Protein AF-0000000069036997 (afdb_homodimer)

Solvent-accessible surface area (backbone atoms only — not comparable to full-atom values): 30354 Å² total; per-residue (Å²): 136,81,79,77,77,77,79,75,72,83,69,70,83,75,69,76,78,70,69,77,74,70,68,68,69,68,65,65,67,70,68,72,78,74,70,60,46,38,69,82,75,51,70,70,54,50,69,67,53,44,34,39,29,14,48,30,75,56,91,47,39,35,28,36,25,34,36,30,56,76,83,29,25,33,53,38,72,44,80,44,76,52,64,89,67,48,55,70,52,50,71,66,52,44,48,56,51,45,59,56,48,58,75,70,51,78,85,56,61,32,36,35,32,64,54,69,89,75,81,70,79,90,56,54,72,62,53,47,38,37,49,51,45,50,48,26,44,54,30,24,47,50,42,52,58,32,59,74,41,63,39,67,37,93,84,68,45,66,51,57,58,73,34,58,33,33,29,41,58,62,47,39,40,45,60,68,61,37,55,57,92,95,40,72,56,82,47,48,64,62,42,53,38,35,74,71,70,47,63,61,89,50,51,84,74,56,45,68,32,69,62,24,52,51,51,59,70,66,56,80,54,65,69,57,48,39,36,46,29,50,16,46,42,43,43,50,40,44,43,34,60,66,64,62,54,33,63,54,38,55,50,49,37,55,52,48,55,51,55,52,54,56,56,60,66,74,99,137,78,79,73,72,77,70,76,77,76,68,74,73,76,67,72,74,74,64,81,73,66,70,68,66,66,63,64,68,69,66,71,79,75,71,60,46,40,70,82,74,52,70,71,56,50,69,66,53,45,34,39,30,14,49,28,77,57,90,48,39,35,29,36,26,34,35,31,56,77,83,29,25,33,53,40,71,45,81,43,77,51,64,90,67,46,56,71,52,50,72,64,52,43,47,55,51,46,58,55,48,58,74,69,50,78,87,55,61,31,35,36,32,67,53,70,88,75,81,71,80,90,57,54,71,62,52,48,37,37,51,50,43,49,48,26,43,53,30,25,47,50,41,51,58,32,60,74,41,63,38,70,39,92,84,69,44,66,52,57,58,71,32,60,33,33,30,44,58,62,46,38,41,45,59,70,60,36,55,56,93,94,40,72,56,83,45,49,66,60,41,55,37,36,74,72,69,47,64,61,91,49,51,83,71,56,44,68,31,69,64,24,52,51,52,59,70,67,56,79,54,64,68,57,48,38,35,46,28,48,15,48,41,43,45,51,42,44,44,33,60,65,64,61,53,34,63,55,38,53,48,50,37,54,50,48,56,50,56,54,52,56,56,58,65,74,97

Foldseek 3Di:
DPPPPDPVCVDDDPDDPPPPPPPPPPVPPPPPPPDQKPPADDLVLLVVFFKEWEWFDDQFKIKIWIFGPVQREREAIDIDGDDPVLLPDDLVSLLVRLVVVVVVDDDGQAYEYEPDQDQDPPDDSSSVSSSVSVVSNVVSNQVVVQVVCQPQDPVRPSPRPRRYMYGYHCLLQLLQVQDDQNDGDAQLVQVVCLQVPHHDPQFDHHHYDPNHVCVLVVDDDSVVNRRNRVRVSRRRSCCCCPSVVRVSSVVSSVVSVVVNVVVVVVD/DDPPPPPPCVDDPPPDPPDCPVPPPPVPPPPPPPDQKPPADDLVLLVVFFKEWEWFDDQFKIKIWIFGPVQREREAIDIDGDDPVLLPDDLVSLLVRLVVVVVVDDDGQAYEYEPDQDQDPPDDSSSVSSSVSVVSNVVSNQVVVQVVCQPQDPVRPSPRPRRYMYGYHCLLQLLQVQDDQNDGDAQLVQVVCLQVPDHDPQFDHHHYDPNHVCVLVVDDDSVVNSRNRVRVSRRRSCCCCPSVVRVSSVVSSVVSVVVNVVVVVVD

Structure (mmCIF, N/CA/C/O backbone):
data_AF-0000000069036997-model_v1
#
loop_
_entity.id
_entity.type
_entity.pdbx_description
1 polymer 'Uncharacterized protein'
#
loop_
_atom_site.group_PDB
_atom_site.id
_atom_site.type_symbol
_atom_site.label_atom_id
_atom_site.label_alt_id
_atom_site.label_comp_id
_atom_site.label_asym_id
_atom_site.label_entity_id
_atom_site.label_seq_id
_atom_site.pdbx_PDB_ins_code
_atom_site.Cartn_x
_atom_site.Cartn_y
_atom_site.Cartn_z
_atom_site.occupancy
_atom_site.B_iso_or_equiv
_atom_site.auth_seq_id
_atom_site.auth_comp_id
_atom_site.auth_asym_id
_atom_site.auth_atom_id
_atom_site.pdbx_PDB_model_num
ATOM 1 N N . MET A 1 1 ? -16.188 97.875 -50.812 1 24.78 1 MET A N 1
ATOM 2 C CA . MET A 1 1 ? -15.609 96.625 -51.281 1 24.78 1 MET A CA 1
ATOM 3 C C . MET A 1 1 ? -15.156 95.75 -50.125 1 24.78 1 MET A C 1
ATOM 5 O O . MET A 1 1 ? -14.172 95 -50.219 1 24.78 1 MET A O 1
ATOM 9 N N . ILE A 1 2 ? -15.664 96.062 -48.938 1 28.41 2 ILE A N 1
ATOM 10 C CA . ILE A 1 2 ? -15.344 95.75 -47.562 1 28.41 2 ILE A CA 1
ATOM 11 C C . ILE A 1 2 ? -15.586 94.25 -47.281 1 28.41 2 ILE A C 1
ATOM 13 O O . ILE A 1 2 ? -16.703 93.75 -47.469 1 28.41 2 ILE A O 1
ATOM 17 N N . LEU A 1 3 ? -14.5 93.438 -47.469 1 25.42 3 LEU A N 1
ATOM 18 C CA . LEU A 1 3 ? -14.359 92 -47.5 1 25.42 3 LEU A CA 1
ATOM 19 C C . LEU A 1 3 ? -14.82 91.375 -46.156 1 25.42 3 LEU A C 1
ATOM 21 O O . LEU A 1 3 ? -14.242 91.688 -45.125 1 25.42 3 LEU A O 1
ATOM 25 N N . LYS A 1 4 ? -16.125 91.188 -45.969 1 28.38 4 LYS A N 1
ATOM 26 C CA . LYS A 1 4 ? -16.922 90.625 -44.875 1 28.38 4 LYS A CA 1
ATOM 27 C C . LYS A 1 4 ? -16.453 89.25 -44.5 1 28.38 4 LYS A C 1
ATOM 29 O O . LYS A 1 4 ? -16.5 88.312 -45.312 1 28.38 4 LYS A O 1
ATOM 34 N N . SER A 1 5 ? -15.273 89.25 -43.781 1 27.27 5 SER A N 1
ATOM 35 C CA . SER A 1 5 ? -14.523 88.062 -43.406 1 27.27 5 SER A CA 1
ATOM 36 C C . SER A 1 5 ? -15.43 87 -42.688 1 27.27 5 SER A C 1
ATOM 38 O O . SER A 1 5 ? -16.203 87.375 -41.812 1 27.27 5 SER A O 1
ATOM 40 N N . PHE A 1 6 ? -15.852 86 -43.469 1 29.45 6 PHE A N 1
ATOM 41 C CA . PHE A 1 6 ? -16.672 84.812 -43.312 1 29.45 6 PHE A CA 1
ATOM 42 C C . PHE A 1 6 ? -16.234 84 -42.094 1 29.45 6 PHE A C 1
ATOM 44 O O . PHE A 1 6 ? -15.055 83.688 -41.969 1 29.45 6 PHE A O 1
ATOM 51 N N . GLY A 1 7 ? -16.797 84.312 -40.875 1 27.61 7 GLY A N 1
ATOM 52 C CA . GLY A 1 7 ? -16.688 83.812 -39.531 1 27.61 7 GLY A CA 1
ATOM 53 C C . GLY A 1 7 ? -16.766 82.25 -39.5 1 27.61 7 GLY A C 1
ATOM 54 O O . GLY A 1 7 ? -17.781 81.688 -39.844 1 27.61 7 GLY A O 1
ATOM 55 N N . CYS A 1 8 ? -15.648 81.562 -40 1 25.05 8 CYS A N 1
ATOM 56 C CA . CYS A 1 8 ? -15.5 80.125 -40.094 1 25.05 8 CYS A CA 1
ATOM 57 C C . CYS A 1 8 ? -15.828 79.438 -38.781 1 25.05 8 CYS A C 1
ATOM 59 O O . CYS A 1 8 ? -15.156 79.688 -37.781 1 25.05 8 CYS A O 1
ATOM 61 N N . ARG A 1 9 ? -17.109 79.312 -38.438 1 26.94 9 ARG A N 1
ATOM 62 C 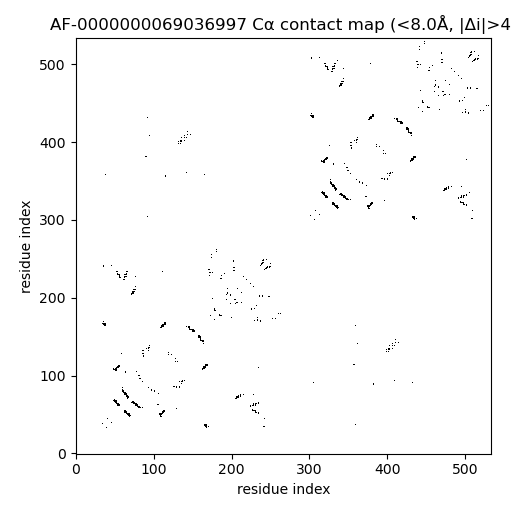CA . ARG A 1 9 ? -17.562 78.625 -37.219 1 26.94 9 ARG A CA 1
ATOM 63 C C . ARG A 1 9 ? -16.969 77.25 -37.094 1 26.94 9 ARG A C 1
ATOM 65 O O . ARG A 1 9 ? -17.188 76.375 -37.969 1 26.94 9 ARG A O 1
ATOM 72 N N . PRO A 1 10 ? -15.688 77.125 -36.531 1 28.56 10 PRO A N 1
ATOM 73 C CA . PRO A 1 10 ? -15.086 75.812 -36.438 1 28.56 10 PRO A CA 1
ATOM 74 C C . PRO A 1 10 ? -15.969 74.812 -35.719 1 28.56 10 PRO A C 1
ATOM 76 O O . PRO A 1 10 ? -16.188 74.938 -34.5 1 28.56 10 PRO A O 1
ATOM 79 N N . LEU A 1 11 ? -17.234 74.625 -36.125 1 22.3 11 LEU A N 1
ATOM 80 C CA . LEU A 1 11 ? -18.203 73.875 -35.344 1 22.3 11 LEU A CA 1
ATOM 81 C C . LEU A 1 11 ? -17.609 72.562 -34.906 1 22.3 11 LEU A C 1
ATOM 83 O O . LEU A 1 11 ? -17.688 72.188 -33.719 1 22.3 11 LEU A O 1
ATOM 87 N N . CYS A 1 12 ? -17.766 71.562 -35.75 1 20.39 12 CYS A N 1
ATOM 88 C CA . CYS A 1 12 ? -18.547 70.375 -35.469 1 20.39 12 CYS A CA 1
ATOM 89 C C . CYS A 1 12 ? -17.688 69.312 -34.75 1 20.39 12 CYS A C 1
ATOM 91 O O . CYS A 1 12 ? -18.219 68.438 -34.125 1 20.39 12 CYS A O 1
ATOM 93 N N . LEU A 1 13 ? -16.516 69.125 -35.219 1 23.52 13 LEU A N 1
ATOM 94 C CA . LEU A 1 13 ? -16.188 67.688 -35.375 1 23.52 13 LEU A CA 1
ATOM 95 C C . LEU A 1 13 ? -15.93 67.062 -34 1 23.52 13 LEU A C 1
ATOM 97 O O . LEU A 1 13 ? -14.82 66.562 -33.719 1 23.52 13 LEU A O 1
ATOM 101 N N . MET A 1 14 ? -16.031 67.625 -32.938 1 25.17 14 MET A N 1
ATOM 102 C CA . MET A 1 14 ? -15.391 67 -31.797 1 25.17 14 MET A CA 1
ATOM 103 C C . MET A 1 14 ? -16.109 65.688 -31.469 1 25.17 14 MET A C 1
ATOM 105 O O . MET A 1 14 ? -15.891 65.125 -30.391 1 25.17 14 MET A O 1
ATOM 109 N N . ARG A 1 15 ? -17.141 65.375 -32.188 1 22.98 15 ARG A N 1
ATOM 110 C CA . ARG A 1 15 ? -18 64.375 -31.531 1 22.98 15 ARG A CA 1
ATOM 111 C C . ARG A 1 15 ? -17.172 63.188 -31.016 1 22.98 15 ARG A C 1
ATOM 113 O O . ARG A 1 15 ? -17.359 62.75 -29.891 1 22.98 15 ARG A O 1
ATOM 120 N N . CYS A 1 16 ? -17 62.094 -31.828 1 23.56 16 CYS A N 1
ATOM 121 C CA . CYS A 1 16 ? -17.453 60.719 -31.672 1 23.56 16 CYS A CA 1
ATOM 122 C C . CYS A 1 16 ? -16.391 59.875 -30.953 1 23.56 16 CYS A C 1
ATOM 124 O O . CYS A 1 16 ? -16.5 58.656 -30.906 1 23.56 16 CYS A O 1
ATOM 126 N N . PHE A 1 17 ? -15.266 60.344 -30.75 1 22.42 17 PHE A N 1
ATOM 127 C CA . PHE A 1 17 ? -14.32 59.281 -30.438 1 22.42 17 PHE A CA 1
ATOM 128 C C . PHE A 1 17 ? -14.656 58.625 -29.109 1 22.42 17 PHE A C 1
ATOM 130 O O . PHE A 1 17 ? -14 58.875 -28.094 1 22.42 17 PHE A O 1
ATOM 137 N N . SER A 1 18 ? -15.805 58.656 -28.547 1 25.38 18 SER A N 1
ATOM 138 C CA . SER A 1 18 ? -15.93 57.875 -27.297 1 25.38 18 SER A CA 1
ATOM 139 C C . SER A 1 18 ? -15.508 56.438 -27.5 1 25.38 18 SER A C 1
ATOM 141 O O . SER A 1 18 ? -16.312 55.594 -27.891 1 25.38 18 SER A O 1
ATOM 143 N N . GLU A 1 19 ? -14.68 56.125 -28.391 1 25.78 19 GLU A N 1
ATOM 144 C CA . GLU A 1 19 ? -14.414 54.688 -28.406 1 25.78 19 GLU A CA 1
ATOM 145 C C . GLU A 1 19 ? -14.203 54.156 -26.984 1 25.78 19 GLU A C 1
ATOM 147 O O . GLU A 1 19 ? -13.461 54.75 -26.203 1 25.78 19 GLU A O 1
ATOM 152 N N . ALA A 1 20 ? -15.195 53.312 -26.406 1 26.56 20 ALA A N 1
ATOM 153 C CA . ALA A 1 20 ? -15.258 52.375 -25.297 1 26.56 20 ALA A CA 1
ATOM 154 C C . ALA A 1 20 ? -13.914 51.688 -25.078 1 26.56 20 ALA A C 1
ATOM 156 O O . ALA A 1 20 ? -13.438 50.969 -25.953 1 26.56 20 ALA A O 1
ATOM 157 N N . ILE A 1 21 ? -12.938 52.312 -24.578 1 26.89 21 ILE A N 1
ATOM 158 C CA . ILE A 1 21 ? -11.836 51.594 -23.953 1 26.89 21 ILE A CA 1
ATOM 159 C C . ILE A 1 21 ? -12.375 50.344 -23.266 1 26.89 21 ILE A C 1
ATOM 161 O O . ILE A 1 21 ? -13.117 50.438 -22.281 1 26.89 21 ILE A O 1
ATOM 165 N N . GLU A 1 22 ? -12.922 49.375 -24.047 1 28.02 22 GLU A N 1
ATOM 166 C CA . GLU A 1 22 ? -13.062 48.062 -23.438 1 28.02 22 GLU A CA 1
ATOM 167 C C . GLU A 1 22 ? -11.93 47.781 -22.453 1 28.02 22 GLU A C 1
ATOM 169 O O . GLU A 1 22 ? -10.766 47.719 -22.844 1 28.02 22 GLU A O 1
ATOM 174 N N . VAL A 1 23 ? -11.945 48.406 -21.328 1 26.25 23 VAL A N 1
ATOM 175 C CA . VAL A 1 23 ? -11.156 47.844 -20.234 1 26.25 23 VAL A CA 1
ATOM 176 C C . VAL A 1 23 ? -10.969 46.344 -20.422 1 26.25 23 VAL A C 1
ATOM 178 O O . VAL A 1 23 ? -11.945 45.594 -20.469 1 26.25 23 VAL A O 1
ATOM 181 N N . SER A 1 24 ? -10.164 45.938 -21.297 1 28.02 24 SER A N 1
ATOM 182 C CA . SER A 1 24 ? -9.695 44.562 -21.219 1 28.02 24 SER A CA 1
ATOM 183 C C . SER A 1 24 ? -9.781 44.031 -19.797 1 28.02 24 SER A C 1
ATOM 185 O O . SER A 1 24 ? -9.227 44.625 -18.875 1 28.02 24 SER A O 1
ATOM 187 N N . LYS A 1 25 ? -10.969 43.688 -19.375 1 28.33 25 LYS A N 1
ATOM 188 C CA . LYS A 1 25 ? -11.016 42.781 -18.234 1 28.33 25 LYS A CA 1
ATOM 189 C C . LYS A 1 25 ? -9.703 42.031 -18.094 1 28.33 25 LYS A C 1
ATOM 191 O O . LYS A 1 25 ? -9.375 41.188 -18.938 1 28.33 25 LYS A O 1
ATOM 196 N N . ILE A 1 26 ? -8.68 42.719 -17.828 1 28.97 26 ILE A N 1
ATOM 197 C CA . ILE A 1 26 ? -7.629 41.875 -17.266 1 28.97 26 ILE A CA 1
ATOM 198 C C . ILE A 1 26 ? -8.25 40.625 -16.609 1 28.97 26 ILE A C 1
ATOM 200 O O . ILE A 1 26 ? -8.992 40.75 -15.633 1 28.97 26 ILE A O 1
ATOM 204 N N . LYS A 1 27 ? -8.828 39.812 -17.438 1 30.77 27 LYS A N 1
ATOM 205 C CA . LYS A 1 27 ? -9.086 38.5 -16.859 1 30.77 27 LYS A CA 1
ATOM 206 C C . LYS A 1 27 ? -8.141 38.25 -15.688 1 30.77 27 LYS A C 1
ATOM 208 O O . LYS A 1 27 ? -6.926 38.188 -15.867 1 30.77 27 LYS A O 1
ATOM 213 N N . ARG A 1 28 ? -8.422 38.875 -14.594 1 31.17 28 ARG A N 1
ATOM 214 C CA . ARG A 1 28 ? -7.746 38.312 -13.422 1 31.17 28 ARG A CA 1
ATOM 215 C C . ARG A 1 28 ? -7.379 36.844 -13.625 1 31.17 28 ARG A C 1
ATOM 217 O O . ARG A 1 28 ? -8.211 36.062 -14.07 1 31.17 28 ARG A O 1
ATOM 224 N N . LYS A 1 29 ? -6.289 36.656 -14.227 1 34.06 29 LYS A N 1
ATOM 225 C CA . LYS A 1 29 ? -5.801 35.281 -14.172 1 34.06 29 LYS A CA 1
ATOM 226 C C . LYS A 1 29 ? -6.512 34.469 -13.078 1 34.06 29 LYS A C 1
ATOM 228 O O . LYS A 1 29 ? -6.559 34.906 -11.922 1 34.06 29 LYS A O 1
ATOM 233 N N . HIS A 1 30 ? -7.648 34 -13.352 1 35 30 HIS A N 1
ATOM 234 C CA . HIS A 1 30 ? -8.211 33.031 -12.43 1 35 30 HIS A CA 1
ATOM 235 C C . HIS A 1 30 ? -7.133 32.438 -11.516 1 35 30 HIS A C 1
ATOM 237 O O . HIS A 1 30 ? -6.086 32 -11.992 1 35 30 HIS A O 1
ATOM 243 N N . SER A 1 31 ? -6.758 33.062 -10.469 1 36.94 31 SER A N 1
ATOM 244 C CA . SER A 1 31 ? -5.883 32.5 -9.438 1 36.94 31 SER A CA 1
ATOM 245 C C . SER A 1 31 ? -5.77 30.984 -9.562 1 36.94 31 SER A C 1
ATOM 247 O O . SER A 1 31 ? -6.777 30.297 -9.742 1 36.94 31 SER A O 1
ATOM 249 N N . ARG A 1 32 ? -4.879 30.438 -10.203 1 41.78 32 ARG A N 1
ATOM 250 C CA . ARG A 1 32 ? -4.578 29.016 -10.164 1 41.78 32 ARG A CA 1
ATOM 251 C C . ARG A 1 32 ? -5.195 28.359 -8.93 1 41.78 32 ARG A C 1
ATOM 253 O O . ARG A 1 32 ? -4.895 28.734 -7.801 1 41.78 32 ARG A O 1
ATOM 260 N N . ASN A 1 33 ? -6.41 28.172 -8.922 1 48.53 33 ASN A N 1
ATOM 261 C CA . ASN A 1 33 ? -7.031 27.406 -7.844 1 48.53 33 ASN A CA 1
ATOM 262 C C . ASN A 1 33 ? -6.055 26.406 -7.234 1 48.53 33 ASN A C 1
ATOM 264 O O . ASN A 1 33 ? -5.754 25.375 -7.84 1 48.53 33 ASN A O 1
ATOM 268 N N . VAL A 1 34 ? -4.98 26.938 -6.566 1 63.09 34 VAL A N 1
ATOM 269 C CA . VAL A 1 34 ? -3.941 26.125 -5.941 1 63.09 34 VAL A CA 1
ATOM 270 C C . VAL A 1 34 ? -4.578 25 -5.129 1 63.09 34 VAL A C 1
ATOM 272 O O . VAL A 1 34 ? -5.332 25.266 -4.188 1 63.09 34 VAL A O 1
ATOM 275 N N . ASN A 1 35 ? -4.695 23.859 -5.664 1 86.56 35 ASN A N 1
ATOM 276 C CA . ASN A 1 35 ? -5.188 22.719 -4.906 1 86.56 35 ASN A CA 1
ATOM 277 C C . ASN A 1 35 ? -4.219 22.312 -3.803 1 86.56 35 ASN A C 1
ATOM 279 O O . ASN A 1 35 ? -3.131 21.797 -4.082 1 86.56 35 ASN A O 1
ATOM 283 N N . TYR A 1 36 ? -4.539 22.734 -2.572 1 95.06 36 TYR A N 1
ATOM 284 C CA . TYR A 1 36 ? -3.742 22.484 -1.378 1 95.06 36 TYR A CA 1
ATOM 285 C C . TYR A 1 36 ? -3.783 21 -1.001 1 95.06 36 TYR A C 1
ATOM 287 O O . TYR A 1 36 ? -2.947 20.531 -0.228 1 95.06 36 TYR A O 1
ATOM 295 N N . TYR A 1 37 ? -4.773 20.406 -1.598 1 96.62 37 TYR A N 1
ATOM 296 C CA . TYR A 1 37 ? -4.996 19.047 -1.117 1 96.62 37 TYR A CA 1
ATOM 297 C C . TYR A 1 37 ? -5.766 18.219 -2.143 1 96.62 37 TYR A C 1
ATOM 299 O O . TYR A 1 37 ? -6.328 18.766 -3.092 1 96.62 37 TYR A O 1
ATOM 307 N N . VAL A 1 38 ? -5.645 16.953 -2.002 1 95.62 38 VAL A N 1
ATOM 308 C CA . VAL A 1 38 ? -6.422 16.016 -2.801 1 95.62 38 VAL A CA 1
ATOM 309 C C . VAL A 1 38 ? -6.914 14.867 -1.917 1 95.62 38 VAL A C 1
ATOM 311 O O . VAL A 1 38 ? -6.23 14.461 -0.977 1 95.62 38 VAL A O 1
ATOM 314 N N . PRO A 1 39 ? -8.086 14.359 -2.164 1 95.06 39 PRO A N 1
ATOM 315 C CA . PRO A 1 39 ? -9.102 14.82 -3.111 1 95.06 39 PRO A CA 1
ATOM 316 C C . PRO A 1 39 ? -9.82 16.078 -2.637 1 95.06 39 PRO A C 1
ATOM 318 O O . PRO A 1 39 ? -9.828 16.375 -1.439 1 95.06 39 PRO A O 1
ATOM 321 N N . LEU A 1 40 ? -10.461 16.797 -3.553 1 93.94 40 LEU A N 1
ATOM 322 C CA . LEU A 1 40 ? -11.195 18 -3.195 1 93.94 40 LEU A CA 1
ATOM 323 C C . LEU A 1 40 ? -12.461 17.672 -2.418 1 93.94 40 LEU A C 1
ATOM 325 O O . LEU A 1 40 ? -13.164 16.703 -2.75 1 93.94 40 LEU A O 1
ATOM 329 N N . LEU A 1 41 ? -12.688 18.5 -1.439 1 93.75 41 LEU A N 1
ATOM 330 C CA . LEU A 1 41 ? -13.852 18.297 -0.579 1 93.75 41 LEU A CA 1
ATOM 331 C C . LEU A 1 41 ? -15 19.203 -0.993 1 93.75 41 LEU A C 1
ATOM 333 O O . LEU A 1 41 ? -14.789 20.359 -1.346 1 93.75 41 LEU A O 1
ATOM 337 N N . SER A 1 42 ? -16.156 18.609 -0.931 1 91.81 42 SER A N 1
ATOM 338 C CA . SER A 1 42 ? -17.344 19.438 -1.117 1 91.81 42 SER A CA 1
ATOM 339 C C . SER A 1 42 ? -17.547 20.391 0.064 1 91.81 42 SER A C 1
ATOM 341 O O . SER A 1 42 ? -16.984 20.172 1.139 1 91.81 42 SER A O 1
ATOM 343 N N . GLU A 1 43 ? -18.359 21.344 -0.166 1 92.38 43 GLU A N 1
ATOM 344 C CA . GLU A 1 43 ? -18.656 22.281 0.901 1 92.38 43 GLU A CA 1
ATOM 345 C C . GLU A 1 43 ? -19.375 21.594 2.064 1 92.38 43 GLU A C 1
ATOM 347 O O . GLU A 1 43 ? -19.062 21.859 3.229 1 92.38 43 GLU A O 1
ATOM 352 N N . VAL A 1 44 ? -20.25 20.75 1.706 1 92.25 44 VAL A N 1
ATOM 353 C CA . VAL A 1 44 ? -21.016 20.031 2.717 1 92.25 44 VAL A CA 1
ATOM 354 C C . VAL A 1 44 ? -20.062 19.172 3.562 1 92.25 44 VAL A C 1
ATOM 356 O O . VAL A 1 44 ? -20.188 19.141 4.789 1 92.25 44 VAL A O 1
ATOM 359 N N . ARG A 1 45 ? -19.109 18.562 2.906 1 93.44 45 ARG A N 1
ATOM 360 C CA . ARG A 1 45 ? -18.141 17.734 3.607 1 93.44 45 ARG A CA 1
ATOM 361 C C . ARG A 1 45 ? -17.25 18.562 4.516 1 93.44 45 ARG A C 1
ATOM 363 O O . ARG A 1 45 ? -17.016 18.203 5.668 1 93.44 45 ARG A O 1
ATOM 370 N N . ARG A 1 46 ? -16.781 19.641 4.055 1 95.75 46 ARG A N 1
ATOM 371 C CA . ARG A 1 46 ? -15.93 20.531 4.84 1 95.75 46 ARG A CA 1
ATOM 372 C C . ARG A 1 46 ? -16.641 20.984 6.117 1 95.75 46 ARG A C 1
ATOM 374 O O . ARG A 1 46 ? -16.031 21 7.191 1 95.75 46 ARG A O 1
ATOM 381 N N . GLU A 1 47 ? -17.875 21.203 5.996 1 95 47 GLU A N 1
ATOM 382 C CA . GLU A 1 47 ? -18.641 21.703 7.133 1 95 47 GLU A CA 1
ATOM 383 C C . GLU A 1 47 ? -18.891 20.609 8.156 1 95 47 GLU A C 1
ATOM 385 O O . GLU A 1 47 ? -19 20.875 9.359 1 95 47 GLU A O 1
ATOM 390 N N . SER A 1 48 ? -18.875 19.438 7.656 1 95.69 48 SER A N 1
ATOM 391 C CA . SER A 1 48 ? -19.234 18.312 8.523 1 95.69 48 SER A CA 1
ATOM 392 C C . SER A 1 48 ? -18.031 17.844 9.344 1 95.69 48 SER A C 1
ATOM 394 O O . SER A 1 48 ? -18.188 17.094 10.305 1 95.69 48 SER A O 1
ATOM 396 N N . ILE A 1 49 ? -16.875 18.297 9.047 1 97.19 49 ILE A N 1
ATOM 397 C CA . ILE A 1 49 ? -15.656 17.828 9.695 1 97.19 49 ILE A CA 1
ATOM 398 C C . ILE A 1 49 ? -15.516 18.484 11.07 1 97.19 49 ILE A C 1
ATOM 400 O O . ILE A 1 49 ? -15.453 19.719 11.172 1 97.19 49 ILE A O 1
ATOM 404 N N . LYS A 1 50 ? -15.422 17.641 12.086 1 98 50 LYS A N 1
ATOM 405 C CA . LYS A 1 50 ? -15.328 18.141 13.453 1 98 50 LYS A CA 1
ATOM 406 C C . LYS A 1 50 ? -14.055 17.656 14.133 1 98 50 LYS A C 1
ATOM 408 O O . LYS A 1 50 ? -13.5 18.328 15 1 98 50 LYS A O 1
ATOM 413 N N . LYS A 1 51 ? -13.672 16.531 13.812 1 98.56 51 LYS A N 1
ATOM 414 C CA . LYS A 1 51 ? -12.477 15.906 14.383 1 98.56 51 LYS A CA 1
ATOM 415 C C . LYS A 1 51 ? -11.445 15.609 13.297 1 98.56 51 LYS A C 1
ATOM 417 O O . LYS A 1 51 ? -11.742 14.906 12.328 1 98.56 51 LYS A O 1
ATOM 422 N N . ILE A 1 52 ? -10.25 16.172 13.453 1 98.69 52 ILE A N 1
ATOM 423 C CA . ILE A 1 52 ? -9.188 16.062 12.461 1 98.69 52 ILE A CA 1
ATOM 424 C C . ILE A 1 52 ? -8 15.312 13.055 1 98.69 52 ILE A C 1
ATOM 426 O O . ILE A 1 52 ? -7.551 15.625 14.164 1 98.69 52 ILE A O 1
ATOM 430 N N . VAL A 1 53 ? -7.523 14.359 12.359 1 98.88 53 VAL A N 1
ATOM 431 C CA . VAL A 1 53 ? -6.312 13.656 12.773 1 98.88 53 VAL A CA 1
ATOM 432 C C . VAL A 1 53 ? -5.262 13.734 11.664 1 98.88 53 VAL A C 1
ATOM 434 O O . VAL A 1 53 ? -5.516 13.328 10.531 1 98.88 53 VAL A O 1
ATOM 437 N N . SER A 1 54 ? -4.145 14.305 11.961 1 98.88 54 SER A N 1
ATOM 438 C CA . SER A 1 54 ? -3.018 14.297 11.031 1 98.88 54 SER A CA 1
ATOM 439 C C . SER A 1 54 ? -2.068 13.141 11.328 1 98.88 54 SER A C 1
ATOM 441 O O . SER A 1 54 ? -1.792 12.836 12.492 1 98.88 54 SER A O 1
ATOM 443 N N . LEU A 1 55 ? -1.61 12.516 10.273 1 98.69 55 LEU A N 1
ATOM 444 C CA . LEU A 1 55 ? -0.708 11.367 10.375 1 98.69 55 LEU A CA 1
ATOM 445 C C . LEU A 1 55 ? 0.673 11.71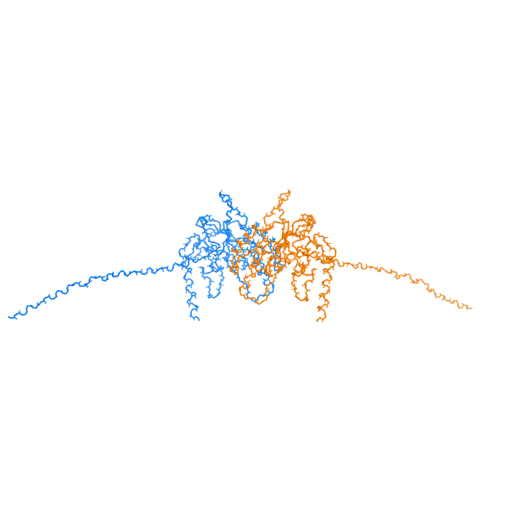9 9.836 1 98.69 55 LEU A C 1
ATOM 447 O O . LEU A 1 55 ? 0.793 12.25 8.727 1 98.69 55 LEU A O 1
ATOM 451 N N . GLN A 1 56 ? 1.676 11.477 10.672 1 97.94 56 GLN A N 1
ATOM 452 C CA . GLN A 1 56 ? 3.07 11.641 10.273 1 97.94 56 GLN A CA 1
ATOM 453 C C . GLN A 1 56 ? 3.871 10.367 10.539 1 97.94 56 GLN A C 1
ATOM 455 O O . GLN A 1 56 ? 3.848 9.836 11.656 1 97.94 56 GLN A O 1
ATOM 460 N N . MET A 1 57 ? 4.59 9.977 9.453 1 96.19 57 MET A N 1
ATOM 461 C CA . MET A 1 57 ? 5.367 8.75 9.617 1 96.19 57 MET A CA 1
ATOM 462 C C . MET A 1 57 ? 6.848 9.008 9.367 1 96.19 57 MET A C 1
ATOM 464 O O . MET A 1 57 ? 7.211 9.711 8.422 1 96.19 57 MET A O 1
ATOM 468 N N . SER A 1 58 ? 7.688 8.516 10.234 1 93.38 58 SER A N 1
ATOM 469 C CA . SER A 1 58 ? 9.133 8.477 10.078 1 93.38 58 SER A CA 1
ATOM 470 C C . SER A 1 58 ? 9.719 7.195 10.664 1 93.38 58 SER A C 1
ATOM 472 O O . SER A 1 58 ? 9.594 6.945 11.867 1 93.38 58 SER A O 1
ATOM 474 N N . GLY A 1 59 ? 10.352 6.48 9.766 1 91.31 59 GLY A N 1
ATOM 475 C CA . GLY A 1 59 ? 10.773 5.172 10.242 1 91.31 59 GLY A CA 1
ATOM 476 C C . GLY A 1 59 ? 9.633 4.332 10.781 1 91.31 59 GLY A C 1
ATOM 477 O O . GLY A 1 59 ? 8.617 4.152 10.109 1 91.31 59 GLY A O 1
ATOM 478 N N . ARG A 1 60 ? 9.875 3.861 12.008 1 94.44 60 ARG A N 1
ATOM 479 C CA . ARG A 1 60 ? 8.875 2.967 12.586 1 94.44 60 ARG A CA 1
ATOM 480 C C . ARG A 1 60 ? 7.816 3.752 13.344 1 94.44 60 ARG A C 1
ATOM 482 O O . ARG A 1 60 ? 6.887 3.166 13.906 1 94.44 60 ARG A O 1
ATOM 489 N N . TYR A 1 61 ? 7.91 5.07 13.375 1 96.5 61 TYR A N 1
ATOM 490 C CA . TYR A 1 61 ? 7.027 5.891 14.195 1 96.5 61 TYR A CA 1
ATOM 491 C C . TYR A 1 61 ? 5.883 6.461 13.367 1 96.5 61 TYR A C 1
ATOM 493 O O . TYR A 1 61 ? 6.098 6.965 12.266 1 96.5 61 TYR A O 1
ATOM 501 N N . LEU A 1 62 ? 4.738 6.34 13.891 1 98.06 62 LEU A N 1
ATOM 502 C CA . LEU A 1 62 ? 3.555 7.004 13.359 1 98.06 62 LEU A CA 1
ATOM 503 C C . LEU A 1 62 ? 2.92 7.91 14.406 1 98.06 62 LEU A C 1
ATOM 505 O O . LEU A 1 62 ? 2.426 7.43 15.43 1 98.06 62 LEU A O 1
ATOM 509 N N . SER A 1 63 ? 2.965 9.211 14.188 1 98.38 63 SER A N 1
ATOM 510 C CA . SER A 1 63 ? 2.357 10.172 15.102 1 98.38 63 SER A CA 1
ATOM 511 C C . SER A 1 63 ? 0.958 10.562 14.641 1 98.38 63 SER A C 1
ATOM 513 O O . SER A 1 63 ? 0.737 10.82 13.453 1 98.38 63 SER A O 1
ATOM 515 N N . CYS A 1 64 ? 0.061 10.578 15.516 1 98.75 64 CYS A N 1
ATOM 516 C CA . CYS A 1 64 ? -1.309 11.023 15.289 1 98.75 64 CYS A CA 1
ATOM 517 C C . CYS A 1 64 ? -1.614 12.281 16.094 1 98.75 64 CYS A C 1
ATOM 519 O O . CYS A 1 64 ? -1.616 12.242 17.328 1 98.75 64 CYS A O 1
ATOM 521 N N . THR A 1 65 ? -1.861 13.344 15.453 1 98.75 65 THR A N 1
ATOM 522 C CA . THR A 1 65 ? -2.236 14.602 16.094 1 98.75 65 THR A CA 1
ATOM 523 C C . THR A 1 65 ? -3.727 14.875 15.914 1 98.75 65 THR A C 1
ATOM 525 O O . THR A 1 65 ? -4.219 14.938 14.789 1 98.75 65 THR A O 1
ATOM 528 N N . THR A 1 66 ? -4.441 15.086 17.016 1 98.75 66 THR A N 1
ATOM 529 C CA . THR A 1 66 ? -5.891 15.258 16.953 1 98.75 66 THR A CA 1
ATOM 530 C C . THR A 1 66 ? -6.273 16.688 17.297 1 98.75 66 THR A C 1
ATOM 532 O O . THR A 1 66 ? -5.895 17.203 18.359 1 98.75 66 THR A O 1
ATOM 535 N N . ILE A 1 67 ? -6.996 17.312 16.438 1 98.69 67 ILE A N 1
ATOM 536 C CA . ILE A 1 67 ? -7.559 18.625 16.672 1 98.69 67 ILE A CA 1
ATOM 537 C C . ILE A 1 67 ? -9.086 18.562 16.594 1 98.69 67 ILE A C 1
ATOM 539 O O . ILE A 1 67 ? -9.641 17.953 15.672 1 98.69 67 ILE A O 1
ATOM 543 N N . LEU A 1 68 ? -9.703 19.141 17.547 1 98.69 68 LEU A N 1
ATOM 544 C CA . LEU A 1 68 ? -11.148 19.328 17.516 1 98.69 68 LEU A CA 1
ATOM 545 C C . LEU A 1 68 ? -11.508 20.703 16.984 1 98.69 68 LEU A C 1
ATOM 547 O O . LEU A 1 68 ? -11.023 21.719 17.484 1 98.69 68 LEU A O 1
ATOM 551 N N . ARG A 1 69 ? -12.258 20.703 15.984 1 98.06 69 ARG A N 1
ATOM 552 C CA . ARG A 1 69 ? -12.617 21.953 15.32 1 98.06 69 ARG A CA 1
ATOM 553 C C . ARG A 1 69 ? -13.398 22.875 16.266 1 98.06 69 ARG A C 1
ATOM 555 O O . ARG A 1 69 ? -13.195 24.078 16.266 1 98.06 69 ARG A O 1
ATOM 562 N N . ASP A 1 70 ? -14.383 22.188 16.953 1 97.38 70 ASP A N 1
ATOM 563 C CA . ASP A 1 70 ? -15.109 22.953 17.969 1 97.38 70 ASP A CA 1
ATOM 564 C C . ASP A 1 70 ? -14.18 23.438 19.062 1 97.38 70 ASP A C 1
ATOM 566 O O . ASP A 1 70 ? -13.57 22.641 19.781 1 97.38 70 ASP A O 1
ATOM 570 N N . GLY A 1 71 ? -13.992 24.719 19.172 1 97 71 GLY A N 1
ATOM 571 C CA . GLY A 1 71 ? -13.125 25.312 20.172 1 97 71 GLY A CA 1
ATOM 572 C C . GLY A 1 71 ? -11.664 25.328 19.75 1 97 71 GLY A C 1
ATOM 573 O O . GLY A 1 71 ? -10.82 25.859 20.484 1 97 71 GLY A O 1
ATOM 574 N N . TYR A 1 72 ? -11.383 24.766 18.562 1 98.19 72 TYR A N 1
ATOM 575 C CA . TYR A 1 72 ? -10.008 24.688 18.078 1 98.19 72 TYR A CA 1
ATOM 576 C C . TYR A 1 72 ? -9.078 24.141 19.156 1 98.19 72 TYR A C 1
ATOM 578 O O . TYR A 1 72 ? -8.102 24.797 19.531 1 98.19 72 TYR A O 1
ATOM 586 N N . ILE A 1 73 ? -9.312 22.906 19.531 1 98.62 73 ILE A N 1
ATOM 587 C CA . ILE A 1 73 ? -8.609 22.281 20.656 1 98.62 73 ILE A CA 1
ATOM 588 C C . ILE A 1 73 ? -7.605 21.266 20.125 1 98.62 73 ILE A C 1
ATOM 590 O O . ILE A 1 73 ? -7.965 20.375 19.344 1 98.62 73 ILE A O 1
ATOM 594 N N . LEU A 1 74 ? -6.352 21.453 20.469 1 98.75 74 LEU A N 1
ATOM 595 C CA . LEU A 1 74 ? -5.395 20.359 20.328 1 98.75 74 LEU A CA 1
ATOM 596 C C . LEU A 1 74 ? -5.617 19.312 21.406 1 98.75 74 LEU A C 1
ATOM 598 O O . LEU A 1 74 ? -5.207 19.5 22.562 1 98.75 74 LEU A O 1
ATOM 602 N N . LYS A 1 75 ? -6.234 18.25 21.078 1 98 75 LYS A N 1
ATOM 603 C CA . LYS A 1 75 ? -6.719 17.266 22.047 1 98 75 LYS A CA 1
ATOM 604 C C . LYS A 1 75 ? -5.578 16.406 22.594 1 98 75 LYS A C 1
ATOM 606 O O . LYS A 1 75 ? -5.418 16.266 23.797 1 98 75 LYS A O 1
ATOM 611 N N . ASP A 1 76 ? -4.816 15.812 21.609 1 95.62 76 ASP A N 1
ATOM 612 C CA . ASP A 1 76 ? -3.766 14.906 22.062 1 95.62 76 ASP A CA 1
ATOM 613 C C . ASP A 1 76 ? -2.873 14.477 20.906 1 95.62 76 ASP A C 1
ATOM 615 O O . ASP A 1 76 ? -3.18 14.758 19.75 1 95.62 76 ASP A O 1
ATOM 619 N N . TRP A 1 77 ? -1.707 13.898 21.359 1 97.62 77 TRP A N 1
ATOM 620 C CA . TRP A 1 77 ? -0.846 13.141 20.453 1 97.62 77 TRP A CA 1
ATOM 621 C C . TRP A 1 77 ? -0.853 11.664 20.812 1 97.62 77 TRP A C 1
ATOM 623 O O . TRP A 1 77 ? -0.792 11.297 21.984 1 97.62 77 TRP A O 1
ATOM 633 N N . LYS A 1 78 ? -1.006 10.898 19.828 1 97.56 78 LYS A N 1
ATOM 634 C CA . LYS A 1 78 ? -0.836 9.461 20 1 97.56 78 LYS A CA 1
ATOM 635 C C . LYS A 1 78 ? 0.27 8.922 19.109 1 97.56 78 LYS A C 1
ATOM 637 O O . LYS A 1 78 ? 0.278 9.18 17.906 1 97.56 78 LYS A O 1
ATOM 642 N N . MET A 1 79 ? 1.182 8.219 19.734 1 97.06 79 MET A N 1
ATOM 643 C CA . MET A 1 79 ? 2.268 7.598 18.984 1 97.06 79 MET A CA 1
ATOM 644 C C . MET A 1 79 ? 2.004 6.113 18.781 1 97.06 79 MET A C 1
ATOM 646 O O . MET A 1 79 ? 1.633 5.406 19.719 1 97.06 79 MET A O 1
ATOM 650 N N . LEU A 1 80 ? 2.107 5.738 17.562 1 97.69 80 LEU A N 1
ATOM 651 C CA . LEU A 1 80 ? 2.029 4.324 17.203 1 97.69 80 LEU A CA 1
ATOM 652 C C . LEU A 1 80 ? 3.359 3.832 16.641 1 97.69 80 LEU A C 1
ATOM 654 O O . LEU A 1 80 ? 4.129 4.617 16.078 1 97.69 80 LEU A O 1
ATOM 658 N N . TYR A 1 81 ? 3.586 2.504 16.766 1 96 81 TYR A N 1
ATOM 659 C CA . TYR A 1 81 ? 4.91 1.979 16.438 1 96 81 TYR A CA 1
ATOM 660 C C . TYR A 1 81 ? 4.805 0.746 15.555 1 96 81 TYR A C 1
ATOM 662 O O . TYR A 1 81 ? 3.992 -0.145 15.812 1 96 81 TYR A O 1
ATOM 670 N N . MET A 1 82 ? 5.641 0.799 14.555 1 95.88 82 MET A N 1
ATOM 671 C CA . MET A 1 82 ? 5.895 -0.424 13.797 1 95.88 82 MET A CA 1
ATOM 672 C C . MET A 1 82 ? 7 -1.247 14.453 1 95.88 82 MET A C 1
ATOM 674 O O . MET A 1 82 ? 7.812 -0.712 15.211 1 95.88 82 MET A O 1
ATOM 678 N N . PRO A 1 83 ? 7.023 -2.512 14.109 1 95.19 83 PRO A N 1
ATOM 679 C CA . PRO A 1 83 ? 8.094 -3.346 14.664 1 95.19 83 PRO A CA 1
ATOM 680 C C . PRO A 1 83 ? 9.484 -2.867 14.266 1 95.19 83 PRO A C 1
ATOM 682 O O . PRO A 1 83 ? 9.656 -2.277 13.195 1 95.19 83 PRO A O 1
ATOM 685 N N . GLU A 1 84 ? 10.492 -3.182 15.07 1 91.88 84 GLU A N 1
ATOM 686 C CA . GLU A 1 84 ? 11.859 -2.707 14.875 1 91.88 84 GLU A CA 1
ATOM 687 C C . GLU A 1 84 ? 12.469 -3.301 13.609 1 91.88 84 GLU A C 1
ATOM 689 O O . GLU A 1 84 ? 13.25 -2.637 12.922 1 91.88 84 GLU A O 1
ATOM 694 N N . GLU A 1 85 ? 12.094 -4.5 13.258 1 92.5 85 GLU A N 1
ATOM 695 C CA . GLU A 1 85 ? 12.719 -5.188 12.133 1 92.5 85 GLU A CA 1
ATOM 696 C C . GLU A 1 85 ? 11.93 -4.965 10.844 1 92.5 85 GLU A C 1
ATOM 698 O O . GLU A 1 85 ? 11.906 -5.828 9.961 1 92.5 85 GLU A O 1
ATOM 703 N N . MET A 1 86 ? 11.367 -3.787 10.773 1 92.88 86 MET A N 1
ATOM 704 C CA . MET A 1 86 ? 10.461 -3.566 9.656 1 92.88 86 MET A CA 1
ATOM 705 C C . MET A 1 86 ? 11.219 -3.525 8.336 1 92.88 86 MET A C 1
ATOM 707 O O . MET A 1 86 ? 10.617 -3.662 7.266 1 92.88 86 MET A O 1
ATOM 711 N N . ASN A 1 87 ? 12.516 -3.293 8.305 1 89.31 87 ASN A N 1
ATOM 712 C CA . ASN A 1 87 ? 13.312 -3.285 7.082 1 89.31 87 ASN A CA 1
ATOM 713 C C . ASN A 1 87 ? 13.328 -4.656 6.414 1 89.31 87 ASN A C 1
ATOM 715 O O . ASN A 1 87 ? 13.688 -4.777 5.242 1 89.31 87 ASN A O 1
ATOM 719 N N . LYS A 1 88 ? 12.859 -5.676 7.082 1 91.94 88 LYS A N 1
ATOM 720 C CA . LYS A 1 88 ? 12.844 -7.031 6.543 1 91.94 88 LYS A CA 1
ATOM 721 C C . LYS A 1 88 ? 11.422 -7.469 6.188 1 91.94 88 LYS A C 1
ATOM 723 O O . LYS A 1 88 ? 11.195 -8.617 5.801 1 91.94 88 LYS A O 1
ATOM 728 N N . PHE A 1 89 ? 10.562 -6.57 6.258 1 93.88 89 PHE A N 1
ATOM 729 C CA . PHE A 1 89 ? 9.156 -6.918 6.105 1 93.88 89 PHE A CA 1
ATOM 730 C C . PHE A 1 89 ? 8.836 -7.258 4.652 1 93.88 89 PHE A C 1
ATOM 732 O O . PHE A 1 89 ? 9.312 -6.586 3.736 1 93.88 89 PHE A O 1
ATOM 739 N N . ASN A 1 90 ? 8.148 -8.312 4.523 1 93.25 90 ASN A N 1
ATOM 740 C CA . ASN A 1 90 ? 7.398 -8.508 3.285 1 93.25 90 ASN A CA 1
ATOM 741 C C . ASN A 1 90 ? 6.004 -7.883 3.371 1 93.25 90 ASN A C 1
ATOM 743 O O . ASN A 1 90 ? 5.645 -7.297 4.391 1 93.25 90 ASN A O 1
ATOM 747 N N . LEU A 1 91 ? 5.277 -8.031 2.354 1 95.81 91 LEU A N 1
ATOM 748 C CA . LEU A 1 91 ? 3.975 -7.375 2.273 1 95.81 91 LEU A CA 1
ATOM 749 C C . LEU A 1 91 ? 3.021 -7.93 3.326 1 95.81 91 LEU A C 1
ATOM 751 O O . LEU A 1 91 ? 2.166 -7.207 3.84 1 95.81 91 LEU A O 1
ATOM 755 N N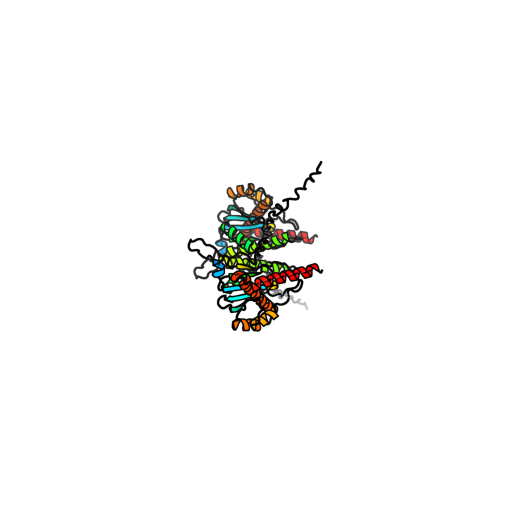 . ASP A 1 92 ? 3.154 -9.172 3.574 1 95 92 ASP A N 1
ATOM 756 C CA . ASP A 1 92 ? 2.309 -9.773 4.602 1 95 92 ASP A CA 1
ATOM 757 C C . ASP A 1 92 ? 2.625 -9.195 5.98 1 95 92 ASP A C 1
ATOM 759 O O . ASP A 1 92 ? 1.718 -8.938 6.773 1 95 92 ASP A O 1
ATOM 763 N N . ASP A 1 93 ? 3.854 -9.039 6.242 1 96.19 93 ASP A N 1
ATOM 764 C CA . ASP A 1 93 ? 4.281 -8.406 7.488 1 96.19 93 ASP A CA 1
ATOM 765 C C . ASP A 1 93 ? 3.73 -6.988 7.605 1 96.19 93 ASP A C 1
ATOM 767 O O . ASP A 1 93 ? 3.256 -6.586 8.672 1 96.19 93 ASP A O 1
ATOM 771 N N . VAL A 1 94 ? 3.859 -6.285 6.523 1 97.44 94 VAL A N 1
ATOM 772 C CA . VAL A 1 94 ? 3.373 -4.91 6.508 1 97.44 94 VAL A CA 1
ATOM 773 C C . VAL A 1 94 ? 1.874 -4.887 6.793 1 97.44 94 VAL A C 1
ATOM 775 O O . VAL A 1 94 ? 1.411 -4.129 7.652 1 97.44 94 VAL A O 1
ATOM 778 N N . TYR A 1 95 ? 1.178 -5.711 6.141 1 97.06 95 TYR A N 1
ATOM 779 C CA . TYR A 1 95 ? -0.267 -5.758 6.336 1 97.06 95 TYR A CA 1
ATOM 780 C C . TYR A 1 95 ? -0.612 -6.043 7.793 1 97.06 95 TYR A C 1
ATOM 782 O O . TYR A 1 95 ? -1.439 -5.348 8.391 1 97.06 95 TYR A O 1
ATOM 790 N N . ASN A 1 96 ? -0.023 -7.039 8.328 1 95.56 96 ASN A N 1
ATOM 791 C CA . ASN A 1 96 ? -0.31 -7.414 9.703 1 95.56 96 ASN A CA 1
ATOM 792 C C . ASN A 1 96 ? -0.013 -6.27 10.672 1 95.56 96 ASN A C 1
ATOM 794 O O . ASN A 1 96 ? -0.771 -6.031 11.609 1 95.56 96 ASN A O 1
ATOM 798 N N . SER A 1 97 ? 1.027 -5.621 10.414 1 96.69 97 SER A N 1
ATOM 799 C CA . SER A 1 97 ? 1.403 -4.492 11.266 1 96.69 97 SER A CA 1
ATOM 800 C C . SER A 1 97 ? 0.408 -3.344 11.125 1 96.69 97 SER A C 1
ATOM 802 O O . SER A 1 97 ? 0.017 -2.734 12.125 1 96.69 97 SER A O 1
ATOM 804 N N . VAL A 1 98 ? 0.036 -3.061 9.883 1 97 98 VAL A N 1
ATOM 805 C CA . VAL A 1 98 ? -0.901 -1.969 9.648 1 97 98 VAL A CA 1
ATOM 806 C C . VAL A 1 98 ? -2.264 -2.318 10.234 1 97 98 VAL A C 1
ATOM 808 O O . VAL A 1 98 ? -2.93 -1.464 10.828 1 97 98 VAL A O 1
ATOM 811 N N . ALA A 1 99 ? -2.65 -3.533 10.039 1 93.81 99 ALA A N 1
ATOM 812 C CA . ALA A 1 99 ? -3.906 -3.988 10.633 1 93.81 99 ALA A CA 1
ATOM 813 C C . ALA A 1 99 ? -3.898 -3.797 12.148 1 93.81 99 ALA A C 1
ATOM 815 O O . ALA A 1 99 ? -4.906 -3.396 12.734 1 93.81 99 ALA A O 1
ATOM 816 N N . ALA A 1 100 ? -2.803 -4.062 12.719 1 94.25 100 ALA A N 1
ATOM 817 C CA . ALA A 1 100 ? -2.65 -3.857 14.156 1 94.25 100 ALA A CA 1
ATOM 818 C C . ALA A 1 100 ? -2.713 -2.375 14.508 1 94.25 100 ALA A C 1
ATOM 820 O O . ALA A 1 100 ? -3.354 -1.989 15.492 1 94.25 100 ALA A O 1
ATOM 821 N N . LEU A 1 101 ? -2.072 -1.558 13.734 1 95.75 101 LEU A N 1
ATOM 822 C CA . LEU A 1 101 ? -2.09 -0.114 13.945 1 95.75 101 LEU A CA 1
ATOM 823 C C . LEU A 1 101 ? -3.514 0.427 13.883 1 95.75 101 LEU A C 1
ATOM 825 O O . LEU A 1 101 ? -3.873 1.333 14.633 1 95.75 101 LEU A O 1
ATOM 829 N N . MET A 1 102 ? -4.293 -0.11 12.961 1 94.19 102 MET A N 1
ATOM 830 C CA . MET A 1 102 ? -5.66 0.342 12.719 1 94.19 102 MET A CA 1
ATOM 831 C C . MET A 1 102 ? -6.508 0.221 13.977 1 94.19 102 MET A C 1
ATOM 833 O O . MET A 1 102 ? -7.418 1.021 14.203 1 94.19 102 MET A O 1
ATOM 837 N N . LYS A 1 103 ? -6.191 -0.673 14.789 1 93.75 103 LYS A N 1
ATOM 838 C CA . LYS A 1 103 ? -6.953 -0.897 16.016 1 93.75 103 LYS A CA 1
ATOM 839 C C . LYS A 1 103 ? -6.75 0.246 17 1 93.75 103 LYS A C 1
ATOM 841 O O . LYS A 1 103 ? -7.641 0.549 17.797 1 93.75 103 LYS A O 1
ATOM 846 N N . ASP A 1 104 ? -5.609 0.86 16.875 1 96.25 104 ASP A N 1
ATOM 847 C CA . ASP A 1 104 ? -5.25 1.895 17.844 1 96.25 104 ASP A CA 1
ATOM 848 C C . ASP A 1 104 ? -5.348 3.285 17.219 1 96.25 104 ASP A C 1
ATOM 850 O O . ASP A 1 104 ? -5.125 4.293 17.891 1 96.25 104 ASP A O 1
ATOM 854 N N . LEU A 1 105 ? -5.684 3.344 16 1 96.94 105 LEU A N 1
ATOM 855 C CA . LEU A 1 105 ? -5.777 4.625 15.312 1 96.94 105 LEU A CA 1
ATOM 856 C C . LEU A 1 105 ? -6.938 5.453 15.859 1 96.94 105 LEU A C 1
ATOM 858 O O . LEU A 1 105 ? -8.07 4.969 15.938 1 96.94 105 LEU A O 1
ATOM 862 N N . PRO A 1 106 ? -6.676 6.707 16.25 1 97.44 106 PRO A N 1
ATOM 863 C CA . PRO A 1 106 ? -7.793 7.52 16.734 1 97.44 106 PRO A CA 1
ATOM 864 C C . PRO A 1 106 ? -8.875 7.727 15.672 1 97.44 106 PRO A C 1
ATOM 866 O O . PRO A 1 106 ? -8.555 7.922 14.5 1 97.44 106 PRO A O 1
ATOM 869 N N . GLU A 1 107 ? -10.07 7.656 16.062 1 95.12 107 GLU A N 1
ATOM 870 C CA . GLU A 1 107 ? -11.172 7.934 15.148 1 95.12 107 GLU A CA 1
ATOM 871 C C . GLU A 1 107 ? -11.172 9.398 14.711 1 95.12 107 GLU A C 1
ATOM 873 O O . GLU A 1 107 ? -10.859 10.289 15.5 1 95.12 107 GLU A O 1
ATOM 878 N N . SER A 1 108 ? -11.578 9.57 13.477 1 96.81 108 SER A N 1
ATOM 879 C CA . SER A 1 108 ? -11.555 10.922 12.93 1 96.81 108 SER A CA 1
ATOM 880 C C . SER A 1 108 ? -12.578 11.078 11.805 1 96.81 108 SER A C 1
ATOM 882 O O . SER A 1 108 ? -12.992 10.094 11.195 1 96.81 108 SER A O 1
ATOM 884 N N . ASP A 1 109 ? -13.047 12.297 11.664 1 96.62 109 ASP A N 1
ATOM 885 C CA . ASP A 1 109 ? -13.875 12.609 10.5 1 96.62 109 ASP A CA 1
ATOM 886 C C . ASP A 1 109 ? -13.023 12.688 9.234 1 96.62 109 ASP A C 1
ATOM 888 O O . ASP A 1 109 ? -13.523 12.453 8.133 1 96.62 109 ASP A O 1
ATOM 892 N N . ILE A 1 110 ? -11.758 13.023 9.469 1 97.62 110 ILE A N 1
ATOM 893 C CA . ILE A 1 110 ? -10.852 13.148 8.336 1 97.62 110 ILE A CA 1
ATOM 894 C C . ILE A 1 110 ? -9.422 12.898 8.789 1 97.62 110 ILE A C 1
ATOM 896 O O . ILE A 1 110 ? -9.023 13.312 9.883 1 97.62 110 ILE A O 1
ATOM 900 N N . TYR A 1 111 ? -8.672 12.227 7.957 1 98.44 111 TYR A N 1
ATOM 901 C CA . TYR A 1 111 ? -7.25 11.992 8.18 1 98.44 111 TYR A CA 1
ATOM 902 C C . TYR A 1 111 ? -6.406 12.758 7.176 1 98.44 111 TYR A C 1
ATOM 904 O O . TYR A 1 111 ? -6.742 12.828 5.992 1 98.44 111 TYR A O 1
ATOM 912 N N . LEU A 1 112 ? -5.312 13.328 7.668 1 98.69 112 LEU A N 1
ATOM 913 C CA . LEU A 1 112 ? -4.418 14.109 6.82 1 98.69 112 LEU A CA 1
ATOM 914 C C . LEU A 1 112 ? -3.055 13.445 6.703 1 98.69 112 LEU A C 1
ATOM 916 O O . LEU A 1 112 ? -2.484 13 7.703 1 98.69 112 LEU A O 1
ATOM 920 N N . ILE A 1 113 ? -2.619 13.367 5.512 1 98.5 113 ILE A N 1
ATOM 921 C CA . ILE A 1 113 ? -1.27 12.898 5.223 1 98.5 113 ILE A CA 1
ATOM 922 C C . ILE A 1 113 ? -0.582 13.859 4.258 1 98.5 113 ILE A C 1
ATOM 924 O O . ILE A 1 113 ? -1.208 14.367 3.32 1 98.5 113 ILE A O 1
ATOM 928 N N . GLU A 1 114 ? 0.652 14.117 4.512 1 97.69 114 GLU A N 1
ATOM 929 C CA . GLU A 1 114 ? 1.41 14.922 3.559 1 97.69 114 GLU A CA 1
ATOM 930 C C . GLU A 1 114 ? 1.742 14.125 2.301 1 97.69 114 GLU A C 1
ATOM 932 O O . GLU A 1 114 ? 2.25 13.008 2.387 1 97.69 114 GLU A O 1
ATOM 937 N N . ASN A 1 115 ? 1.42 14.719 1.211 1 94.75 115 ASN A N 1
ATOM 938 C CA . ASN A 1 115 ? 1.699 14.07 -0.068 1 94.75 115 ASN A CA 1
ATOM 939 C C . ASN A 1 115 ? 3.154 14.258 -0.483 1 94.75 115 ASN A C 1
ATOM 941 O O . ASN A 1 115 ? 3.453 15.047 -1.381 1 94.75 115 ASN A O 1
ATOM 945 N N . TYR A 1 116 ? 3.977 13.492 0.09 1 88.62 116 TYR A N 1
ATOM 946 C CA . TYR A 1 116 ? 5.41 13.625 -0.156 1 88.62 116 TYR A CA 1
ATOM 947 C C . TYR A 1 116 ? 6.055 12.258 -0.366 1 88.62 116 TYR A C 1
ATOM 949 O O . TYR A 1 116 ? 6.047 11.414 0.536 1 88.62 116 TYR A O 1
ATOM 957 N N . VAL A 1 117 ? 6.5 12.016 -1.592 1 84.88 117 VAL A N 1
ATOM 958 C CA . VAL A 1 117 ? 7.195 10.773 -1.906 1 84.88 117 VAL A CA 1
ATOM 959 C C . VAL A 1 117 ? 8.562 11.078 -2.504 1 84.88 117 VAL A C 1
ATOM 961 O O . VAL A 1 117 ? 8.664 11.492 -3.662 1 84.88 117 VAL A O 1
ATOM 964 N N . LYS A 1 118 ? 9.516 10.906 -1.695 1 84 118 LYS A N 1
ATOM 965 C CA . LYS A 1 118 ? 10.883 11.07 -2.176 1 84 118 LYS A CA 1
ATOM 966 C C . LYS A 1 118 ? 11.828 10.07 -1.514 1 84 118 LYS A C 1
ATOM 968 O O . LYS A 1 118 ? 11.953 10.039 -0.288 1 84 118 LYS A O 1
ATOM 973 N N . MET A 1 119 ? 12.375 9.336 -2.35 1 86.75 119 MET A N 1
ATOM 974 C CA . MET A 1 119 ? 13.414 8.445 -1.844 1 86.75 119 MET A CA 1
ATOM 975 C C . MET A 1 119 ? 14.664 9.227 -1.459 1 86.75 119 MET A C 1
ATOM 977 O O . MET A 1 119 ? 15.117 10.086 -2.213 1 86.75 119 MET A O 1
ATOM 981 N N . PRO A 1 120 ? 15.141 8.914 -0.263 1 81.69 120 PRO A N 1
ATOM 982 C CA . PRO A 1 120 ? 16.391 9.586 0.114 1 81.69 120 PRO A CA 1
ATOM 983 C C . PRO A 1 120 ? 17.516 9.328 -0.871 1 81.69 120 PRO A C 1
ATOM 985 O O . PRO A 1 120 ? 17.562 8.266 -1.499 1 81.69 120 PRO A O 1
ATOM 988 N N . ASN A 1 121 ? 18.375 10.305 -0.938 1 82 121 ASN A N 1
ATOM 989 C CA . ASN A 1 121 ? 19.531 10.156 -1.809 1 82 121 ASN A CA 1
ATOM 990 C C . ASN A 1 121 ? 20.547 9.18 -1.226 1 82 121 ASN A C 1
ATOM 992 O O . ASN A 1 121 ? 20.766 9.141 -0.011 1 82 121 ASN A O 1
ATOM 996 N N . ASN A 1 122 ? 21.188 8.445 -2.064 1 83.12 122 ASN A N 1
ATOM 997 C CA . ASN A 1 122 ? 22.312 7.594 -1.703 1 83.12 122 ASN A CA 1
ATOM 998 C C . ASN A 1 122 ? 21.938 6.594 -0.614 1 83.12 122 ASN A C 1
ATOM 1000 O O . ASN A 1 122 ? 22.656 6.457 0.382 1 83.12 122 ASN A O 1
ATOM 1004 N N . VAL A 1 123 ? 20.953 5.969 -0.783 1 83.62 123 VAL A N 1
ATOM 1005 C CA . VAL A 1 123 ? 20.5 5.004 0.216 1 83.62 123 VAL A CA 1
ATOM 1006 C C . VAL A 1 123 ? 21 3.609 -0.144 1 83.62 123 VAL A C 1
ATOM 1008 O O . VAL A 1 123 ? 21.062 3.248 -1.322 1 83.62 123 VAL A O 1
ATOM 1011 N N . ASN A 1 124 ? 21.453 2.896 0.841 1 88.31 124 ASN A N 1
ATOM 1012 C CA . ASN A 1 124 ? 21.812 1.495 0.641 1 88.31 124 ASN A CA 1
ATOM 1013 C C . ASN A 1 124 ? 20.562 0.616 0.542 1 88.31 124 ASN A C 1
ATOM 1015 O O . ASN A 1 124 ? 19.438 1.123 0.521 1 88.31 124 ASN A O 1
ATOM 1019 N N . VAL A 1 125 ? 20.75 -0.638 0.47 1 85.38 125 VAL A N 1
ATOM 1020 C CA . VAL A 1 125 ? 19.656 -1.589 0.241 1 85.38 125 VAL A CA 1
ATOM 1021 C C . VAL A 1 125 ? 18.688 -1.563 1.422 1 85.38 125 VAL A C 1
ATOM 1023 O O . VAL A 1 125 ? 17.469 -1.539 1.232 1 85.38 125 VAL A O 1
ATOM 1026 N N . ALA A 1 126 ? 19.203 -1.56 2.592 1 87.06 126 ALA A N 1
ATOM 1027 C CA . ALA A 1 126 ? 18.359 -1.533 3.789 1 87.06 126 ALA A CA 1
ATOM 1028 C C . ALA A 1 126 ? 17.516 -0.262 3.84 1 87.06 126 ALA A C 1
ATOM 1030 O O . ALA A 1 126 ? 16.344 -0.307 4.191 1 87.06 126 ALA A O 1
ATOM 1031 N N . GLY A 1 127 ? 18.172 0.815 3.531 1 89 127 GLY A N 1
ATOM 1032 C CA . GLY A 1 127 ? 17.469 2.088 3.477 1 89 127 GLY A CA 1
ATOM 1033 C C . GLY A 1 127 ? 16.375 2.129 2.416 1 89 127 GLY A C 1
ATOM 1034 O O . GLY A 1 127 ? 15.297 2.666 2.648 1 89 127 GLY A O 1
ATOM 1035 N N . ALA A 1 128 ? 16.672 1.595 1.312 1 89.75 128 ALA A N 1
ATOM 1036 C CA . ALA A 1 128 ? 15.695 1.517 0.238 1 89.75 128 ALA A CA 1
ATOM 1037 C C . ALA A 1 128 ? 14.484 0.677 0.657 1 89.75 128 ALA A C 1
ATOM 1039 O O . ALA A 1 128 ? 13.344 1.065 0.424 1 89.75 128 ALA A O 1
ATOM 1040 N N . ASN A 1 129 ? 14.734 -0.422 1.288 1 91.44 129 ASN A N 1
ATOM 1041 C CA . ASN A 1 129 ? 13.664 -1.297 1.743 1 91.44 129 ASN A CA 1
ATOM 1042 C C . ASN A 1 129 ? 12.773 -0.604 2.773 1 91.44 129 ASN A C 1
ATOM 1044 O O . ASN A 1 129 ? 11.555 -0.775 2.764 1 91.44 129 ASN A O 1
ATOM 1048 N N . LEU A 1 130 ? 13.422 0.112 3.596 1 93.38 130 LEU A N 1
ATOM 1049 C CA . LEU A 1 130 ? 12.656 0.863 4.586 1 93.38 130 LEU A CA 1
ATOM 1050 C C . LEU A 1 130 ? 11.719 1.856 3.912 1 93.38 130 LEU A C 1
ATOM 1052 O O . LEU A 1 130 ? 10.586 2.051 4.359 1 93.38 130 LEU A O 1
ATOM 1056 N N . PHE A 1 131 ? 12.266 2.426 2.916 1 94.31 131 PHE A N 1
ATOM 1057 C CA . PHE A 1 131 ? 11.453 3.355 2.141 1 94.31 131 PHE A CA 1
ATOM 1058 C C . PHE A 1 131 ? 10.273 2.633 1.491 1 94.31 131 PHE A C 1
ATOM 1060 O O . PHE A 1 131 ? 9.148 3.127 1.512 1 94.31 131 PHE A O 1
ATOM 1067 N N . TYR A 1 132 ? 10.492 1.533 0.933 1 95 132 TYR A N 1
ATOM 1068 C CA . TYR A 1 132 ? 9.43 0.748 0.319 1 95 132 TYR A CA 1
ATOM 1069 C C . TYR A 1 132 ? 8.375 0.358 1.35 1 95 132 TYR A C 1
ATOM 1071 O O . TYR A 1 132 ? 7.172 0.458 1.087 1 95 132 TYR A O 1
ATOM 1079 N N . VAL A 1 133 ? 8.852 -0.037 2.453 1 96.12 133 VAL A N 1
ATOM 1080 C CA . VAL A 1 133 ? 7.945 -0.431 3.527 1 96.12 133 VAL A CA 1
ATOM 1081 C C . VAL A 1 133 ? 7.078 0.759 3.934 1 96.12 133 VAL A C 1
ATOM 1083 O O . VAL A 1 133 ? 5.879 0.605 4.188 1 96.12 133 VAL A O 1
ATOM 1086 N N . LYS A 1 134 ? 7.652 1.863 4.004 1 95.94 134 LYS A N 1
ATOM 1087 C CA . LYS A 1 134 ? 6.902 3.07 4.336 1 95.94 134 LYS A CA 1
ATOM 1088 C C . LYS A 1 134 ? 5.797 3.328 3.316 1 95.94 134 LYS A C 1
ATOM 1090 O O . LYS A 1 134 ? 4.656 3.613 3.689 1 95.94 134 LYS A O 1
ATOM 1095 N N . LEU A 1 135 ? 6.168 3.23 2.041 1 96.56 135 LEU A N 1
ATOM 1096 C CA . LEU A 1 135 ? 5.191 3.434 0.978 1 96.56 135 LEU A CA 1
ATOM 1097 C C . LEU A 1 135 ? 4.039 2.443 1.101 1 96.56 135 LEU A C 1
ATOM 1099 O O . LEU A 1 135 ? 2.871 2.822 0.976 1 96.56 135 LEU A O 1
ATOM 1103 N N . GLN A 1 136 ? 4.391 1.277 1.312 1 97.75 136 GLN A N 1
ATOM 1104 C CA . GLN A 1 136 ? 3.395 0.219 1.442 1 97.75 136 GLN A CA 1
ATOM 1105 C C . GLN A 1 136 ? 2.52 0.434 2.674 1 97.75 136 GLN A C 1
ATOM 1107 O O . GLN A 1 136 ? 1.305 0.235 2.623 1 97.75 136 GLN A O 1
ATOM 1112 N N . THR A 1 137 ? 3.133 0.796 3.74 1 98.06 137 THR A N 1
ATOM 1113 C CA . THR A 1 137 ? 2.41 1.049 4.98 1 98.06 137 THR A CA 1
ATOM 1114 C C . THR A 1 137 ? 1.364 2.143 4.785 1 98.06 137 THR A C 1
ATOM 1116 O O . THR A 1 137 ? 0.197 1.964 5.137 1 98.06 137 THR A O 1
ATOM 1119 N N . LEU A 1 138 ? 1.786 3.207 4.211 1 97.94 138 LEU A N 1
ATOM 1120 C CA . LEU A 1 138 ? 0.875 4.324 3.99 1 97.94 138 LEU A CA 1
ATOM 1121 C C . LEU A 1 138 ? -0.246 3.932 3.033 1 97.94 138 LEU A C 1
ATOM 1123 O O . LEU A 1 138 ? -1.404 4.301 3.242 1 97.94 138 LEU A O 1
ATOM 1127 N N . ALA A 1 139 ? 0.117 3.221 2.023 1 98.25 139 ALA A N 1
ATOM 1128 C CA . ALA A 1 139 ? -0.876 2.756 1.058 1 98.25 139 ALA A CA 1
ATOM 1129 C C . ALA A 1 139 ? -1.932 1.885 1.732 1 98.25 1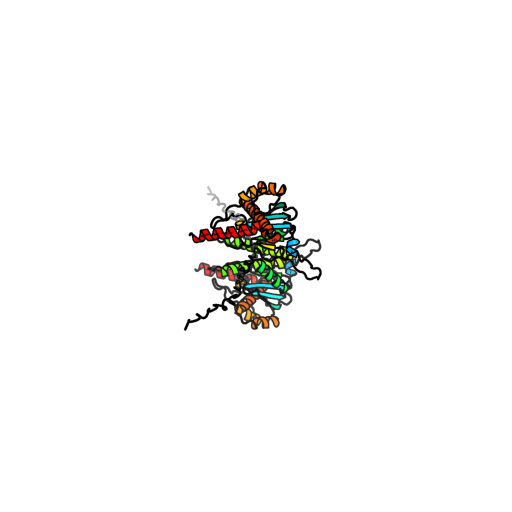39 ALA A C 1
ATOM 1131 O O . ALA A 1 139 ? -3.133 2.09 1.539 1 98.25 139 ALA A O 1
ATOM 1132 N N . MET A 1 140 ? -1.479 0.956 2.529 1 98.06 140 MET A N 1
ATOM 1133 C CA . MET A 1 140 ? -2.416 0.063 3.207 1 98.06 140 MET A CA 1
ATOM 1134 C C . MET A 1 140 ? -3.262 0.828 4.219 1 98.06 140 MET A C 1
ATOM 1136 O O . MET A 1 140 ? -4.453 0.556 4.371 1 98.06 140 MET A O 1
ATOM 1140 N N . LEU A 1 141 ? -2.654 1.734 4.914 1 97.62 141 LEU A N 1
ATOM 1141 C CA . LEU A 1 141 ? -3.373 2.557 5.879 1 97.62 141 LEU A CA 1
ATOM 1142 C C . LEU A 1 141 ? -4.516 3.312 5.211 1 97.62 141 LEU A C 1
ATOM 1144 O O . LEU A 1 141 ? -5.652 3.279 5.691 1 97.62 141 LEU A O 1
ATOM 1148 N N . ILE A 1 142 ? -4.215 3.912 4.105 1 97.5 142 ILE A N 1
ATOM 1149 C CA . ILE A 1 142 ? -5.211 4.676 3.363 1 97.5 142 ILE A CA 1
ATOM 1150 C C . ILE A 1 142 ? -6.336 3.75 2.906 1 97.5 142 ILE A C 1
ATOM 1152 O O . ILE A 1 142 ? -7.516 4.078 3.049 1 97.5 142 ILE A O 1
ATOM 1156 N N . ALA A 1 143 ? -5.969 2.66 2.396 1 96.75 143 ALA A N 1
ATOM 1157 C CA . ALA A 1 143 ? -6.953 1.698 1.91 1 96.75 143 ALA A CA 1
ATOM 1158 C C . ALA A 1 143 ? -7.879 1.243 3.035 1 96.75 143 ALA A C 1
ATOM 1160 O O . ALA A 1 143 ? -9.102 1.197 2.863 1 96.75 143 ALA A O 1
ATOM 1161 N N . LEU A 1 144 ? -7.34 0.962 4.137 1 95.75 144 LEU A N 1
ATOM 1162 C CA . LEU A 1 144 ? -8.125 0.438 5.254 1 95.75 144 LEU A CA 1
ATOM 1163 C C . LEU A 1 144 ? -8.984 1.532 5.879 1 95.75 144 LEU A C 1
ATOM 1165 O O . LEU A 1 144 ? -10.125 1.285 6.262 1 95.75 144 LEU A O 1
ATOM 1169 N N . ILE A 1 145 ? -8.438 2.701 5.957 1 95.69 145 ILE A N 1
ATOM 1170 C CA . ILE A 1 145 ? -9.203 3.824 6.492 1 95.69 145 ILE A CA 1
ATOM 1171 C C . ILE A 1 145 ? -10.414 4.094 5.598 1 95.69 145 ILE A C 1
ATOM 1173 O O . ILE A 1 145 ? -11.531 4.258 6.09 1 95.69 145 ILE A O 1
ATOM 1177 N N . ASN A 1 146 ? -10.195 4.082 4.34 1 93.25 146 ASN A N 1
ATOM 1178 C CA . ASN A 1 146 ? -11.25 4.445 3.391 1 93.25 146 ASN A CA 1
ATOM 1179 C C . ASN A 1 146 ? -12.258 3.32 3.217 1 93.25 146 ASN A C 1
ATOM 1181 O O . ASN A 1 146 ? -13.391 3.557 2.781 1 93.25 146 ASN A O 1
ATOM 1185 N N . SER A 1 147 ? -11.859 2.092 3.412 1 86.31 147 SER A N 1
ATOM 1186 C CA . SER A 1 147 ? -12.758 0.958 3.223 1 86.31 147 SER A CA 1
ATOM 1187 C C . SER A 1 147 ? -13.68 0.774 4.426 1 86.31 147 SER A C 1
ATOM 1189 O O . SER A 1 147 ? -14.734 0.145 4.32 1 86.31 147 SER A O 1
ATOM 1191 N N . GLY A 1 148 ? -13.266 0.986 5.598 1 71.31 148 GLY A N 1
ATOM 1192 C CA . GLY A 1 148 ? -14.062 0.8 6.801 1 71.31 148 GLY A CA 1
ATOM 1193 C C . GLY A 1 148 ? -15.289 1.693 6.852 1 71.31 148 GLY A C 1
ATOM 1194 O O . GLY A 1 148 ? -16.203 1.463 7.652 1 71.31 148 GLY A O 1
ATOM 1195 N N . GLN A 1 149 ? -15.383 2.705 6.078 1 56.03 149 GLN A N 1
ATOM 1196 C CA . GLN A 1 149 ? -16.438 3.682 6.336 1 56.03 149 GLN A CA 1
ATOM 1197 C C . GLN A 1 149 ? -17.438 3.725 5.191 1 56.03 149 GLN A C 1
ATOM 1199 O O . GLN A 1 149 ? -17.484 4.699 4.438 1 56.03 149 GLN A O 1
ATOM 1204 N N . ALA A 1 150 ? -17.766 2.531 4.625 1 48.25 150 ALA A N 1
ATOM 1205 C CA . ALA A 1 150 ? -18.859 2.678 3.666 1 48.25 150 ALA A CA 1
ATOM 1206 C C . ALA A 1 150 ? -20.016 3.455 4.273 1 48.25 150 ALA A C 1
ATOM 1208 O O . ALA A 1 150 ? -20.469 3.143 5.379 1 48.25 150 ALA A O 1
ATOM 1209 N N . VAL A 1 151 ? -20.031 4.777 4.043 1 44.31 151 VAL A N 1
ATOM 1210 C CA . VAL A 1 151 ? -21.188 5.562 4.484 1 44.31 151 VAL A CA 1
ATOM 1211 C C . VAL A 1 151 ? -22.344 5.367 3.52 1 44.31 151 VAL A C 1
ATOM 1213 O O . VAL A 1 151 ? -22.188 5.516 2.305 1 44.31 151 VAL A O 1
ATOM 1216 N N . TYR A 1 152 ? -23.203 4.555 3.926 1 42.5 152 TYR A N 1
ATOM 1217 C CA . TYR A 1 152 ? -24.453 4.391 3.193 1 42.5 152 TYR A CA 1
ATOM 1218 C C . TYR A 1 152 ? -25.172 5.723 3.055 1 42.5 152 TYR A C 1
ATOM 1220 O O . TYR A 1 152 ? -25.328 6.457 4.031 1 42.5 152 TYR A O 1
ATOM 1228 N N . THR A 1 153 ? -25.047 6.293 1.915 1 46.41 153 THR A N 1
ATOM 1229 C CA . THR A 1 153 ? -25.922 7.43 1.648 1 46.41 153 THR A CA 1
ATOM 1230 C C . THR A 1 153 ? -27.375 7.004 1.652 1 46.41 153 THR A C 1
ATOM 1232 O O . THR A 1 153 ? -27.688 5.816 1.537 1 46.41 153 THR A O 1
ATOM 1235 N N . PRO A 1 154 ? -28.234 7.91 2.02 1 47.06 154 PRO A N 1
ATOM 1236 C CA . PRO A 1 154 ? -29.672 7.602 2.033 1 47.06 154 PRO A CA 1
ATOM 1237 C C . PRO A 1 154 ? -30.125 6.832 0.793 1 47.06 154 PRO A C 1
ATOM 1239 O O . PRO A 1 154 ? -31.062 6.039 0.862 1 47.06 154 PRO A O 1
ATOM 1242 N N . ASP A 1 155 ? -29.656 7.18 -0.4 1 49 155 ASP A N 1
ATOM 1243 C CA . ASP A 1 155 ? -30.125 6.508 -1.604 1 49 155 ASP A CA 1
ATOM 1244 C C . ASP A 1 155 ? -29.453 5.152 -1.787 1 49 155 ASP A C 1
ATOM 1246 O O . ASP A 1 155 ? -29.516 4.559 -2.863 1 49 155 ASP A O 1
ATOM 1250 N N . ASN A 1 156 ? -28.938 4.613 -0.818 1 48.16 156 ASN A N 1
ATOM 1251 C CA . ASN A 1 156 ? -28.344 3.281 -0.737 1 48.16 156 ASN A CA 1
ATOM 1252 C C . ASN A 1 156 ? -27.094 3.166 -1.605 1 48.16 156 ASN A C 1
ATOM 1254 O O . ASN A 1 156 ? -26.812 2.102 -2.156 1 48.16 156 ASN A O 1
ATOM 1258 N N . THR A 1 157 ? -26.797 4.363 -2.1 1 47.75 157 THR A N 1
ATOM 1259 C CA . THR A 1 157 ? -25.547 4.324 -2.846 1 47.75 157 THR A CA 1
ATOM 1260 C C . THR A 1 157 ? -24.344 4.422 -1.899 1 47.75 157 THR A C 1
ATOM 1262 O O . THR A 1 157 ? -24.359 5.203 -0.946 1 47.75 157 THR A O 1
ATOM 1265 N N . GLN A 1 158 ? -23.672 3.473 -1.692 1 47.25 158 GLN A N 1
ATOM 1266 C CA . GLN A 1 158 ? -22.406 3.467 -0.949 1 47.25 158 GLN A CA 1
ATOM 1267 C C . GLN A 1 158 ? -21.484 4.582 -1.425 1 47.25 158 GLN A C 1
ATOM 1269 O O . GLN A 1 158 ? -21.031 4.574 -2.572 1 47.25 158 GLN A O 1
ATOM 1274 N N . GLU A 1 159 ? -21.734 5.797 -1.125 1 50.12 159 GLU A N 1
ATOM 1275 C CA . GLU A 1 159 ? -20.766 6.812 -1.489 1 50.12 159 GLU A CA 1
ATOM 1276 C C . GLU A 1 159 ? -19.562 6.793 -0.536 1 50.12 159 GLU A C 1
ATOM 1278 O O . GLU A 1 159 ? -19.734 6.93 0.678 1 50.12 159 GLU A O 1
ATOM 1283 N N . SER A 1 160 ? -18.688 5.965 -0.718 1 54.84 160 SER A N 1
ATOM 1284 C CA . SER A 1 160 ? -17.484 5.855 0.082 1 54.84 160 SER A CA 1
ATOM 1285 C C . SER A 1 160 ? -16.719 7.18 0.115 1 54.84 160 SER A C 1
ATOM 1287 O O . SER A 1 160 ? -16.391 7.738 -0.934 1 54.84 160 SER A O 1
ATOM 1289 N N . MET A 1 161 ? -17.047 8.094 1.124 1 68 161 MET A N 1
ATOM 1290 C CA . MET A 1 161 ? -16.266 9.312 1.264 1 68 161 MET A CA 1
ATOM 1291 C C . MET A 1 161 ? -14.844 9.008 1.732 1 68 161 MET A C 1
ATOM 1293 O O . MET A 1 161 ? -14.656 8.32 2.738 1 68 161 MET A O 1
ATOM 1297 N N . ASN A 1 162 ? -13.938 9.273 0.855 1 85.12 162 ASN A N 1
ATOM 1298 C CA . ASN A 1 162 ? -12.531 9.172 1.236 1 85.12 162 ASN A CA 1
ATOM 1299 C C . ASN A 1 162 ? -12.242 9.953 2.514 1 85.12 162 ASN A C 1
ATOM 1301 O O . ASN A 1 162 ? -12.477 11.164 2.572 1 85.12 162 ASN A O 1
ATOM 1305 N N . LYS A 1 163 ? -11.867 9.273 3.475 1 94.69 163 LYS A N 1
ATOM 1306 C CA . LYS A 1 163 ? -11.586 9.914 4.754 1 94.69 163 LYS A CA 1
ATOM 1307 C C . LYS A 1 163 ? -10.148 10.414 4.816 1 94.69 163 LYS A C 1
ATOM 1309 O O . LYS A 1 163 ? -9.758 11.086 5.773 1 94.69 163 LYS A O 1
ATOM 1314 N N . VAL A 1 164 ? -9.398 10.117 3.787 1 97.62 164 VAL A N 1
ATOM 1315 C CA . VAL A 1 164 ? -8 10.523 3.811 1 97.62 164 VAL A CA 1
ATOM 1316 C C . VAL A 1 164 ? -7.773 11.648 2.803 1 97.62 164 VAL A C 1
ATOM 1318 O O . VAL A 1 164 ? -8.18 11.547 1.643 1 97.62 164 VAL A O 1
ATOM 1321 N N . VAL A 1 165 ? -7.18 12.688 3.256 1 97.69 165 VAL A N 1
ATOM 1322 C CA . VAL A 1 165 ? -6.789 13.812 2.418 1 97.69 165 VAL A CA 1
ATOM 1323 C C . VAL A 1 165 ? -5.266 13.922 2.377 1 97.69 165 VAL A C 1
ATOM 1325 O O . VAL A 1 165 ? -4.602 13.82 3.412 1 97.69 165 VAL A O 1
ATOM 1328 N N . LEU A 1 166 ? -4.836 14.055 1.19 1 98 166 LEU A N 1
ATOM 1329 C CA . LEU A 1 166 ? -3.41 14.297 0.995 1 98 166 LEU A CA 1
ATOM 1330 C C . LEU A 1 166 ? -3.129 15.789 0.851 1 98 166 LEU A C 1
ATOM 1332 O O . LEU A 1 166 ? -3.598 16.422 -0.096 1 98 166 LEU A O 1
ATOM 1336 N N . MET A 1 167 ? -2.346 16.281 1.76 1 98.25 167 MET A N 1
ATOM 1337 C CA . MET A 1 167 ? -1.947 17.688 1.694 1 98.25 167 MET A CA 1
ATOM 1338 C C . MET A 1 167 ? -0.701 17.859 0.833 1 98.25 167 MET A C 1
ATOM 1340 O O . MET A 1 167 ? 0.21 17.031 0.878 1 98.25 167 MET A O 1
ATOM 1344 N N . LYS A 1 168 ? -0.716 18.953 0.166 1 97 168 LYS A N 1
ATOM 1345 C CA . LYS A 1 168 ? 0.431 19.25 -0.689 1 97 168 LYS A CA 1
ATOM 1346 C C . LYS A 1 168 ? 1.729 19.25 0.114 1 97 168 LYS A C 1
ATOM 1348 O O . LYS A 1 168 ? 1.759 19.734 1.249 1 97 168 LYS A O 1
ATOM 1353 N N . ALA A 1 169 ? 2.746 18.812 -0.556 1 94.62 169 ALA A N 1
ATOM 1354 C CA . ALA A 1 169 ? 4.051 18.703 0.09 1 94.62 169 ALA A CA 1
ATOM 1355 C C . ALA A 1 169 ? 4.543 20.062 0.574 1 94.62 169 ALA A C 1
ATOM 1357 O O . ALA A 1 169 ? 4.406 21.062 -0.13 1 94.62 169 ALA A O 1
ATOM 1358 N N . ARG A 1 170 ? 5.023 20.125 1.769 1 93.94 170 ARG A N 1
ATOM 1359 C CA . ARG A 1 170 ? 5.715 21.25 2.381 1 93.94 170 ARG A CA 1
ATOM 1360 C C . ARG A 1 170 ? 4.766 22.438 2.588 1 93.94 170 ARG A C 1
ATOM 1362 O O . ARG A 1 170 ? 5.203 23.547 2.852 1 93.94 170 ARG A O 1
ATOM 1369 N N . LEU A 1 171 ? 3.547 22.188 2.383 1 96.12 171 LEU A N 1
ATOM 1370 C CA . LEU A 1 171 ? 2.574 23.266 2.537 1 96.12 171 LEU A CA 1
ATOM 1371 C C . LEU A 1 171 ? 2.629 23.859 3.945 1 96.12 171 LEU A C 1
ATOM 1373 O O . LEU A 1 171 ? 2.662 25.078 4.113 1 96.12 171 LEU A O 1
ATOM 1377 N N . HIS A 1 172 ? 2.619 22.984 4.949 1 97.56 172 HIS A N 1
ATOM 1378 C CA . HIS A 1 172 ? 2.67 23.453 6.328 1 97.56 172 HIS A CA 1
ATOM 1379 C C . HIS A 1 172 ? 3.998 24.141 6.629 1 97.56 172 HIS A C 1
ATOM 1381 O O . HIS A 1 172 ? 4.039 25.125 7.359 1 97.56 172 HIS A O 1
ATOM 1387 N N . ALA A 1 173 ? 5.055 23.625 6.07 1 96.62 173 ALA A N 1
ATOM 1388 C CA . ALA A 1 173 ? 6.359 24.234 6.273 1 96.62 173 ALA A CA 1
ATOM 1389 C C . ALA A 1 173 ? 6.391 25.656 5.703 1 96.62 173 ALA A C 1
ATOM 1391 O O . ALA A 1 173 ? 6.977 26.562 6.305 1 96.62 173 ALA A O 1
ATOM 1392 N N . ARG A 1 174 ? 5.855 25.859 4.535 1 95.5 174 ARG A N 1
ATOM 1393 C CA . ARG A 1 174 ? 5.781 27.172 3.906 1 95.5 174 ARG A CA 1
ATOM 1394 C C . ARG A 1 174 ? 4.91 28.125 4.723 1 95.5 174 ARG A C 1
ATOM 1396 O O . ARG A 1 174 ? 5.293 29.281 4.961 1 95.5 174 ARG A O 1
ATOM 1403 N N . LEU A 1 175 ? 3.805 27.641 5.082 1 97 175 LEU A N 1
ATOM 1404 C CA . LEU A 1 175 ? 2.871 28.484 5.824 1 97 175 LEU A CA 1
ATOM 1405 C C . LEU A 1 175 ? 3.486 28.953 7.141 1 97 175 LEU A C 1
ATOM 1407 O O . LEU A 1 175 ? 3.324 30.109 7.527 1 97 175 LEU A O 1
ATOM 1411 N N . PHE A 1 176 ? 4.207 28.078 7.812 1 97.12 176 PHE A N 1
ATOM 1412 C CA . PHE A 1 176 ? 4.785 28.391 9.117 1 97.12 176 PHE A CA 1
ATOM 1413 C C . PHE A 1 176 ? 6.188 28.969 8.961 1 97.12 176 PHE A C 1
ATOM 1415 O O . PHE A 1 176 ? 6.867 29.234 9.953 1 97.12 176 PHE A O 1
ATOM 1422 N N . ARG A 1 177 ? 6.664 29.062 7.742 1 94.12 177 ARG A N 1
ATOM 1423 C CA . ARG A 1 177 ? 7.902 29.75 7.379 1 94.12 177 ARG A CA 1
ATOM 1424 C C . ARG A 1 177 ? 9.109 29.078 8.039 1 94.12 177 ARG A C 1
ATOM 1426 O O . ARG A 1 177 ? 9.961 29.766 8.609 1 94.12 177 ARG A O 1
ATOM 1433 N N . ILE A 1 178 ? 9.055 27.812 7.902 1 94.56 178 ILE A N 1
ATOM 1434 C CA . ILE A 1 178 ? 10.195 27.109 8.469 1 94.56 178 ILE A CA 1
ATOM 1435 C C . ILE A 1 178 ? 11.102 26.609 7.352 1 94.56 178 ILE A C 1
ATOM 1437 O O . ILE A 1 178 ? 11.93 25.719 7.566 1 94.56 178 ILE A O 1
ATOM 1441 N N . ILE A 1 179 ? 10.883 27.016 6.195 1 92.75 179 ILE A N 1
ATOM 1442 C CA . ILE A 1 179 ? 11.789 26.75 5.086 1 92.75 179 ILE A CA 1
ATOM 1443 C C . ILE A 1 179 ? 12.797 27.891 4.953 1 92.75 179 ILE A C 1
ATOM 1445 O O . ILE A 1 179 ? 12.406 29.047 4.797 1 92.75 179 ILE A O 1
ATOM 1449 N N . VAL A 1 180 ? 14.055 27.625 5.047 1 89.06 180 VAL A N 1
ATOM 1450 C CA . VAL A 1 180 ? 15.141 28.578 4.852 1 89.06 180 VAL A CA 1
ATOM 1451 C C . VAL A 1 180 ? 16.031 28.125 3.693 1 89.06 180 VAL A C 1
ATOM 1453 O O . VAL A 1 180 ? 16.75 27.141 3.811 1 89.06 180 VAL A O 1
ATOM 1456 N N . GLY A 1 181 ? 15.93 28.859 2.607 1 85.25 181 GLY A N 1
ATOM 1457 C CA . GLY A 1 181 ? 16.594 28.375 1.411 1 85.25 181 GLY A CA 1
ATOM 1458 C C . GLY A 1 181 ? 15.969 27.109 0.86 1 85.25 181 GLY A C 1
ATOM 1459 O O . GLY A 1 181 ? 14.781 27.078 0.525 1 85.25 181 GLY A O 1
ATOM 1460 N N . THR A 1 182 ? 16.875 26.016 0.908 1 82.94 182 THR A N 1
ATOM 1461 C CA . THR A 1 182 ? 16.375 24.734 0.406 1 82.94 182 THR A CA 1
ATOM 1462 C C . THR A 1 182 ? 16.141 23.766 1.554 1 82.94 182 THR A C 1
ATOM 1464 O O . THR A 1 182 ? 15.734 22.625 1.331 1 82.94 182 THR A O 1
ATOM 1467 N N . GLU A 1 183 ? 16.312 24.375 2.703 1 88.56 183 GLU A N 1
ATOM 1468 C CA . GLU A 1 183 ? 16.281 23.469 3.854 1 88.56 183 GLU A CA 1
ATOM 1469 C C . GLU A 1 183 ? 15.07 23.766 4.746 1 88.56 183 GLU A C 1
ATOM 1471 O O . GLU A 1 183 ? 14.641 24.922 4.863 1 88.56 183 GLU A O 1
ATOM 1476 N N . ILE A 1 184 ? 14.562 22.781 5.34 1 91.5 184 ILE A N 1
ATOM 1477 C CA . ILE A 1 184 ? 13.516 22.891 6.348 1 91.5 184 ILE A CA 1
ATOM 1478 C C . ILE A 1 184 ? 14.133 22.828 7.742 1 91.5 184 ILE A C 1
ATOM 1480 O O . ILE A 1 184 ? 14.859 21.891 8.062 1 91.5 184 ILE A O 1
ATOM 1484 N N . ILE A 1 185 ? 13.859 23.812 8.508 1 93.12 185 ILE A N 1
ATOM 1485 C CA . ILE A 1 185 ? 14.406 23.812 9.867 1 93.12 185 ILE A CA 1
ATOM 1486 C C . ILE A 1 185 ? 13.453 23.078 10.805 1 93.12 185 ILE A C 1
ATOM 1488 O O . ILE A 1 185 ? 12.312 22.781 10.438 1 93.12 185 ILE A O 1
ATOM 1492 N N . SER A 1 186 ? 13.922 22.828 12.008 1 95.06 186 SER A N 1
ATOM 1493 C CA . SER A 1 186 ? 13.141 22.094 13 1 95.06 186 SER A CA 1
ATOM 1494 C C . SER A 1 186 ? 11.875 22.859 13.383 1 95.06 186 SER A C 1
ATOM 1496 O O . SER A 1 186 ? 11.898 24.078 13.539 1 95.06 186 SER A O 1
ATOM 1498 N N . SER A 1 187 ? 10.828 22.141 13.617 1 96.69 187 SER A N 1
ATOM 1499 C CA . SER A 1 187 ? 9.531 22.703 13.961 1 96.69 187 SER A CA 1
ATOM 1500 C C . SER A 1 187 ? 9.312 22.719 15.469 1 96.69 187 SER A C 1
ATOM 1502 O O . SER A 1 187 ? 8.289 23.203 15.945 1 96.69 187 SER A O 1
ATOM 1504 N N . GLN A 1 188 ? 10.234 22.297 16.219 1 97.12 188 GLN A N 1
ATOM 1505 C CA . GLN A 1 188 ? 10.039 22.109 17.641 1 97.12 188 GLN A CA 1
ATOM 1506 C C . GLN A 1 188 ? 9.938 23.453 18.375 1 97.12 188 GLN A C 1
ATOM 1508 O O . GLN A 1 188 ? 9.125 23.609 19.281 1 97.12 188 GLN A O 1
ATOM 1513 N N . ASP A 1 189 ? 10.68 24.406 17.922 1 95.81 189 ASP A N 1
ATOM 1514 C CA . ASP A 1 189 ? 10.664 25.719 18.562 1 95.81 189 ASP A CA 1
ATOM 1515 C C . ASP A 1 189 ? 9.305 26.391 18.422 1 95.81 189 ASP A C 1
ATOM 1517 O O . ASP A 1 189 ? 8.758 26.922 19.391 1 95.81 189 ASP A O 1
ATOM 1521 N N . ILE A 1 190 ? 8.836 26.344 17.266 1 96.81 190 ILE A N 1
ATOM 1522 C CA . ILE A 1 190 ? 7.547 26.984 17 1 96.81 190 ILE A CA 1
ATOM 1523 C C . ILE A 1 190 ? 6.445 26.25 17.766 1 96.81 190 ILE A C 1
ATOM 1525 O O . ILE A 1 190 ? 5.496 26.859 18.25 1 96.81 190 ILE A O 1
ATOM 1529 N N . THR A 1 191 ? 6.555 24.953 17.859 1 97.88 191 THR A N 1
ATOM 1530 C CA . THR A 1 191 ? 5.582 24.156 18.594 1 97.88 191 THR A CA 1
ATOM 1531 C C . THR A 1 191 ? 5.598 24.531 20.078 1 97.88 191 THR A C 1
ATOM 1533 O O . THR A 1 191 ? 4.543 24.672 20.703 1 97.88 191 THR A O 1
ATOM 1536 N N . GLU A 1 192 ? 6.762 24.703 20.594 1 96.69 192 GLU A N 1
ATOM 1537 C CA . GLU A 1 192 ? 6.891 25.125 21.984 1 96.69 192 GLU A CA 1
ATOM 1538 C C . GLU A 1 192 ? 6.215 26.469 22.234 1 96.69 192 GLU A C 1
ATOM 1540 O O . GLU A 1 192 ? 5.535 26.656 23.25 1 96.69 192 GLU A O 1
ATOM 1545 N N . MET A 1 193 ? 6.398 27.359 21.359 1 97 193 MET A N 1
ATOM 1546 C CA . MET A 1 193 ? 5.754 28.656 21.453 1 97 193 MET A CA 1
ATOM 1547 C C . MET A 1 193 ? 4.234 28.516 21.391 1 97 193 MET A C 1
ATOM 1549 O O . MET A 1 193 ? 3.52 29.141 22.188 1 97 193 MET A O 1
ATOM 1553 N N . MET A 1 194 ? 3.787 27.641 20.516 1 97.75 194 MET A N 1
ATOM 1554 C CA . MET A 1 194 ? 2.348 27.438 20.359 1 97.75 194 MET A CA 1
ATOM 1555 C C . MET A 1 194 ? 1.743 26.812 21.609 1 97.75 194 MET A C 1
ATOM 1557 O O . MET A 1 194 ? 0.641 27.172 22.031 1 97.75 194 MET A O 1
ATOM 1561 N N . LEU A 1 195 ? 2.453 25.922 22.188 1 97.44 195 LEU A N 1
ATOM 1562 C CA . LEU A 1 195 ? 1.968 25.281 23.406 1 97.44 195 LEU A CA 1
ATOM 1563 C C . LEU A 1 195 ? 1.892 26.266 24.562 1 97.44 195 LEU A C 1
ATOM 1565 O O . LEU A 1 195 ? 1.148 26.047 25.516 1 97.44 195 LEU A O 1
ATOM 1569 N N . LYS A 1 196 ? 2.611 27.375 24.422 1 95.69 196 LYS A N 1
ATOM 1570 C CA . LYS A 1 196 ? 2.574 28.453 25.422 1 95.69 196 LYS A CA 1
ATOM 1571 C C . LYS A 1 196 ? 1.53 29.5 25.047 1 95.69 196 LYS A C 1
ATOM 1573 O O . LYS A 1 196 ? 1.384 30.516 25.75 1 95.69 196 LYS A O 1
ATOM 1578 N N . GLY A 1 197 ? 0.919 29.328 23.906 1 95.19 197 GLY A N 1
ATOM 1579 C CA . GLY A 1 197 ? -0.152 30.234 23.516 1 95.19 197 GLY A CA 1
ATOM 1580 C C . GLY A 1 197 ? 0.302 31.312 22.547 1 95.19 197 GLY A C 1
ATOM 1581 O O . GLY A 1 197 ? -0.448 32.25 22.25 1 95.19 197 GLY A O 1
ATOM 1582 N N . ILE A 1 198 ? 1.471 31.188 22.047 1 97.25 198 ILE A N 1
ATOM 1583 C CA . ILE A 1 198 ? 2.012 32.188 21.125 1 97.25 198 ILE A CA 1
ATOM 1584 C C . ILE A 1 198 ? 1.964 31.641 19.688 1 97.25 198 ILE A C 1
ATOM 1586 O O . ILE A 1 198 ? 2.664 30.688 19.359 1 97.25 198 ILE A O 1
ATOM 1590 N N . PHE A 1 199 ? 1.215 32.281 18.875 1 97.44 199 PHE A N 1
ATOM 1591 C CA . PHE A 1 199 ? 1.041 31.844 17.5 1 97.44 199 PHE A CA 1
ATOM 1592 C C . PHE A 1 199 ? 1.425 32.969 16.531 1 97.44 199 PHE A C 1
ATOM 1594 O O . PHE A 1 199 ? 1.342 34.156 16.875 1 97.44 199 PHE A O 1
ATOM 1601 N N . PRO A 1 200 ? 1.836 32.531 15.344 1 96.19 200 PRO A N 1
ATOM 1602 C CA . PRO A 1 200 ? 1.924 33.562 14.32 1 96.19 200 PRO A CA 1
ATOM 1603 C C . PRO A 1 200 ? 0.595 34.281 14.094 1 96.19 200 PRO A C 1
ATOM 1605 O O . PRO A 1 200 ? -0.468 33.656 14.172 1 96.19 200 PRO A O 1
ATOM 1608 N N . GLU A 1 201 ? 0.611 35.5 13.656 1 95.88 201 GLU A N 1
ATOM 1609 C CA . GLU A 1 201 ? -0.572 36.344 13.547 1 95.88 201 GLU A CA 1
ATOM 1610 C C . GLU A 1 201 ? -1.522 35.812 12.469 1 95.88 201 GLU A C 1
ATOM 1612 O O . GLU A 1 201 ? -2.734 36.031 12.555 1 95.88 201 GLU A O 1
ATOM 1617 N N . TYR A 1 202 ? -0.953 35.156 11.57 1 96.94 202 TYR A N 1
ATOM 1618 C CA . TYR A 1 202 ? -1.744 34.75 10.422 1 96.94 202 TYR A CA 1
ATOM 1619 C C . TYR A 1 202 ? -2.291 33.344 10.617 1 96.94 202 TYR A C 1
ATOM 1621 O O . TYR A 1 202 ? -2.918 32.781 9.719 1 96.94 202 TYR A O 1
ATOM 1629 N N . ILE A 1 203 ? -2.086 32.719 11.781 1 97.88 203 ILE A N 1
ATOM 1630 C CA . ILE A 1 203 ? -2.527 31.375 12.078 1 97.88 203 ILE A CA 1
ATOM 1631 C C . ILE A 1 203 ? -3.67 31.406 13.094 1 97.88 203 ILE A C 1
ATOM 1633 O O . ILE A 1 203 ? -3.619 32.156 14.07 1 97.88 203 ILE A O 1
ATOM 1637 N N . THR A 1 204 ? -4.707 30.656 12.828 1 97.81 204 THR A N 1
ATOM 1638 C CA . THR A 1 204 ? -5.75 30.469 13.828 1 97.81 204 THR A CA 1
ATOM 1639 C C . THR A 1 204 ? -5.219 29.672 15.023 1 97.81 204 THR A C 1
ATOM 1641 O O . THR A 1 204 ? -4.781 28.531 14.875 1 97.81 204 THR A O 1
ATOM 1644 N N . PRO A 1 205 ? -5.289 30.25 16.125 1 98.06 205 PRO A N 1
ATOM 1645 C CA . PRO A 1 205 ? -4.73 29.562 17.297 1 98.06 205 PRO A CA 1
ATOM 1646 C C . PRO A 1 205 ? -5.555 28.344 17.719 1 98.06 205 PRO A C 1
ATOM 1648 O O . PRO A 1 205 ? -6.773 28.328 17.547 1 98.06 205 PRO A O 1
ATOM 1651 N N . VAL A 1 206 ? -4.848 27.391 18.266 1 97.94 206 VAL A N 1
ATOM 1652 C CA . VAL A 1 206 ? -5.496 26.25 18.906 1 97.94 206 VAL A CA 1
ATOM 1653 C C . VAL A 1 206 ? -5.199 26.266 20.406 1 97.94 206 VAL A C 1
ATOM 1655 O O . VAL A 1 206 ? -4.191 26.828 20.844 1 97.94 206 VAL A O 1
ATOM 1658 N N . VAL A 1 207 ? -6.129 25.672 21.172 1 98.12 207 VAL A N 1
ATOM 1659 C CA . VAL A 1 207 ? -5.945 25.562 22.609 1 98.12 207 VAL A CA 1
ATOM 1660 C C . VAL A 1 207 ? -5.457 24.156 22.969 1 98.12 207 VAL A C 1
ATOM 1662 O O . VAL A 1 207 ? -6.203 23.188 22.828 1 98.12 207 VAL A O 1
ATOM 1665 N N . PRO A 1 208 ? -4.254 24.094 23.453 1 97.81 208 PRO A N 1
ATOM 1666 C CA . PRO A 1 208 ? -3.771 22.766 23.828 1 97.81 208 PRO A CA 1
ATOM 1667 C C . PRO A 1 208 ? -4.441 22.219 25.094 1 97.81 208 PRO A C 1
ATOM 1669 O O . PRO A 1 208 ? -4.48 22.891 26.109 1 97.81 208 PRO A O 1
ATOM 1672 N N . ALA A 1 209 ? -4.945 21.047 25 1 97.38 209 ALA A N 1
ATOM 1673 C CA . ALA A 1 209 ? -5.398 20.344 26.203 1 97.38 209 ALA A CA 1
ATOM 1674 C C . ALA A 1 209 ? -4.223 19.984 27.094 1 97.38 209 ALA A C 1
ATOM 1676 O O . ALA A 1 209 ? -3.08 19.906 26.641 1 97.38 209 ALA A O 1
ATOM 1677 N N . ILE A 1 210 ? -4.445 19.734 28.328 1 95.5 210 ILE A N 1
ATOM 1678 C CA . ILE A 1 210 ? -3.408 19.406 29.297 1 95.5 210 ILE A CA 1
ATOM 1679 C C . ILE A 1 210 ? -2.693 18.125 28.859 1 95.5 210 ILE A C 1
ATOM 1681 O O . ILE A 1 210 ? -1.464 18.047 28.922 1 95.5 210 ILE A O 1
ATOM 1685 N N . ASP A 1 211 ? -3.447 17.219 28.422 1 93.81 211 ASP A N 1
ATOM 1686 C CA . ASP A 1 211 ? -2.867 15.953 27.969 1 93.81 211 ASP A CA 1
ATOM 1687 C C . ASP A 1 211 ? -1.897 16.172 26.812 1 93.81 211 ASP A C 1
ATOM 1689 O O . ASP A 1 211 ? -0.86 15.516 26.734 1 93.81 211 ASP A O 1
ATOM 1693 N N . ALA A 1 212 ? -2.248 17.016 25.938 1 95.62 212 ALA A N 1
ATOM 1694 C CA . ALA A 1 212 ? -1.39 17.297 24.797 1 95.62 212 ALA A CA 1
ATOM 1695 C C . ALA A 1 212 ? -0.06 17.906 25.234 1 95.62 212 ALA A C 1
ATOM 1697 O O . ALA A 1 212 ? 1.003 17.5 24.75 1 95.62 212 ALA A O 1
ATOM 1698 N N . ILE A 1 213 ? -0.161 18.812 26.109 1 96.19 213 ILE A N 1
ATOM 1699 C CA . ILE A 1 213 ? 1.03 19.484 26.641 1 96.19 213 ILE A CA 1
ATOM 1700 C C . ILE A 1 213 ? 1.931 18.469 27.328 1 96.19 213 ILE A C 1
ATOM 1702 O O . ILE A 1 213 ? 3.133 18.406 27.062 1 96.19 213 ILE A O 1
ATOM 1706 N N . LEU A 1 214 ? 1.379 17.688 28.125 1 95.62 214 LEU A N 1
ATOM 1707 C CA . LEU A 1 214 ? 2.129 16.703 28.906 1 95.62 214 LEU A CA 1
ATOM 1708 C C . LEU A 1 214 ? 2.764 15.664 27.984 1 95.62 214 LEU A C 1
ATOM 1710 O O . LEU A 1 214 ? 3.922 15.281 28.172 1 95.62 214 LEU A O 1
ATOM 1714 N N . THR A 1 215 ? 2.016 15.258 27.031 1 96.31 215 THR A N 1
ATOM 1715 C CA . THR A 1 215 ? 2.521 14.258 26.094 1 96.31 215 THR A CA 1
ATOM 1716 C C . THR A 1 215 ? 3.744 14.789 25.344 1 96.31 215 THR A C 1
ATOM 1718 O O . THR A 1 215 ? 4.773 14.117 25.281 1 96.31 215 THR A O 1
ATOM 1721 N N . TYR A 1 216 ? 3.637 15.922 24.828 1 97.38 216 TYR A N 1
ATOM 1722 C CA . TYR A 1 216 ? 4.738 16.5 24.078 1 97.38 216 TYR A CA 1
ATOM 1723 C C . TYR A 1 216 ? 5.98 16.641 24.938 1 97.38 216 TYR A C 1
ATOM 1725 O O . TYR A 1 216 ? 7.086 16.281 24.516 1 97.38 216 TYR A O 1
ATOM 1733 N N . ARG A 1 217 ? 5.82 17.094 26.094 1 95.31 217 ARG A N 1
ATOM 1734 C CA . ARG A 1 217 ? 6.945 17.406 26.969 1 95.31 217 ARG A CA 1
ATOM 1735 C C . ARG A 1 217 ? 7.566 16.141 27.547 1 95.31 217 ARG A C 1
ATOM 1737 O O . ARG A 1 217 ? 8.719 16.141 27.969 1 95.31 217 ARG A O 1
ATOM 1744 N N . SER A 1 218 ? 6.789 15.125 27.594 1 95.75 218 SER A N 1
ATOM 1745 C CA . SER A 1 218 ? 7.285 13.875 28.156 1 95.75 218 SER A CA 1
ATOM 1746 C C . SER A 1 218 ? 8.164 13.133 27.156 1 95.75 218 SER A C 1
ATOM 1748 O O . SER A 1 218 ? 8.938 12.25 27.531 1 95.75 218 SER A O 1
ATOM 1750 N N . VAL A 1 219 ? 8 13.43 25.922 1 96.06 219 VAL A N 1
ATOM 1751 C CA . VAL A 1 219 ? 8.75 12.742 24.875 1 96.06 219 VAL A CA 1
ATOM 1752 C C . VAL A 1 219 ? 10.203 13.219 24.875 1 96.06 219 VAL A C 1
ATOM 1754 O O . VAL A 1 219 ? 10.469 14.422 24.75 1 96.06 219 VAL A O 1
ATOM 1757 N N . LYS A 1 220 ? 11.117 12.258 24.938 1 93.56 220 LYS A N 1
ATOM 1758 C CA . LYS A 1 220 ? 12.539 12.586 25.016 1 93.56 220 LYS A CA 1
ATOM 1759 C C . LYS A 1 220 ? 13.203 12.523 23.641 1 93.56 220 LYS A C 1
ATOM 1761 O O . LYS A 1 220 ? 14.164 13.25 23.375 1 93.56 220 LYS A O 1
ATOM 1766 N N . GLU A 1 221 ? 12.703 11.711 22.781 1 94.44 221 GLU A N 1
ATOM 1767 C CA . GLU A 1 221 ? 13.305 11.516 21.453 1 94.44 221 GLU A CA 1
ATOM 1768 C C . GLU A 1 221 ? 12.992 12.695 20.531 1 94.44 221 GLU A C 1
ATOM 1770 O O . GLU A 1 221 ? 11.836 12.953 20.219 1 94.44 221 GLU A O 1
ATOM 1775 N N . PRO A 1 222 ? 14.023 13.32 20.062 1 95.44 222 PRO A N 1
ATOM 1776 C CA . PRO A 1 222 ? 13.797 14.5 19.219 1 95.44 222 PRO A CA 1
ATOM 1777 C C . PRO A 1 222 ? 13.023 14.18 17.953 1 95.44 222 PRO A C 1
ATOM 1779 O O . PRO A 1 222 ? 12.211 14.992 17.5 1 95.44 222 PRO A O 1
ATOM 1782 N N . ILE A 1 223 ? 13.25 13.047 17.406 1 95.38 223 ILE A N 1
ATOM 1783 C CA . ILE A 1 223 ? 12.594 12.672 16.156 1 95.38 223 ILE A CA 1
ATOM 1784 C C . ILE A 1 223 ? 11.086 12.586 16.375 1 95.38 223 ILE A C 1
ATOM 1786 O O . ILE A 1 223 ? 10.297 12.969 15.508 1 95.38 223 ILE A O 1
ATOM 1790 N N . ILE A 1 224 ? 10.703 12.109 17.469 1 97.19 224 ILE A N 1
ATOM 1791 C CA . ILE A 1 224 ? 9.289 11.969 17.781 1 97.19 224 ILE A CA 1
ATOM 1792 C C . ILE A 1 224 ? 8.664 13.344 17.984 1 97.19 224 ILE A C 1
ATOM 1794 O O . ILE A 1 224 ? 7.582 13.625 17.453 1 97.19 224 ILE A O 1
ATOM 1798 N N . ARG A 1 225 ? 9.344 14.211 18.672 1 97.44 225 ARG A N 1
ATOM 1799 C CA . ARG A 1 225 ? 8.852 15.57 18.859 1 97.44 225 ARG A CA 1
ATOM 1800 C C . ARG A 1 225 ? 8.695 16.281 17.516 1 97.44 225 ARG A C 1
ATOM 1802 O O . ARG A 1 225 ? 7.746 17.047 17.328 1 97.44 225 ARG A O 1
ATOM 1809 N N . GLU A 1 226 ? 9.641 16 16.672 1 98 226 GLU A N 1
ATOM 1810 C CA . GLU A 1 226 ? 9.57 16.594 15.344 1 98 226 GLU A CA 1
ATOM 1811 C C . GLU A 1 226 ? 8.328 16.125 14.594 1 98 226 GLU A C 1
ATOM 1813 O O . GLU A 1 226 ? 7.648 16.922 13.953 1 98 226 GLU A O 1
ATOM 1818 N N . LEU A 1 227 ? 8.047 14.883 14.695 1 98 227 LEU A N 1
ATOM 1819 C CA . LEU A 1 227 ? 6.867 14.32 14.047 1 98 227 LEU A CA 1
ATOM 1820 C C . LEU A 1 227 ? 5.594 14.938 14.609 1 98 227 LEU A C 1
ATOM 1822 O O . LEU A 1 227 ? 4.695 15.312 13.852 1 98 227 LEU A O 1
ATOM 1826 N N . MET A 1 228 ? 5.551 15.023 15.891 1 98.5 228 MET A N 1
ATOM 1827 C CA . MET A 1 228 ? 4.406 15.641 16.562 1 98.5 228 MET A CA 1
ATOM 1828 C C . MET A 1 228 ? 4.215 17.078 16.094 1 98.5 228 MET A C 1
ATOM 1830 O O . MET A 1 228 ? 3.104 17.484 15.758 1 98.5 228 MET A O 1
ATOM 1834 N N . SER A 1 229 ? 5.285 17.75 16.047 1 98.62 229 SER A N 1
ATOM 1835 C CA . SER A 1 229 ? 5.27 19.156 15.633 1 98.62 229 SER A CA 1
ATOM 1836 C C . SER A 1 229 ? 4.777 19.312 14.195 1 98.62 229 SER A C 1
ATOM 1838 O O . SER A 1 229 ? 3.914 20.141 13.914 1 98.62 229 SER A O 1
ATOM 1840 N N . ASN A 1 230 ? 5.305 18.516 13.367 1 98.12 230 ASN A N 1
ATOM 1841 C CA . ASN A 1 230 ? 4.887 18.531 11.969 1 98.12 230 ASN A CA 1
ATOM 1842 C C . ASN A 1 230 ? 3.408 18.188 11.82 1 98.12 230 ASN A C 1
ATOM 1844 O O . ASN A 1 230 ? 2.703 18.797 11.008 1 98.12 230 ASN A O 1
ATOM 1848 N N . GLY A 1 231 ? 2.98 17.234 12.602 1 98.69 231 GLY A N 1
ATOM 1849 C CA . GLY A 1 231 ? 1.574 16.875 12.586 1 98.69 231 GLY A CA 1
ATOM 1850 C C . GLY A 1 231 ? 0.654 18 13.008 1 98.69 231 GLY A C 1
ATOM 1851 O O . GLY A 1 231 ? -0.404 18.203 12.406 1 98.69 231 GLY A O 1
ATOM 1852 N N . LEU A 1 232 ? 1.077 18.672 14 1 98.81 232 LEU A N 1
ATOM 1853 C CA . LEU A 1 232 ? 0.302 19.812 14.469 1 98.81 232 LEU A CA 1
ATOM 1854 C C . LEU A 1 232 ? 0.209 20.891 13.391 1 98.81 232 LEU A C 1
ATOM 1856 O O . LEU A 1 232 ? -0.884 21.359 13.078 1 98.81 232 LEU A O 1
ATOM 1860 N N . MET A 1 233 ? 1.298 21.188 12.781 1 98.69 233 MET A N 1
ATOM 1861 C CA . MET A 1 233 ? 1.326 22.219 11.742 1 98.69 233 MET A CA 1
ATOM 1862 C C . MET A 1 233 ? 0.5 21.797 10.539 1 98.69 233 MET A C 1
ATOM 1864 O O . MET A 1 233 ? -0.183 22.625 9.93 1 98.69 233 MET A O 1
ATOM 1868 N N . LEU A 1 234 ? 0.596 20.547 10.211 1 98.75 234 LEU A N 1
ATOM 1869 C CA . LEU A 1 234 ? -0.187 20.031 9.094 1 98.75 234 LEU A CA 1
ATOM 1870 C C . LEU A 1 234 ? -1.681 20.172 9.359 1 98.75 234 LEU A C 1
ATOM 1872 O O . LEU A 1 234 ? -2.422 20.656 8.5 1 98.75 234 LEU A O 1
ATOM 1876 N N . ALA A 1 235 ? -2.092 19.828 10.516 1 98.81 235 ALA A N 1
ATOM 1877 C CA . ALA A 1 235 ? -3.504 19.922 10.883 1 98.81 235 ALA A CA 1
ATOM 1878 C C . ALA A 1 235 ? -3.977 21.375 10.891 1 98.81 235 ALA A C 1
ATOM 1880 O O . ALA A 1 235 ? -5.047 21.688 10.367 1 98.81 235 ALA A O 1
ATOM 1881 N N . MET A 1 236 ? -3.186 22.219 11.414 1 98.81 236 MET A N 1
ATOM 1882 C CA . MET A 1 236 ? -3.547 23.625 11.469 1 98.81 236 MET A CA 1
ATOM 1883 C C . MET A 1 236 ? -3.598 24.234 10.078 1 98.81 236 MET A C 1
ATOM 1885 O O . MET A 1 236 ? -4.445 25.094 9.789 1 98.81 236 MET A O 1
ATOM 1889 N N . THR A 1 237 ? -2.672 23.828 9.273 1 98.69 237 THR A N 1
ATOM 1890 C CA . THR A 1 237 ? -2.666 24.281 7.887 1 98.69 237 THR A CA 1
ATOM 1891 C C . THR A 1 237 ? -3.957 23.875 7.18 1 98.69 237 THR A C 1
ATOM 1893 O O . THR A 1 237 ? -4.559 24.672 6.461 1 98.69 237 THR A O 1
ATOM 1896 N N . PHE A 1 238 ? -4.375 22.719 7.383 1 98.56 238 PHE A N 1
ATOM 1897 C CA . PHE A 1 238 ? -5.629 22.234 6.82 1 98.56 238 PHE A CA 1
ATOM 1898 C C . PHE A 1 238 ? -6.805 23.062 7.32 1 98.56 238 PHE A C 1
ATOM 1900 O O . PHE A 1 238 ? -7.66 23.469 6.531 1 98.56 238 PHE A O 1
ATOM 1907 N N . VAL A 1 239 ? -6.855 23.312 8.594 1 98.5 239 VAL A N 1
ATOM 1908 C CA . VAL A 1 239 ? -7.945 24.078 9.18 1 98.5 239 VAL A CA 1
ATOM 1909 C C . VAL A 1 239 ? -7.988 25.469 8.562 1 98.5 239 VAL A C 1
ATOM 1911 O O . VAL A 1 239 ? -9.039 25.938 8.117 1 98.5 239 VAL A O 1
ATOM 1914 N N . ASP A 1 240 ? -6.891 26.109 8.422 1 98.06 240 ASP A N 1
ATOM 1915 C CA . ASP A 1 240 ? -6.824 27.5 7.977 1 98.06 240 ASP A CA 1
ATOM 1916 C C . ASP A 1 240 ? -7.086 27.609 6.477 1 98.06 240 ASP A C 1
ATOM 1918 O O . ASP A 1 240 ? -7.875 28.453 6.043 1 98.06 240 ASP A O 1
ATOM 1922 N N . LEU A 1 241 ? -6.477 26.75 5.738 1 97.25 241 LEU A N 1
ATOM 1923 C CA . LEU A 1 241 ? -6.5 26.938 4.293 1 97.25 241 LEU A CA 1
ATOM 1924 C C . LEU A 1 241 ? -7.719 26.25 3.676 1 97.25 241 LEU A C 1
ATOM 1926 O O . LEU A 1 241 ? -8.258 26.734 2.674 1 97.25 241 LEU A O 1
ATOM 1930 N N . VAL A 1 242 ? -8.109 25.172 4.27 1 96.81 242 VAL A N 1
ATOM 1931 C CA . VAL A 1 242 ? -9.117 24.328 3.621 1 96.81 242 VAL A CA 1
ATOM 1932 C C . VAL A 1 242 ? -10.469 24.531 4.297 1 96.81 242 VAL A C 1
ATOM 1934 O O . VAL A 1 242 ? -11.469 24.812 3.631 1 96.81 242 VAL A O 1
ATOM 1937 N N . LEU A 1 243 ? -10.492 24.406 5.578 1 97.25 243 LEU A N 1
ATOM 1938 C CA . LEU A 1 243 ? -11.781 24.453 6.27 1 97.25 243 LEU A CA 1
ATOM 1939 C C . LEU A 1 243 ? -12.258 25.891 6.426 1 97.25 243 LEU A C 1
ATOM 1941 O O . LEU A 1 243 ? -13.406 26.203 6.129 1 97.25 243 LEU A O 1
ATOM 1945 N N . ASN A 1 244 ? -11.312 26.781 6.859 1 96.38 244 ASN A N 1
ATOM 1946 C CA . ASN A 1 244 ? -11.703 28.141 7.195 1 96.38 244 ASN A CA 1
ATOM 1947 C C . ASN A 1 244 ? -11.438 29.109 6.035 1 96.38 244 ASN A C 1
ATOM 1949 O O . ASN A 1 244 ? -11.961 30.219 6.012 1 96.38 244 ASN A O 1
ATOM 1953 N N . SER A 1 245 ? -10.641 28.703 5.094 1 94.06 245 SER A N 1
ATOM 1954 C CA . SER A 1 245 ? -10.18 29.625 4.059 1 94.06 245 SER A CA 1
ATOM 1955 C C . SER A 1 245 ? -9.727 30.953 4.664 1 94.06 245 SER A C 1
ATOM 1957 O O . SER A 1 245 ? -10.164 32.031 4.23 1 94.06 245 SER A O 1
ATOM 1959 N N . ASN A 1 246 ? -8.859 30.844 5.648 1 95.56 246 ASN A N 1
ATOM 1960 C CA . ASN A 1 246 ? -8.359 32 6.371 1 95.56 246 ASN A CA 1
ATOM 1961 C C . ASN A 1 246 ? -7.57 32.938 5.457 1 95.56 246 ASN A C 1
ATOM 1963 O O . ASN A 1 246 ? -6.496 32.594 4.977 1 95.56 246 ASN A O 1
ATOM 1967 N N . PRO A 1 247 ? -8.109 34.125 5.227 1 95.06 247 PRO A N 1
ATOM 1968 C CA . PRO A 1 247 ? -7.461 35.031 4.277 1 95.06 247 PRO A CA 1
ATOM 1969 C C . PRO A 1 247 ? -6.051 35.438 4.715 1 95.06 247 PRO A C 1
ATOM 1971 O O . PRO A 1 247 ? -5.172 35.625 3.873 1 95.06 247 PRO A O 1
ATOM 1974 N N . LYS A 1 248 ? -5.801 35.594 5.965 1 96.31 248 LYS A N 1
ATOM 1975 C CA . LYS A 1 248 ? -4.473 35.938 6.457 1 96.31 248 LYS A CA 1
ATOM 1976 C C . LYS A 1 248 ? -3.463 34.844 6.16 1 96.31 248 LYS A C 1
ATOM 1978 O O . LYS A 1 248 ? -2.334 35.125 5.746 1 96.31 248 LYS A O 1
ATOM 1983 N N . SER A 1 249 ? -3.885 33.625 6.441 1 96.69 249 SER A N 1
ATOM 1984 C CA . SER A 1 249 ? -3.02 32.469 6.16 1 96.69 249 SER A CA 1
ATOM 1985 C C . SER A 1 249 ? -2.74 32.344 4.668 1 96.69 249 SER A C 1
ATOM 1987 O O . SER A 1 249 ? -1.61 32.062 4.262 1 96.69 249 SER A O 1
ATOM 1989 N N . MET A 1 250 ? -3.725 32.531 3.834 1 94.69 250 MET A N 1
ATOM 1990 C CA . MET A 1 250 ? -3.57 32.438 2.385 1 94.69 250 MET A CA 1
ATOM 1991 C C . MET A 1 250 ? -2.619 33.531 1.879 1 94.69 250 MET A C 1
ATOM 1993 O O . MET A 1 250 ? -1.787 33.281 1.007 1 94.69 250 MET A O 1
ATOM 1997 N N . GLN A 1 251 ? -2.752 34.656 2.43 1 93.38 251 GLN A N 1
ATOM 1998 C CA . GLN A 1 251 ? -1.862 35.781 2.07 1 93.38 251 GLN A CA 1
ATOM 1999 C C . GLN A 1 251 ? -0.425 35.469 2.488 1 93.38 251 GLN A C 1
ATOM 2001 O O . GLN A 1 251 ? 0.514 35.75 1.738 1 93.38 251 GLN A O 1
ATOM 2006 N N . ALA A 1 252 ? -0.326 35 3.693 1 93.19 252 ALA A N 1
ATOM 2007 C CA . ALA A 1 252 ? 0.998 34.656 4.207 1 93.19 252 ALA A CA 1
ATOM 2008 C C . ALA A 1 252 ? 1.684 33.625 3.312 1 93.19 252 ALA A C 1
ATOM 2010 O O . ALA A 1 252 ? 2.896 33.688 3.1 1 93.19 252 ALA A O 1
ATOM 2011 N N . LEU A 1 253 ? 0.96 32.656 2.855 1 91.62 253 LEU A N 1
ATOM 2012 C CA . LEU A 1 253 ? 1.487 31.609 1.98 1 91.62 253 LEU A CA 1
ATOM 2013 C C . LEU A 1 253 ? 1.981 32.219 0.665 1 91.62 253 LEU A C 1
ATOM 2015 O O . LEU A 1 253 ? 3.014 31.797 0.139 1 91.62 253 LEU A O 1
ATOM 2019 N N . ASN A 1 254 ? 1.256 33.125 0.124 1 85.69 254 ASN A N 1
ATOM 2020 C CA . ASN A 1 254 ? 1.614 33.781 -1.132 1 85.69 254 ASN A CA 1
ATOM 2021 C C . ASN A 1 254 ? 2.869 34.625 -0.981 1 85.69 254 ASN A C 1
ATOM 2023 O O . ASN A 1 254 ? 3.662 34.75 -1.917 1 85.69 254 ASN A O 1
ATOM 2027 N N . GLU A 1 255 ? 3.031 35.25 0.115 1 79.69 255 GLU A N 1
ATOM 2028 C CA . GLU A 1 255 ? 4.215 36.062 0.386 1 79.69 255 GLU A CA 1
ATOM 2029 C C . GLU A 1 255 ? 5.461 35.188 0.521 1 79.69 255 GLU A C 1
ATOM 2031 O O . GLU A 1 255 ? 6.555 35.594 0.121 1 79.69 255 GLU A O 1
ATOM 2036 N N . SER A 1 256 ? 5.25 34.062 1.133 1 71.5 256 SER A N 1
ATOM 2037 C CA . SER A 1 256 ? 6.355 33.125 1.287 1 71.5 256 SER A CA 1
ATOM 2038 C C . SER A 1 256 ? 6.84 32.625 -0.066 1 71.5 256 SER A C 1
ATOM 2040 O O . SER A 1 256 ? 8.031 32.375 -0.249 1 71.5 256 SER A O 1
ATOM 2042 N N . SER A 1 257 ? 5.945 32.438 -0.934 1 64.81 257 SER A N 1
ATOM 2043 C CA . SER A 1 257 ? 6.293 31.984 -2.275 1 64.81 257 SER A CA 1
ATOM 2044 C C . SER A 1 257 ? 7.07 33.062 -3.041 1 64.81 257 SER A C 1
ATOM 2046 O O . SER A 1 257 ? 7.941 32.719 -3.852 1 64.81 257 SER A O 1
ATOM 2048 N N . LYS A 1 258 ? 6.805 34.312 -2.729 1 59.47 258 LYS A N 1
ATOM 2049 C CA . LYS A 1 258 ? 7.473 35.438 -3.385 1 59.47 258 LYS A CA 1
ATOM 2050 C C . LYS A 1 258 ? 8.891 35.625 -2.848 1 59.47 258 LYS A C 1
ATOM 2052 O O . LYS A 1 258 ? 9.805 35.969 -3.598 1 59.47 258 LYS A O 1
ATOM 2057 N N . ARG A 1 259 ? 9.078 35.406 -1.662 1 57.16 259 ARG A N 1
ATOM 2058 C CA . ARG A 1 259 ? 10.406 35.5 -1.068 1 57.16 259 ARG A CA 1
ATOM 2059 C C . ARG A 1 259 ? 11.344 34.438 -1.61 1 57.16 259 ARG A C 1
ATOM 2061 O O . ARG A 1 259 ? 12.531 34.688 -1.813 1 57.16 259 ARG A O 1
ATOM 2068 N N . LYS A 1 260 ? 10.883 33.344 -1.886 1 55.09 260 LYS A N 1
ATOM 2069 C CA . LYS A 1 260 ? 11.664 32.25 -2.473 1 55.09 260 LYS A CA 1
ATOM 2070 C C . LYS A 1 260 ? 12.102 32.594 -3.895 1 55.09 260 LYS A C 1
ATOM 2072 O O . LYS A 1 260 ? 13.234 32.312 -4.285 1 55.09 260 LYS A O 1
ATOM 2077 N N . LEU A 1 261 ? 11.195 33.156 -4.598 1 48.75 261 LEU A N 1
ATOM 2078 C CA . LEU A 1 261 ? 11.492 33.531 -5.977 1 48.75 261 LEU A CA 1
ATOM 2079 C C . LEU A 1 261 ? 12.562 34.625 -6.027 1 48.75 261 LEU A C 1
ATOM 2081 O O . LEU A 1 261 ? 13.422 34.594 -6.91 1 48.75 261 LEU A O 1
ATOM 2085 N N . LYS A 1 262 ? 12.625 35.5 -5.09 1 50.22 262 LYS A N 1
ATOM 2086 C CA . LYS A 1 262 ? 13.609 36.562 -5.086 1 50.22 262 LYS A CA 1
ATOM 2087 C C . LYS A 1 262 ? 15 36.031 -4.734 1 50.22 262 LYS A C 1
ATOM 2089 O O . LYS A 1 262 ? 16 36.5 -5.277 1 50.22 262 LYS A O 1
ATOM 2094 N N . THR A 1 263 ? 15.07 35 -3.98 1 53.31 263 THR A N 1
ATOM 2095 C CA . THR A 1 263 ? 16.359 34.438 -3.598 1 53.31 263 THR A CA 1
ATOM 2096 C C . THR A 1 263 ? 16.906 33.531 -4.691 1 53.31 263 THR A C 1
ATOM 2098 O O . THR A 1 263 ? 18.125 33.438 -4.875 1 53.31 263 THR A O 1
ATOM 2101 N N . THR A 1 264 ? 16.047 32.906 -5.41 1 49.28 264 THR A N 1
ATOM 2102 C CA . THR A 1 264 ? 16.5 32.062 -6.512 1 49.28 264 THR A CA 1
ATOM 2103 C C . THR A 1 264 ? 16.969 32.906 -7.688 1 49.28 264 THR A C 1
ATOM 2105 O O . THR A 1 264 ? 17.719 32.438 -8.539 1 49.28 264 THR A O 1
ATOM 2108 N N . LYS A 1 265 ? 16.469 34.094 -7.738 1 48.47 265 LYS A N 1
ATOM 2109 C CA . LYS A 1 265 ? 16.875 34.969 -8.82 1 48.47 265 LYS A CA 1
ATOM 2110 C C . LYS A 1 265 ? 18.203 35.656 -8.508 1 48.47 265 LYS A C 1
ATOM 2112 O O . LYS A 1 265 ? 18.844 36.25 -9.391 1 48.47 265 LYS A O 1
ATOM 2117 N N . LYS A 1 266 ? 18.562 35.844 -7.367 1 44.28 266 LYS A N 1
ATOM 2118 C CA . LYS A 1 266 ? 19.828 36.5 -7.043 1 44.28 266 LYS A CA 1
ATOM 2119 C C . LYS A 1 266 ? 20.984 35.5 -7.07 1 44.28 266 LYS A C 1
ATOM 2121 O O . LYS A 1 266 ? 22.125 35.875 -6.844 1 44.28 266 LYS A O 1
ATOM 2126 N N . LEU A 1 267 ? 20.594 34.219 -7.098 1 36.25 267 LEU A N 1
ATOM 2127 C CA . LEU A 1 267 ? 21.734 33.312 -7.316 1 36.25 267 LEU A CA 1
ATOM 2128 C C . LEU A 1 267 ? 21.953 33.062 -8.805 1 36.25 267 LEU A C 1
ATOM 2130 O O . LEU A 1 267 ? 20.984 32.875 -9.547 1 36.25 267 LEU A O 1
ATOM 2134 N N . MET B 1 1 ? 65.75 -79.188 36.469 1 25.38 1 MET B N 1
ATOM 2135 C CA . MET B 1 1 ? 65.438 -77.812 36.844 1 25.38 1 MET B CA 1
ATOM 2136 C C . MET B 1 1 ? 64.688 -77.062 35.719 1 25.38 1 MET B C 1
ATOM 2138 O O . MET B 1 1 ? 65.25 -76.688 34.719 1 25.38 1 MET B O 1
ATOM 2142 N N . ILE B 1 2 ? 63.531 -77.625 35.375 1 26.75 2 ILE B N 1
ATOM 2143 C CA . ILE B 1 2 ? 62.625 -77.688 34.25 1 26.75 2 ILE B CA 1
ATOM 2144 C C . ILE B 1 2 ? 61.969 -76.312 34.031 1 26.75 2 ILE B C 1
ATOM 2146 O O . ILE B 1 2 ? 61.375 -75.75 34.938 1 26.75 2 ILE B O 1
ATOM 2150 N N . LEU B 1 3 ? 62.688 -75.5 33.156 1 25.92 3 LEU B N 1
ATOM 2151 C CA . LEU B 1 3 ? 62.438 -74.188 32.688 1 25.92 3 LEU B CA 1
ATOM 2152 C C . LEU B 1 3 ? 60.969 -74 32.281 1 25.92 3 LEU B C 1
ATOM 2154 O O . LEU B 1 3 ? 60.531 -74.562 31.281 1 25.92 3 LEU B O 1
ATOM 2158 N N . LYS B 1 4 ? 60.125 -74.062 33.281 1 28.41 4 LYS B N 1
ATOM 2159 C CA . LYS B 1 4 ? 58.656 -74 33.188 1 28.41 4 LYS B CA 1
ATOM 2160 C C . LYS B 1 4 ? 58.219 -72.75 32.469 1 28.41 4 LYS B C 1
ATOM 2162 O O . LYS B 1 4 ? 58.5 -71.625 32.938 1 28.41 4 LYS B O 1
ATOM 2167 N N . SER B 1 5 ? 58.5 -72.812 31.141 1 27.02 5 SER B N 1
ATOM 2168 C CA . SER B 1 5 ? 58.219 -71.75 30.156 1 27.02 5 SER B CA 1
ATOM 2169 C C . SER B 1 5 ? 56.844 -71.188 30.391 1 27.02 5 SER B C 1
ATOM 2171 O O . SER B 1 5 ? 55.844 -71.875 30.562 1 27.02 5 SER B O 1
ATOM 2173 N N . PHE B 1 6 ? 56.906 -70.062 31.141 1 30 6 PHE B N 1
ATOM 2174 C CA . PHE B 1 6 ? 55.875 -69.125 31.594 1 30 6 PHE B CA 1
ATOM 2175 C C . PHE B 1 6 ? 54.969 -68.75 30.438 1 30 6 PHE B C 1
ATOM 2177 O O . PHE B 1 6 ? 55.406 -68.188 29.453 1 30 6 PHE B O 1
ATOM 2184 N N . GLY B 1 7 ? 54.156 -69.688 30.016 1 26.98 7 GLY B N 1
ATOM 2185 C CA . GLY B 1 7 ? 53.188 -69.625 28.953 1 26.98 7 GLY B CA 1
ATOM 2186 C C . GLY B 1 7 ? 52.344 -68.375 28.953 1 26.98 7 GLY B C 1
ATOM 2187 O O . GLY B 1 7 ? 51.812 -68 29.984 1 26.98 7 GLY B O 1
ATOM 2188 N N . CYS B 1 8 ? 52.969 -67.375 28.281 1 24.95 8 CYS B N 1
ATOM 2189 C CA . CYS B 1 8 ? 52.438 -66 28.031 1 24.95 8 CYS B CA 1
ATOM 2190 C C . CYS B 1 8 ? 50.938 -66.125 27.688 1 24.95 8 CYS B C 1
ATOM 2192 O O . CYS B 1 8 ? 50.531 -66.875 26.859 1 24.95 8 CYS B O 1
ATOM 2194 N N . ARG B 1 9 ? 50.125 -65.875 28.734 1 24.98 9 ARG B N 1
ATOM 2195 C CA . ARG B 1 9 ? 48.688 -65.75 28.828 1 24.98 9 ARG B CA 1
ATOM 2196 C C . ARG B 1 9 ? 48.156 -64.875 27.688 1 24.98 9 ARG B C 1
ATOM 2198 O O . ARG B 1 9 ? 48.344 -63.656 27.688 1 24.98 9 ARG B O 1
ATOM 2205 N N . PRO B 1 10 ? 48.469 -65.188 26.406 1 27.81 10 PRO B N 1
ATOM 2206 C CA . PRO B 1 10 ? 48.062 -64.25 25.391 1 27.81 10 PRO B CA 1
ATOM 2207 C C . PRO B 1 10 ? 46.594 -63.875 25.484 1 27.81 10 PRO B C 1
ATOM 2209 O O . PRO B 1 10 ? 46.031 -63.281 24.562 1 27.81 10 PRO B O 1
ATOM 2212 N N . LEU B 1 11 ? 45.938 -64.312 26.562 1 23.3 11 LEU B N 1
ATOM 2213 C CA . LEU B 1 11 ? 44.531 -64.5 26.297 1 23.3 11 LEU B CA 1
ATOM 2214 C C . LEU B 1 11 ? 43.938 -63.312 25.609 1 23.3 11 LEU B C 1
ATOM 2216 O O . LEU B 1 11 ? 43.312 -63.438 24.562 1 23.3 11 LEU B O 1
ATOM 2220 N N . CYS B 1 12 ? 42.938 -62.688 26.281 1 22.31 12 CYS B N 1
ATOM 2221 C CA . CYS B 1 12 ? 41.531 -62.375 26.109 1 22.31 12 CYS B CA 1
ATOM 2222 C C . CYS B 1 12 ? 41.312 -61 25.516 1 22.31 12 CYS B C 1
ATOM 2224 O O . CYS B 1 12 ? 40.875 -60.094 26.203 1 22.31 12 CYS B O 1
ATOM 2226 N N . LEU B 1 13 ? 42.344 -60.344 25.172 1 24.59 13 LEU B N 1
ATOM 2227 C CA . LEU B 1 13 ? 42.094 -58.906 25.062 1 24.59 13 LEU B CA 1
ATOM 2228 C C . LEU B 1 13 ? 41 -58.594 24.047 1 24.59 13 LEU B C 1
ATOM 2230 O O . LEU B 1 13 ? 40.844 -57.469 23.609 1 24.59 13 LEU B O 1
ATOM 2234 N N . MET B 1 14 ? 40.531 -59.562 23.344 1 26.08 14 MET B N 1
ATOM 2235 C CA . MET B 1 14 ? 39.812 -59.062 22.172 1 26.08 14 MET B CA 1
ATOM 2236 C C . MET B 1 14 ? 38.594 -58.25 22.609 1 26.08 14 MET B C 1
ATOM 2238 O O . MET B 1 14 ? 37.812 -57.844 21.766 1 26.08 14 MET B O 1
ATOM 2242 N N . ARG B 1 15 ? 38.219 -58.344 23.844 1 24.41 15 ARG B N 1
ATOM 2243 C CA . ARG B 1 15 ? 36.812 -57.969 24.078 1 24.41 15 ARG B CA 1
ATOM 2244 C C . ARG B 1 15 ? 36.531 -56.562 23.562 1 24.41 15 ARG B C 1
ATOM 2246 O O . ARG B 1 15 ? 35.438 -56.281 23.062 1 24.41 15 ARG B O 1
ATOM 2253 N N . CYS B 1 16 ? 37.219 -55.594 24.031 1 24.3 16 CYS B N 1
ATOM 2254 C CA . CYS B 1 16 ? 36.562 -54.375 24.469 1 24.3 16 CYS B CA 1
ATOM 2255 C C . CYS B 1 16 ? 36.156 -53.5 23.281 1 24.3 16 CYS B C 1
ATOM 2257 O O . CYS B 1 16 ? 35.719 -52.375 23.469 1 24.3 16 CYS B O 1
ATOM 2259 N N . PHE B 1 17 ? 36.688 -53.688 22.203 1 23.47 17 PHE B N 1
ATOM 2260 C CA . PHE B 1 17 ? 36.531 -52.562 21.312 1 23.47 17 PHE B CA 1
ATOM 2261 C C . PHE B 1 17 ? 35.062 -52.406 20.906 1 23.47 17 PHE B C 1
ATOM 2263 O O . PHE B 1 17 ? 34.781 -51.812 19.859 1 23.47 17 PHE B O 1
ATOM 2270 N N . SER B 1 18 ? 34.156 -53.188 21.297 1 26.77 18 SER B N 1
ATOM 2271 C CA . SER B 1 18 ? 32.875 -52.906 20.688 1 26.77 18 SER B CA 1
ATOM 2272 C C . SER B 1 18 ? 32.406 -51.469 20.984 1 26.77 18 SER B C 1
ATOM 2274 O O . SER B 1 18 ? 31.734 -51.219 21.984 1 26.77 18 SER B O 1
ATOM 2276 N N . GLU B 1 19 ? 33.219 -50.594 21.312 1 25.53 19 GLU B N 1
ATOM 2277 C CA . GLU B 1 19 ? 32.656 -49.281 21.625 1 25.53 19 GLU B CA 1
ATOM 2278 C C . GLU B 1 19 ? 31.531 -48.906 20.672 1 25.53 19 GLU B C 1
ATOM 2280 O O . GLU B 1 19 ? 31.469 -49.406 19.562 1 25.53 19 GLU B O 1
ATOM 2285 N N . ALA B 1 20 ? 30.469 -47.969 21.281 1 28.52 20 ALA B N 1
ATOM 2286 C CA . ALA B 1 20 ? 29.281 -47.188 20.938 1 28.52 20 ALA B CA 1
ATOM 2287 C C . ALA B 1 20 ? 29.453 -46.469 19.609 1 28.52 20 ALA B C 1
ATOM 2289 O O . ALA B 1 20 ? 30.203 -45.5 19.516 1 28.52 20 ALA B O 1
ATOM 2290 N N . ILE B 1 21 ? 29.734 -47.062 18.625 1 25.67 21 ILE B N 1
ATOM 2291 C CA . ILE B 1 21 ? 29.469 -46.344 17.375 1 25.67 21 ILE B CA 1
ATOM 2292 C C . ILE B 1 21 ? 28.125 -45.656 17.484 1 25.67 21 ILE B C 1
ATOM 2294 O O . ILE B 1 21 ? 27.062 -46.281 17.5 1 25.67 21 ILE B O 1
ATOM 2298 N N . GLU B 1 22 ? 27.922 -44.844 18.547 1 29.02 22 GLU B N 1
ATOM 2299 C CA . GLU B 1 22 ? 26.812 -43.875 18.438 1 29.02 22 GLU B CA 1
ATOM 2300 C C . GLU B 1 22 ? 26.609 -43.438 16.984 1 29.02 22 GLU B C 1
ATOM 2302 O O . GLU B 1 22 ? 27.5 -42.844 16.391 1 29.02 22 GLU B O 1
ATOM 2307 N N . VAL B 1 23 ? 26.062 -44.25 16.203 1 27.11 23 VAL B N 1
ATOM 2308 C CA . VAL B 1 23 ? 25.438 -43.719 15 1 27.11 23 VAL B CA 1
ATOM 2309 C C . VAL B 1 23 ? 25.016 -42.281 15.227 1 27.11 23 VAL B C 1
ATOM 2311 O O . VAL B 1 23 ? 24.156 -42 16.078 1 27.11 23 VAL B O 1
ATOM 2314 N N . SER B 1 24 ? 25.922 -41.375 15.406 1 28.81 24 SER B N 1
ATOM 2315 C CA . SER B 1 24 ? 25.5 -39.969 15.211 1 28.81 24 SER B CA 1
ATOM 2316 C C . SER B 1 24 ? 24.297 -39.906 14.273 1 28.81 24 SER B C 1
ATOM 2318 O O . SER B 1 24 ? 24.359 -40.375 13.141 1 28.81 24 SER B O 1
ATOM 2320 N N . LYS B 1 25 ? 23.172 -40.312 14.797 1 29.62 25 LYS B N 1
ATOM 2321 C CA . LYS B 1 25 ? 22 -39.781 14.102 1 29.62 25 LYS B CA 1
ATOM 2322 C C . LYS B 1 25 ? 22.344 -38.562 13.273 1 29.62 25 LYS B C 1
ATOM 2324 O O . LYS B 1 25 ? 22.656 -37.5 13.82 1 29.62 25 LYS B O 1
ATOM 2329 N N . ILE B 1 26 ? 23.125 -38.75 12.312 1 30.08 26 ILE B N 1
ATOM 2330 C CA . ILE B 1 26 ? 23.031 -37.656 11.352 1 30.08 26 ILE B CA 1
ATOM 2331 C C . ILE B 1 26 ? 21.656 -37 11.461 1 30.08 26 ILE B C 1
ATOM 2333 O O . ILE B 1 26 ? 20.625 -37.625 11.188 1 30.08 26 ILE B O 1
ATOM 2337 N N . LYS B 1 27 ? 21.469 -36.406 12.609 1 31.67 27 LYS B N 1
ATOM 2338 C CA . LYS B 1 27 ? 20.328 -35.5 12.523 1 31.67 27 LYS B CA 1
ATOM 2339 C C . LYS B 1 27 ? 20.062 -35.094 11.078 1 31.67 27 LYS B C 1
ATOM 2341 O O . LYS B 1 27 ? 20.922 -34.5 10.422 1 31.67 27 LYS B O 1
ATOM 2346 N N . ARG B 1 28 ? 19.438 -36 10.422 1 32.81 28 ARG B N 1
ATOM 2347 C CA . ARG B 1 28 ? 18.891 -35.469 9.172 1 32.81 28 ARG B CA 1
ATOM 2348 C C . ARG B 1 28 ? 18.672 -33.969 9.266 1 32.81 28 ARG B C 1
ATOM 2350 O O . ARG B 1 28 ? 18.094 -33.469 10.242 1 32.81 28 ARG B O 1
ATOM 2357 N N . LYS B 1 29 ? 19.672 -33.281 9.008 1 35.16 29 LYS B N 1
ATOM 2358 C CA . LYS B 1 29 ? 19.391 -31.859 8.789 1 35.16 29 LYS B CA 1
ATOM 2359 C C . LYS B 1 29 ? 17.906 -31.641 8.555 1 35.16 29 LYS B C 1
ATOM 2361 O O . LYS B 1 29 ? 17.297 -32.25 7.68 1 35.16 29 LYS B O 1
ATOM 2366 N N . HIS B 1 30 ? 17.156 -31.625 9.539 1 33.84 30 HIS B N 1
ATOM 2367 C CA . HIS B 1 30 ? 15.812 -31.078 9.344 1 33.84 30 HIS B CA 1
ATOM 2368 C C . HIS B 1 30 ? 15.742 -30.25 8.07 1 33.84 30 HIS B C 1
ATOM 2370 O O . HIS B 1 30 ? 16.562 -29.344 7.859 1 33.84 30 HIS B O 1
ATOM 2376 N N . SER B 1 31 ? 15.57 -30.859 6.938 1 35.75 31 SER B N 1
ATOM 2377 C CA . SER B 1 31 ? 15.32 -30.109 5.715 1 35.75 31 SER B CA 1
ATOM 2378 C C . SER B 1 31 ? 14.82 -28.703 6.027 1 35.75 31 SER B C 1
ATOM 2380 O O . SER B 1 31 ? 13.945 -28.516 6.883 1 35.75 31 SER B O 1
ATOM 2382 N N . ARG B 1 32 ? 15.547 -27.734 6.066 1 43.34 32 ARG B N 1
ATOM 2383 C CA . ARG B 1 32 ? 15.109 -26.344 6.102 1 43.34 32 ARG B CA 1
ATOM 2384 C C . ARG B 1 32 ? 13.664 -26.203 5.633 1 43.34 32 ARG B C 1
ATOM 2386 O O . ARG B 1 32 ? 13.328 -26.594 4.512 1 43.34 32 ARG B O 1
ATOM 2393 N N . ASN B 1 33 ? 12.75 -26.594 6.426 1 48.44 33 ASN B N 1
ATOM 2394 C CA . ASN B 1 33 ? 11.359 -26.297 6.113 1 48.44 33 ASN B CA 1
ATOM 2395 C C . ASN B 1 33 ? 11.242 -25.141 5.133 1 48.44 33 ASN B C 1
ATOM 2397 O O . ASN B 1 33 ? 11.32 -23.969 5.531 1 48.44 33 ASN B O 1
ATOM 2401 N N . VAL B 1 34 ? 11.664 -25.328 3.844 1 63.16 34 VAL B N 1
ATOM 2402 C CA . VAL B 1 34 ? 11.656 -24.297 2.818 1 63.16 34 VAL B CA 1
ATOM 2403 C C . VAL B 1 34 ? 10.273 -23.641 2.748 1 63.16 34 VAL B C 1
ATOM 2405 O O . VAL B 1 34 ? 9.281 -24.312 2.463 1 63.16 34 VAL B O 1
ATOM 2408 N N . ASN B 1 35 ? 10.117 -22.531 3.393 1 86.44 35 ASN B N 1
ATOM 2409 C CA . ASN B 1 35 ? 8.852 -21.812 3.287 1 86.44 35 ASN B CA 1
ATOM 2410 C C . ASN B 1 35 ? 8.672 -21.203 1.899 1 86.44 35 ASN B C 1
ATOM 2412 O O . ASN B 1 35 ? 9.359 -20.25 1.536 1 86.44 35 ASN B O 1
ATOM 2416 N N . TYR B 1 36 ? 7.867 -21.891 1.068 1 94.94 36 TYR B N 1
ATOM 2417 C CA . TYR B 1 36 ? 7.57 -21.5 -0.306 1 94.94 36 TYR B CA 1
ATOM 2418 C C . TYR B 1 36 ? 6.699 -20.25 -0.343 1 94.94 36 TYR B C 1
ATOM 2420 O O . TYR B 1 36 ? 6.59 -19.594 -1.381 1 94.94 36 TYR B O 1
ATOM 2428 N N . TYR B 1 37 ? 6.145 -20.031 0.806 1 96.56 37 TYR B N 1
ATOM 2429 C CA . TYR B 1 37 ? 5.141 -18.969 0.78 1 96.56 37 TYR B CA 1
ATOM 2430 C C . TYR B 1 37 ? 4.914 -18.391 2.174 1 96.56 37 TYR B C 1
ATOM 2432 O O . TYR B 1 37 ? 5.355 -18.984 3.17 1 96.56 37 TYR B O 1
ATOM 2440 N N . VAL B 1 38 ? 4.375 -17.234 2.199 1 95.5 38 VAL B N 1
ATOM 2441 C CA . VAL B 1 38 ? 3.959 -16.594 3.439 1 95.5 38 VAL B CA 1
ATOM 2442 C C . VAL B 1 38 ? 2.611 -15.898 3.236 1 95.5 38 VAL B C 1
ATOM 2444 O O . VAL B 1 38 ? 2.324 -15.391 2.15 1 95.5 38 VAL B O 1
ATOM 2447 N N . PRO B 1 39 ? 1.749 -15.875 4.219 1 95 39 PRO B N 1
ATOM 2448 C CA . PRO B 1 39 ? 1.837 -16.578 5.504 1 95 39 PRO B CA 1
ATOM 2449 C C . PRO B 1 39 ? 1.581 -18.078 5.379 1 95 39 PRO B C 1
ATOM 2451 O O . PRO B 1 39 ? 0.963 -18.516 4.406 1 95 39 PRO B O 1
ATOM 2454 N N . LEU B 1 40 ? 2.021 -18.859 6.367 1 93.88 40 LEU B N 1
ATOM 2455 C CA . LEU B 1 40 ? 1.808 -20.312 6.352 1 93.88 40 LEU B CA 1
ATOM 2456 C C . LEU B 1 40 ? 0.339 -20.641 6.586 1 93.88 40 LEU B C 1
ATOM 2458 O O . LEU B 1 40 ? -0.319 -20.016 7.422 1 93.88 40 LEU B O 1
ATOM 2462 N N . LEU B 1 41 ? -0.064 -21.641 5.848 1 93.69 41 LEU B N 1
ATOM 2463 C CA . LEU B 1 41 ? -1.459 -22.047 5.926 1 93.69 41 LEU B CA 1
ATOM 2464 C C . LEU B 1 41 ? -1.606 -23.281 6.812 1 93.69 41 LEU B C 1
ATOM 2466 O O . LEU B 1 41 ? -0.766 -24.188 6.777 1 93.69 41 LEU B O 1
ATOM 2470 N N . SER B 1 42 ? -2.662 -23.25 7.562 1 91.81 42 SER B N 1
ATOM 2471 C CA . SER B 1 42 ? -3.004 -24.453 8.305 1 91.81 42 SER B CA 1
ATOM 2472 C C . SER B 1 42 ? -3.477 -25.562 7.367 1 91.81 42 SER B C 1
ATOM 2474 O O . SER B 1 42 ? -3.842 -25.297 6.219 1 91.81 42 SER B O 1
ATOM 2476 N N . GLU B 1 43 ? -3.486 -26.734 7.883 1 92.5 43 GLU B N 1
ATOM 2477 C CA . GLU B 1 43 ? -3.955 -27.875 7.094 1 92.5 43 GLU B CA 1
ATOM 2478 C C . GLU B 1 43 ? -5.43 -27.719 6.73 1 92.5 43 GLU B C 1
ATOM 2480 O O . GLU B 1 43 ? -5.828 -28 5.598 1 92.5 43 GLU B O 1
ATOM 2485 N N . VAL B 1 44 ? -6.164 -27.281 7.695 1 92.44 44 VAL B N 1
ATOM 2486 C CA . VAL B 1 44 ? -7.598 -27.094 7.488 1 92.44 44 VAL B CA 1
ATOM 2487 C C . VAL B 1 44 ? -7.828 -26.062 6.383 1 92.44 44 VAL B C 1
ATOM 2489 O O . VAL B 1 44 ? -8.68 -26.25 5.512 1 92.44 44 VAL B O 1
ATOM 2492 N N . ARG B 1 45 ? -7.027 -25.016 6.391 1 93.5 45 ARG B N 1
ATOM 2493 C CA . ARG B 1 45 ? -7.148 -23.969 5.383 1 93.5 45 ARG B CA 1
ATOM 2494 C C . ARG B 1 45 ? -6.762 -24.5 4.004 1 93.5 45 ARG B C 1
ATOM 2496 O O . ARG B 1 45 ? -7.461 -24.234 3.018 1 93.5 45 ARG B O 1
ATOM 2503 N N . ARG B 1 46 ? -5.723 -25.188 3.91 1 95.69 46 ARG B N 1
ATOM 2504 C CA . ARG B 1 46 ? -5.27 -25.75 2.643 1 95.69 46 ARG B CA 1
ATOM 2505 C C . ARG B 1 46 ? -6.348 -26.641 2.018 1 95.69 46 ARG B C 1
ATOM 2507 O O . ARG B 1 46 ? -6.598 -26.562 0.814 1 95.69 46 ARG B O 1
ATOM 2514 N N . GLU B 1 47 ? -6.992 -27.344 2.828 1 95 47 GLU B N 1
ATOM 2515 C CA . GLU B 1 47 ? -8 -28.281 2.342 1 95 47 GLU B CA 1
ATOM 2516 C C . GLU B 1 47 ? -9.25 -27.547 1.869 1 95 47 GLU B C 1
ATOM 2518 O O . GLU B 1 47 ? -9.953 -28.016 0.97 1 95 47 GLU B O 1
ATOM 2523 N N . SER B 1 48 ? -9.438 -26.406 2.434 1 95.62 48 SER B N 1
ATOM 2524 C CA . SER B 1 48 ? -10.672 -25.688 2.148 1 95.62 48 SER B CA 1
ATOM 2525 C C . SER B 1 48 ? -10.555 -24.891 0.852 1 95.62 48 SER B C 1
ATOM 2527 O O . SER B 1 48 ? -11.562 -24.422 0.317 1 95.62 48 SER B O 1
ATOM 2529 N N . ILE B 1 49 ? -9.398 -24.75 0.297 1 97.25 49 ILE B N 1
ATOM 2530 C CA . ILE B 1 49 ? -9.164 -23.938 -0.884 1 97.25 49 ILE B CA 1
ATOM 2531 C C . ILE B 1 49 ? -9.648 -24.672 -2.131 1 97.25 49 ILE B C 1
ATOM 2533 O O . ILE B 1 49 ? -9.156 -25.766 -2.443 1 97.25 49 ILE B O 1
ATOM 2537 N N . LYS B 1 50 ? -10.57 -24.031 -2.834 1 98 50 LYS B N 1
ATOM 2538 C CA . LYS B 1 50 ? -11.133 -24.641 -4.031 1 98 50 LYS B CA 1
ATOM 2539 C C . LYS B 1 50 ? -10.891 -23.781 -5.266 1 98 50 LYS B C 1
ATOM 2541 O O . LYS B 1 50 ? -10.773 -24.297 -6.379 1 98 50 LYS B O 1
ATOM 2546 N N . LYS B 1 51 ? -10.906 -22.562 -5.074 1 98.5 51 LYS B N 1
ATOM 2547 C CA . LYS B 1 51 ? -10.711 -21.609 -6.152 1 98.5 51 LYS B CA 1
ATOM 2548 C C . LYS B 1 51 ? -9.477 -20.75 -5.895 1 98.5 51 LYS B C 1
ATOM 2550 O O . LYS B 1 51 ? -9.367 -20.094 -4.855 1 98.5 51 LYS B O 1
ATOM 2555 N N . ILE B 1 52 ? -8.523 -20.766 -6.844 1 98.62 52 ILE B N 1
ATOM 2556 C CA . ILE B 1 52 ? -7.242 -20.078 -6.715 1 98.62 52 ILE B CA 1
ATOM 2557 C C . ILE B 1 52 ? -7.125 -19 -7.785 1 98.62 52 ILE B C 1
ATOM 2559 O O . ILE B 1 52 ? -7.375 -19.25 -8.969 1 98.62 52 ILE B O 1
ATOM 2563 N N . VAL B 1 53 ? -6.781 -17.828 -7.391 1 98.88 53 VAL B N 1
ATOM 2564 C CA . VAL B 1 53 ? -6.516 -16.766 -8.344 1 98.88 53 VAL B CA 1
ATOM 2565 C C . VAL B 1 53 ? -5.098 -16.234 -8.141 1 98.88 53 VAL B C 1
ATOM 2567 O O . VAL B 1 53 ? -4.738 -15.805 -7.043 1 98.88 53 VAL B O 1
ATOM 2570 N N . SER B 1 54 ? -4.281 -16.328 -9.141 1 98.88 54 SER B N 1
ATOM 2571 C CA . SER B 1 54 ? -2.957 -15.711 -9.117 1 98.88 54 SER B CA 1
ATOM 2572 C C . SER B 1 54 ? -2.979 -14.32 -9.742 1 98.88 54 SER B C 1
ATOM 2574 O O . SER B 1 54 ? -3.643 -14.109 -10.758 1 98.88 54 SER B O 1
ATOM 2576 N N . LEU B 1 55 ? -2.293 -13.406 -9.117 1 98.69 55 LEU B N 1
ATOM 2577 C CA . LEU B 1 55 ? -2.225 -12.023 -9.57 1 98.69 55 LEU B CA 1
ATOM 2578 C C . LEU B 1 55 ? -0.82 -11.68 -10.047 1 98.69 55 LEU B C 1
ATOM 2580 O O . LEU B 1 55 ? 0.162 -11.938 -9.352 1 98.69 55 LEU B O 1
ATOM 2584 N N . GLN B 1 56 ? -0.763 -11.172 -11.273 1 97.88 56 GLN B N 1
ATOM 2585 C CA . GLN B 1 56 ? 0.485 -10.688 -11.852 1 97.88 56 GLN B CA 1
ATOM 2586 C C . GLN B 1 56 ? 0.334 -9.25 -12.359 1 97.88 56 GLN B C 1
ATOM 2588 O O . GLN B 1 56 ? -0.58 -8.953 -13.133 1 97.88 56 GLN B O 1
ATOM 2593 N N . MET B 1 57 ? 1.317 -8.43 -11.891 1 96.19 57 MET B N 1
ATOM 2594 C CA . MET B 1 57 ? 1.23 -7.035 -12.305 1 96.19 57 MET B CA 1
ATOM 2595 C C . MET B 1 57 ? 2.488 -6.617 -13.062 1 96.19 57 MET B C 1
ATOM 2597 O O . MET B 1 57 ? 3.602 -6.957 -12.656 1 96.19 57 MET B O 1
ATOM 2601 N N . SER B 1 58 ? 2.311 -5.965 -14.18 1 93.38 58 SER B N 1
ATOM 2602 C CA . SER B 1 58 ? 3.365 -5.305 -14.945 1 93.38 58 SER B CA 1
ATOM 2603 C C . SER B 1 58 ? 2.865 -4.004 -15.562 1 93.38 58 SER B C 1
ATOM 2605 O O . SER B 1 58 ? 1.933 -4.016 -16.375 1 93.38 58 SER B O 1
ATOM 2607 N N . GLY B 1 59 ? 3.551 -2.961 -15.156 1 91.25 59 GLY B N 1
ATOM 2608 C CA . GLY B 1 59 ? 3.004 -1.687 -15.586 1 91.25 59 GLY B CA 1
ATOM 2609 C C . GLY B 1 59 ? 1.559 -1.485 -15.172 1 91.25 59 GLY B C 1
ATOM 2610 O O . GLY B 1 59 ? 1.219 -1.638 -13.992 1 91.25 59 GLY B O 1
ATOM 2611 N N . ARG B 1 60 ? 0.762 -1.155 -16.203 1 94.56 60 ARG B N 1
ATOM 2612 C CA . ARG B 1 60 ? -0.631 -0.855 -15.883 1 94.56 60 ARG B CA 1
ATOM 2613 C C . ARG B 1 60 ? -1.489 -2.115 -15.938 1 94.56 60 ARG B C 1
ATOM 2615 O O . ARG B 1 60 ? -2.699 -2.061 -15.711 1 94.56 60 ARG B O 1
ATOM 2622 N N . TYR B 1 61 ? -0.893 -3.256 -16.219 1 96.56 61 TYR B N 1
ATOM 2623 C CA . TYR B 1 61 ? -1.65 -4.484 -16.438 1 96.56 61 TYR B CA 1
ATOM 2624 C C . TYR B 1 61 ? -1.675 -5.344 -15.172 1 96.56 61 TYR B C 1
ATOM 2626 O O . TYR B 1 61 ? -0.644 -5.535 -14.523 1 96.56 61 TYR B O 1
ATOM 2634 N N . LEU B 1 62 ? -2.814 -5.785 -14.859 1 98.06 62 LEU B N 1
ATOM 2635 C CA . LEU B 1 62 ? -3.004 -6.793 -13.812 1 98.06 62 LEU B CA 1
ATOM 2636 C C . LEU B 1 62 ? -3.697 -8.031 -14.375 1 98.06 62 LEU B C 1
ATOM 2638 O O . LEU B 1 62 ? -4.855 -7.961 -14.789 1 98.06 62 LEU B O 1
ATOM 2642 N N . SER B 1 63 ? -2.99 -9.133 -14.43 1 98.38 63 SER B N 1
ATOM 2643 C CA . SER B 1 63 ? -3.553 -10.391 -14.914 1 98.38 63 SER B CA 1
ATOM 2644 C C . SER B 1 63 ? -4.047 -11.258 -13.766 1 98.38 63 SER B C 1
ATOM 2646 O O . SER B 1 63 ? -3.355 -11.406 -12.75 1 98.38 63 SER B O 1
ATOM 2648 N N . CYS B 1 64 ? -5.188 -11.758 -13.898 1 98.69 64 CYS B N 1
ATOM 2649 C CA . CYS B 1 64 ? -5.781 -12.695 -12.945 1 98.69 64 CYS B CA 1
ATOM 2650 C C . CYS B 1 64 ? -5.973 -14.07 -13.586 1 98.69 64 CYS B C 1
ATOM 2652 O O . CYS B 1 64 ? -6.75 -14.219 -14.523 1 98.69 64 CYS B O 1
ATOM 2654 N N . THR B 1 65 ? -5.293 -15.039 -13.086 1 98.75 65 THR B N 1
ATOM 2655 C CA . THR B 1 65 ? -5.426 -16.406 -13.555 1 98.75 65 THR B CA 1
ATOM 2656 C C . THR B 1 65 ? -6.199 -17.25 -12.547 1 98.75 65 THR B C 1
ATOM 2658 O O . THR B 1 65 ? -5.805 -17.344 -11.383 1 98.75 65 THR B O 1
ATOM 2661 N N . THR B 1 66 ? -7.27 -17.906 -12.992 1 98.75 66 THR B N 1
ATOM 2662 C CA . THR B 1 66 ? -8.125 -18.656 -12.078 1 98.75 66 THR B CA 1
ATOM 2663 C C . THR B 1 66 ? -8.008 -20.156 -12.344 1 98.75 66 THR B C 1
ATOM 2665 O O . THR B 1 66 ? -8.195 -20.609 -13.477 1 98.75 66 THR B O 1
ATOM 2668 N N . ILE B 1 67 ? -7.695 -20.875 -11.32 1 98.69 67 ILE B N 1
ATOM 2669 C CA . ILE B 1 67 ? -7.672 -22.328 -11.359 1 98.69 67 ILE B CA 1
ATOM 2670 C C . ILE B 1 67 ? -8.68 -22.891 -10.359 1 98.69 67 ILE B C 1
ATOM 2672 O O . ILE B 1 67 ? -8.742 -22.438 -9.219 1 98.69 67 ILE B O 1
ATOM 2676 N N . LEU B 1 68 ? -9.438 -23.812 -10.828 1 98.69 68 LEU B N 1
ATOM 2677 C CA . LEU B 1 68 ? -10.32 -24.578 -9.953 1 98.69 68 LEU B CA 1
ATOM 2678 C C . LEU B 1 68 ? -9.656 -25.875 -9.523 1 98.69 68 LEU B C 1
ATOM 2680 O O . LEU B 1 68 ? -9.219 -26.672 -10.359 1 98.69 68 LEU B O 1
ATOM 2684 N N . ARG B 1 69 ? -9.547 -26.031 -8.281 1 98.06 69 ARG B N 1
ATOM 2685 C CA . ARG B 1 69 ? -8.859 -27.203 -7.746 1 98.06 69 ARG B CA 1
ATOM 2686 C C . ARG B 1 69 ? -9.586 -28.5 -8.125 1 98.06 69 ARG B C 1
ATOM 2688 O O . ARG B 1 69 ? -8.945 -29.5 -8.453 1 98.06 69 ARG B O 1
ATOM 2695 N N . ASP B 1 70 ? -10.961 -28.406 -7.965 1 97.31 70 ASP B N 1
ATOM 2696 C CA . ASP B 1 70 ? -11.742 -29.547 -8.414 1 97.31 70 ASP B CA 1
ATOM 2697 C C . ASP B 1 70 ? -11.594 -29.766 -9.914 1 97.31 70 ASP B C 1
ATOM 2699 O O . ASP B 1 70 ? -11.961 -28.906 -10.719 1 97.31 70 ASP B O 1
ATOM 2703 N N . GLY B 1 71 ? -10.984 -30.859 -10.297 1 96.94 71 GLY B N 1
ATOM 2704 C CA . GLY B 1 71 ? -10.773 -31.172 -11.703 1 96.94 71 GLY B CA 1
ATOM 2705 C C . GLY B 1 71 ? -9.531 -30.516 -12.281 1 96.94 71 GLY B C 1
ATOM 2706 O O . GLY B 1 71 ? -9.195 -30.75 -13.445 1 96.94 71 GLY B O 1
ATOM 2707 N N . TYR B 1 72 ? -8.844 -29.703 -11.445 1 98.19 72 TYR B N 1
ATOM 2708 C CA . TYR B 1 72 ? -7.656 -29 -11.906 1 98.19 72 TYR B CA 1
ATOM 2709 C C . TYR B 1 72 ? -7.922 -28.297 -13.234 1 98.19 72 TYR B C 1
ATOM 2711 O O . TYR B 1 72 ? -7.23 -28.531 -14.227 1 98.19 72 TYR B O 1
ATOM 2719 N N . ILE B 1 73 ? -8.82 -27.328 -13.18 1 98.62 73 ILE B N 1
ATOM 2720 C CA . ILE B 1 73 ? -9.289 -26.656 -14.383 1 98.62 73 ILE B CA 1
ATOM 2721 C C . ILE B 1 73 ? -8.727 -25.25 -14.438 1 98.62 73 ILE B C 1
ATOM 2723 O O . ILE B 1 73 ? -8.867 -24.484 -13.477 1 98.62 73 ILE B O 1
ATOM 2727 N N . LEU B 1 74 ? -8.008 -24.953 -15.492 1 98.75 74 LEU B N 1
ATOM 2728 C CA . LEU B 1 74 ? -7.742 -23.547 -15.805 1 98.75 74 LEU B CA 1
ATOM 2729 C C . LEU B 1 74 ? -8.992 -22.859 -16.344 1 98.75 74 LEU B C 1
ATOM 2731 O O . LEU B 1 74 ? -9.344 -23.047 -17.516 1 98.75 74 LEU B O 1
ATOM 2735 N N . LYS B 1 75 ? -9.641 -22.109 -15.531 1 97.94 75 LYS B N 1
ATOM 2736 C CA . LYS B 1 75 ? -10.969 -21.578 -15.836 1 97.94 75 LYS B CA 1
ATOM 2737 C C . LYS B 1 75 ? -10.891 -20.422 -16.828 1 97.94 75 LYS B C 1
ATOM 2739 O O . LYS B 1 75 ? -11.578 -20.422 -17.844 1 97.94 75 LYS B O 1
ATOM 2744 N N . ASP B 1 76 ? -10.055 -19.422 -16.453 1 95.62 76 ASP B N 1
ATOM 2745 C CA . ASP B 1 76 ? -10.008 -18.234 -17.312 1 95.62 76 ASP B CA 1
ATOM 2746 C C . ASP B 1 76 ? -8.875 -17.312 -16.891 1 95.62 76 ASP B C 1
ATOM 2748 O O . ASP B 1 76 ? -8.242 -17.516 -15.844 1 95.62 76 ASP B O 1
ATOM 2752 N N . TRP B 1 77 ? -8.617 -16.359 -17.859 1 97.62 77 TRP B N 1
ATOM 2753 C CA . TRP B 1 77 ? -7.789 -15.195 -17.578 1 97.62 77 TRP B CA 1
ATOM 2754 C C . TRP B 1 77 ? -8.617 -13.914 -17.609 1 97.62 77 TRP B C 1
ATOM 2756 O O . TRP B 1 77 ? -9.461 -13.742 -18.484 1 97.62 77 TRP B O 1
ATOM 2766 N N . LYS B 1 78 ? -8.438 -13.141 -16.625 1 97.56 78 LYS B N 1
ATOM 2767 C CA . LYS B 1 78 ? -9.039 -11.812 -16.641 1 97.56 78 LYS B CA 1
ATOM 2768 C C . LYS B 1 78 ? -7.965 -10.727 -16.547 1 97.56 78 LYS B C 1
ATOM 2770 O O . LYS B 1 78 ? -7.113 -10.766 -15.648 1 97.56 78 LYS B O 1
ATOM 2775 N N . MET B 1 79 ? -8.016 -9.836 -17.484 1 97.06 79 MET B N 1
ATOM 2776 C CA . MET B 1 79 ? -7.086 -8.719 -17.484 1 97.06 79 MET B CA 1
ATOM 2777 C C . MET B 1 79 ? -7.75 -7.457 -16.922 1 97.06 79 MET B C 1
ATOM 2779 O O . MET B 1 79 ? -8.867 -7.121 -17.328 1 97.06 79 MET B O 1
ATOM 2783 N N . LEU B 1 80 ? -7.09 -6.898 -15.984 1 97.69 80 LEU B N 1
ATOM 2784 C CA . LEU B 1 80 ? -7.508 -5.609 -15.445 1 97.69 80 LEU B CA 1
ATOM 2785 C C . LEU B 1 80 ? -6.473 -4.531 -15.75 1 97.69 80 LEU B C 1
ATOM 2787 O O . LEU B 1 80 ? -5.289 -4.828 -15.914 1 97.69 80 LEU B O 1
ATOM 2791 N N . TYR B 1 81 ? -6.941 -3.244 -15.773 1 96 81 TYR B N 1
ATOM 2792 C CA . TYR B 1 81 ? -6.074 -2.178 -16.266 1 96 81 TYR B CA 1
ATOM 2793 C C . TYR B 1 81 ? -6.105 -0.979 -15.32 1 96 81 TYR B C 1
ATOM 2795 O O . TYR B 1 81 ? -7.176 -0.554 -14.883 1 96 81 TYR B O 1
ATOM 2803 N N . MET B 1 82 ? -4.906 -0.548 -15.07 1 95.94 82 MET B N 1
ATOM 2804 C CA . MET B 1 82 ? -4.777 0.771 -14.461 1 95.94 82 MET B CA 1
ATOM 2805 C C . MET B 1 82 ? -4.781 1.865 -15.523 1 95.94 82 MET B C 1
ATOM 2807 O O . MET B 1 82 ? -4.48 1.605 -16.688 1 95.94 82 MET B O 1
ATOM 2811 N N . PRO B 1 83 ? -5.082 3.064 -15.078 1 95.38 83 PRO B N 1
ATOM 2812 C CA . PRO B 1 83 ? -5.055 4.168 -16.047 1 95.38 83 PRO B CA 1
ATOM 2813 C C . PRO B 1 83 ? -3.672 4.379 -16.656 1 95.38 83 PRO B C 1
ATOM 2815 O O . PRO B 1 83 ? -2.658 4.086 -16.016 1 95.38 83 PRO B O 1
ATOM 2818 N N . GLU B 1 84 ? -3.613 4.957 -17.844 1 92 84 GLU B N 1
ATOM 2819 C CA . GLU B 1 84 ? -2.377 5.129 -18.594 1 92 84 GLU B CA 1
ATOM 2820 C C . GLU B 1 84 ? -1.436 6.105 -17.906 1 92 84 GLU B C 1
ATOM 2822 O O . GLU B 1 84 ? -0.215 5.938 -17.938 1 92 84 GLU B O 1
ATOM 2827 N N . GLU B 1 85 ? -1.966 7.074 -17.219 1 92.62 85 GLU B N 1
ATOM 2828 C CA . GLU B 1 85 ? -1.142 8.117 -16.625 1 92.62 85 GLU B CA 1
ATOM 2829 C C . GLU B 1 85 ? -0.796 7.785 -15.172 1 92.62 85 GLU B C 1
ATOM 2831 O O . GLU B 1 85 ? -0.637 8.688 -14.344 1 92.62 85 GLU B O 1
ATOM 2836 N N . MET B 1 86 ? -0.631 6.516 -14.961 1 93 86 MET B N 1
ATOM 2837 C CA . MET B 1 86 ? -0.47 6.102 -13.562 1 93 86 MET B CA 1
ATOM 2838 C C . MET B 1 86 ? 0.865 6.586 -13.008 1 93 86 MET B C 1
ATOM 2840 O O . MET B 1 86 ? 1.059 6.617 -11.789 1 93 86 MET B O 1
ATOM 2844 N N . ASN B 1 87 ? 1.851 6.93 -13.828 1 89.5 87 ASN B N 1
ATOM 2845 C CA . ASN B 1 87 ? 3.135 7.441 -13.367 1 89.5 87 ASN B CA 1
ATOM 2846 C C . ASN B 1 87 ? 2.98 8.781 -12.648 1 89.5 87 ASN B C 1
ATOM 2848 O O . ASN B 1 87 ? 3.889 9.219 -11.945 1 89.5 87 ASN B O 1
ATOM 2852 N N . LYS B 1 88 ? 1.829 9.383 -12.727 1 92.06 88 LYS B N 1
ATOM 2853 C CA . LYS B 1 88 ? 1.579 10.672 -12.094 1 92.06 88 LYS B CA 1
ATOM 2854 C C . LYS B 1 88 ? 0.66 10.523 -10.883 1 92.06 88 LYS B C 1
ATOM 2856 O O . LYS B 1 88 ? 0.256 11.516 -10.273 1 92.06 88 LYS B O 1
ATOM 2861 N N . PHE B 1 89 ? 0.427 9.352 -10.539 1 93.94 89 PHE B N 1
ATOM 2862 C CA . PHE B 1 89 ? -0.568 9.094 -9.508 1 93.94 89 PHE B CA 1
ATOM 2863 C C . PHE B 1 89 ? -0.034 9.492 -8.133 1 93.94 89 PHE B C 1
ATOM 2865 O O . PHE B 1 89 ? 1.127 9.227 -7.816 1 93.94 89 PHE B O 1
ATOM 2872 N N . ASN B 1 90 ? -0.845 10.188 -7.461 1 93.25 90 ASN B N 1
ATOM 2873 C CA . ASN B 1 90 ? -0.668 10.242 -6.016 1 93.25 90 ASN B CA 1
ATOM 2874 C C . ASN B 1 90 ? -1.394 9.094 -5.32 1 93.25 90 ASN B C 1
ATOM 2876 O O . ASN B 1 90 ? -2.012 8.25 -5.98 1 93.25 90 ASN B O 1
ATOM 2880 N N . LEU B 1 91 ? -1.322 9.062 -4.066 1 95.94 91 LEU B N 1
ATOM 2881 C CA . LEU B 1 91 ? -1.872 7.949 -3.303 1 95.94 91 LEU B CA 1
ATOM 2882 C C . LEU B 1 91 ? -3.389 7.891 -3.445 1 95.94 91 LEU B C 1
ATOM 2884 O O . LEU B 1 91 ? -3.977 6.805 -3.424 1 95.94 91 LEU B O 1
ATOM 2888 N N . ASP B 1 92 ? -3.982 9.023 -3.529 1 95.12 92 ASP B N 1
ATOM 2889 C CA . ASP B 1 92 ? -5.43 9.047 -3.715 1 95.12 92 ASP B CA 1
ATOM 2890 C C . ASP B 1 92 ? -5.82 8.453 -5.066 1 95.12 92 ASP B C 1
ATOM 2892 O O . ASP B 1 92 ? -6.805 7.715 -5.164 1 95.12 92 ASP B O 1
ATOM 2896 N N . ASP B 1 93 ? -5.086 8.789 -6.047 1 96.25 93 ASP B N 1
ATOM 2897 C CA . ASP B 1 93 ? -5.301 8.211 -7.367 1 96.25 93 ASP B CA 1
ATOM 2898 C C . ASP B 1 93 ? -5.156 6.691 -7.336 1 96.25 93 ASP B C 1
ATOM 2900 O O . ASP B 1 93 ? -5.957 5.973 -7.93 1 96.25 93 ASP B O 1
ATOM 2904 N N . VAL B 1 94 ? -4.125 6.266 -6.684 1 97.44 94 VAL B N 1
ATOM 2905 C CA . VAL B 1 94 ? -3.867 4.832 -6.582 1 97.44 94 VAL B CA 1
ATOM 2906 C C . VAL B 1 94 ? -5.039 4.145 -5.887 1 97.44 94 VAL B C 1
ATOM 2908 O O . VAL B 1 94 ? -5.562 3.146 -6.387 1 97.44 94 VAL B O 1
ATOM 2911 N N . TYR B 1 95 ? -5.445 4.707 -4.836 1 97 95 TYR B N 1
ATOM 2912 C CA . TYR B 1 95 ? -6.555 4.117 -4.094 1 97 95 TYR B CA 1
ATOM 2913 C C . TYR B 1 95 ? -7.801 4.008 -4.969 1 97 95 TYR B C 1
ATOM 2915 O O . TYR B 1 95 ? -8.43 2.951 -5.027 1 97 95 TYR B O 1
ATOM 2923 N N . ASN B 1 96 ? -8.125 5.062 -5.582 1 95.5 96 ASN B N 1
ATOM 2924 C CA . ASN B 1 96 ? -9.32 5.07 -6.418 1 95.5 96 ASN B CA 1
ATOM 2925 C C . ASN B 1 96 ? -9.242 4.02 -7.523 1 95.5 96 ASN B C 1
ATOM 2927 O O . ASN B 1 96 ? -10.227 3.348 -7.82 1 95.5 96 ASN B O 1
ATOM 2931 N N . SER B 1 97 ? -8.125 3.916 -8.07 1 96.75 97 SER B N 1
ATOM 2932 C CA . SER B 1 97 ? -7.926 2.93 -9.133 1 96.75 97 SER B CA 1
ATOM 2933 C C . SER B 1 97 ? -8.031 1.509 -8.586 1 96.75 97 SER B C 1
ATOM 2935 O O . SER B 1 97 ? -8.656 0.647 -9.219 1 96.75 97 SER B O 1
ATOM 2937 N N . VAL B 1 98 ? -7.41 1.28 -7.438 1 97 98 VAL B N 1
ATOM 2938 C CA . VAL B 1 98 ? -7.441 -0.051 -6.844 1 97 98 VAL B CA 1
ATOM 2939 C C . VAL B 1 98 ? -8.867 -0.394 -6.418 1 97 98 VAL B C 1
ATOM 2941 O O . VAL B 1 98 ? -9.32 -1.526 -6.598 1 97 98 VAL B O 1
ATOM 2944 N N . ALA B 1 99 ? -9.508 0.578 -5.836 1 93.81 99 ALA B N 1
ATOM 2945 C CA . ALA B 1 99 ? -10.906 0.373 -5.461 1 93.81 99 ALA B CA 1
ATOM 2946 C C . ALA B 1 99 ? -11.75 -0.029 -6.668 1 93.81 99 ALA B C 1
ATOM 2948 O O . ALA B 1 99 ? -12.617 -0.899 -6.566 1 93.81 99 ALA B O 1
ATOM 2949 N N . ALA B 1 100 ? -11.477 0.583 -7.75 1 94.25 100 ALA B N 1
ATOM 2950 C CA . ALA B 1 100 ? -12.172 0.244 -8.992 1 94.25 100 ALA B CA 1
ATOM 2951 C C . ALA B 1 100 ? -11.812 -1.167 -9.445 1 94.25 100 ALA B C 1
ATOM 2953 O O . ALA B 1 100 ? -12.688 -1.928 -9.867 1 94.25 100 ALA B O 1
ATOM 2954 N N . LEU B 1 101 ? -10.562 -1.522 -9.367 1 95.81 101 LEU B N 1
ATOM 2955 C CA . LEU B 1 101 ? -10.102 -2.857 -9.742 1 95.81 101 LEU B CA 1
ATOM 2956 C C . LEU B 1 101 ? -10.797 -3.924 -8.898 1 95.81 101 LEU B C 1
ATOM 2958 O O . LEU B 1 101 ? -11.125 -5 -9.398 1 95.81 101 LEU B O 1
ATOM 2962 N N . MET B 1 102 ? -10.977 -3.607 -7.629 1 94.19 102 MET B N 1
ATOM 2963 C CA . MET B 1 102 ? -11.555 -4.539 -6.668 1 94.19 102 MET B CA 1
ATOM 2964 C C . MET B 1 102 ? -12.953 -4.973 -7.102 1 94.19 102 MET B C 1
ATOM 2966 O O . MET B 1 102 ? -13.367 -6.102 -6.836 1 94.19 102 MET B O 1
ATOM 2970 N N . LYS B 1 103 ? -13.609 -4.148 -7.777 1 93.62 103 LYS B N 1
ATOM 2971 C CA . LYS B 1 103 ? -14.961 -4.449 -8.227 1 93.62 103 LYS B CA 1
ATOM 2972 C C . LYS B 1 103 ? -14.969 -5.539 -9.289 1 93.62 103 LYS B C 1
ATOM 2974 O O . LYS B 1 103 ? -15.93 -6.301 -9.406 1 93.62 103 LYS B O 1
ATOM 2979 N N . ASP B 1 104 ? -13.867 -5.609 -10 1 96.19 104 ASP B N 1
ATOM 2980 C CA . ASP B 1 104 ? -13.789 -6.539 -11.125 1 96.19 104 ASP B CA 1
ATOM 2981 C C . ASP B 1 104 ? -12.898 -7.73 -10.789 1 96.19 104 ASP B C 1
ATOM 2983 O O . ASP B 1 104 ? -12.75 -8.648 -11.609 1 96.19 104 ASP B O 1
ATOM 2987 N N . LEU B 1 105 ? -12.367 -7.746 -9.641 1 97 105 LEU B N 1
ATOM 2988 C CA . LEU B 1 105 ? -11.469 -8.828 -9.242 1 97 105 LEU B CA 1
ATOM 2989 C C . LEU B 1 105 ? -12.242 -10.141 -9.086 1 97 105 LEU B C 1
ATOM 2991 O O . LEU B 1 105 ? -13.25 -10.188 -8.383 1 97 105 LEU B O 1
ATOM 2995 N N . PRO B 1 106 ? -11.773 -11.203 -9.75 1 97.38 106 PRO B N 1
ATOM 2996 C CA . PRO B 1 106 ? -12.484 -12.469 -9.555 1 97.38 106 PRO B CA 1
ATOM 2997 C C . PRO B 1 106 ? -12.469 -12.938 -8.102 1 97.38 106 PRO B C 1
ATOM 2999 O O . PRO B 1 106 ? -11.453 -12.797 -7.418 1 97.38 106 PRO B O 1
ATOM 3002 N N . GLU B 1 107 ? -13.539 -13.43 -7.656 1 95.06 107 GLU B N 1
ATOM 3003 C CA . GLU B 1 107 ? -13.602 -14 -6.312 1 95.06 107 GLU B CA 1
ATOM 3004 C C . GLU B 1 107 ? -12.727 -15.25 -6.203 1 95.06 107 GLU B C 1
ATOM 3006 O O . GLU B 1 107 ? -12.641 -16.031 -7.148 1 95.06 107 GLU B O 1
ATOM 3011 N N . SER B 1 108 ? -12.172 -15.391 -5.039 1 96.88 108 SER B N 1
ATOM 3012 C CA . SER B 1 108 ? -11.258 -16.516 -4.836 1 96.88 108 SER B CA 1
ATOM 3013 C C . SER B 1 108 ? -11.188 -16.906 -3.365 1 96.88 108 SER B C 1
ATOM 3015 O O . SER B 1 108 ? -11.5 -16.109 -2.484 1 96.88 108 SER B O 1
ATOM 3017 N N . ASP B 1 109 ? -10.914 -18.172 -3.146 1 96.56 109 ASP B N 1
ATOM 3018 C CA . ASP B 1 109 ? -10.625 -18.625 -1.787 1 96.56 109 ASP B CA 1
ATOM 3019 C C . ASP B 1 109 ? -9.242 -18.156 -1.339 1 96.56 109 ASP B C 1
ATOM 3021 O O . ASP B 1 109 ? -8.992 -17.984 -0.142 1 96.56 109 ASP B O 1
ATOM 3025 N N . ILE B 1 110 ? -8.406 -17.969 -2.357 1 97.62 110 ILE B N 1
ATOM 3026 C CA . ILE B 1 110 ? -7.043 -17.547 -2.051 1 97.62 110 ILE B CA 1
ATOM 3027 C C . ILE B 1 110 ? -6.461 -16.797 -3.244 1 97.62 110 ILE B C 1
ATOM 3029 O O . ILE B 1 110 ? -6.691 -17.156 -4.395 1 97.62 110 ILE B O 1
ATOM 3033 N N . TYR B 1 111 ? -5.73 -15.734 -2.951 1 98.44 111 TYR B N 1
ATOM 3034 C CA . TYR B 1 111 ? -5.012 -14.969 -3.961 1 98.44 111 TYR B CA 1
ATOM 3035 C C . TYR B 1 111 ? -3.506 -15.156 -3.82 1 98.44 111 TYR B C 1
ATOM 3037 O O . TYR B 1 111 ? -2.979 -15.164 -2.705 1 98.44 111 TYR B O 1
ATOM 3045 N N . LEU B 1 112 ? -2.834 -15.281 -4.957 1 98.69 112 LEU B N 1
ATOM 3046 C CA . LEU B 1 112 ? -1.39 -15.492 -4.969 1 98.69 112 LEU B CA 1
ATOM 3047 C C . LEU B 1 112 ? -0.677 -14.305 -5.609 1 98.69 112 LEU B C 1
ATOM 3049 O O . LEU B 1 112 ? -1.09 -13.82 -6.664 1 98.69 112 LEU B O 1
ATOM 3053 N N . ILE B 1 113 ? 0.312 -13.875 -4.938 1 98.5 113 ILE B N 1
ATOM 3054 C CA . ILE B 1 113 ? 1.203 -12.852 -5.469 1 98.5 113 ILE B CA 1
ATOM 3055 C C . ILE B 1 113 ? 2.656 -13.281 -5.289 1 98.5 113 ILE B C 1
ATOM 3057 O O . ILE B 1 113 ? 3.018 -13.844 -4.254 1 98.5 113 ILE B O 1
ATOM 3061 N N . GLU B 1 114 ? 3.439 -13.039 -6.273 1 97.75 114 GLU B N 1
ATOM 3062 C CA . GLU B 1 114 ? 4.867 -13.305 -6.125 1 97.75 114 GLU B CA 1
ATOM 3063 C C . GLU B 1 114 ? 5.535 -12.258 -5.234 1 97.75 114 GLU B C 1
ATOM 3065 O O . GLU B 1 114 ? 5.359 -11.055 -5.438 1 97.75 114 GLU B O 1
ATOM 3070 N N . ASN B 1 115 ? 6.234 -12.766 -4.289 1 94.94 115 ASN B N 1
ATOM 3071 C CA . ASN B 1 115 ? 6.945 -11.875 -3.373 1 94.94 115 ASN B CA 1
ATOM 3072 C C . ASN B 1 115 ? 8.258 -11.383 -3.977 1 94.94 115 ASN B C 1
ATOM 3074 O O . ASN B 1 115 ? 9.336 -11.844 -3.6 1 94.94 115 ASN B O 1
ATOM 3078 N N . TYR B 1 116 ? 8.156 -10.445 -4.816 1 88.75 116 TYR B N 1
ATOM 3079 C CA . TYR B 1 116 ? 9.32 -9.922 -5.523 1 88.75 116 TYR B CA 1
ATOM 3080 C C . TYR B 1 116 ? 9.312 -8.398 -5.547 1 88.75 116 TYR B C 1
ATOM 3082 O O . TYR B 1 116 ? 8.406 -7.785 -6.121 1 88.75 116 TYR B O 1
ATOM 3090 N N . VAL B 1 117 ? 10.242 -7.805 -4.836 1 85.25 117 VAL B N 1
ATOM 3091 C CA . VAL B 1 117 ? 10.383 -6.352 -4.824 1 85.25 117 VAL B CA 1
ATOM 3092 C C . VAL B 1 117 ? 11.797 -5.969 -5.246 1 85.25 117 VAL B C 1
ATOM 3094 O O . VAL B 1 117 ? 12.742 -6.117 -4.473 1 85.25 117 VAL B O 1
ATOM 3097 N N . LYS B 1 118 ? 11.867 -5.516 -6.426 1 84 118 LYS B N 1
ATOM 3098 C CA . LYS B 1 118 ? 13.156 -5.027 -6.922 1 84 118 LYS B CA 1
ATOM 3099 C C . LYS B 1 118 ? 12.969 -3.836 -7.855 1 84 118 LYS B C 1
ATOM 3101 O O . LYS B 1 118 ? 12.289 -3.943 -8.883 1 84 118 LYS B O 1
ATOM 3106 N N . MET B 1 119 ? 13.523 -2.824 -7.434 1 87.06 119 MET B N 1
ATOM 3107 C CA . MET B 1 119 ? 13.539 -1.666 -8.32 1 87.06 119 MET B CA 1
ATOM 3108 C C . MET B 1 119 ? 14.461 -1.901 -9.508 1 87.06 119 MET B C 1
ATOM 3110 O O . MET B 1 119 ? 15.586 -2.381 -9.336 1 87.06 119 MET B O 1
ATOM 3114 N N . PRO B 1 120 ? 13.938 -1.598 -10.695 1 81.62 120 PRO B N 1
ATOM 3115 C CA . PRO B 1 120 ? 14.82 -1.742 -11.852 1 81.62 120 PRO B CA 1
ATOM 3116 C C . PRO B 1 120 ? 16.078 -0.892 -11.742 1 81.62 120 PRO B C 1
ATOM 3118 O O . PRO B 1 120 ? 16.062 0.17 -11.117 1 81.62 120 PRO B O 1
ATOM 3121 N N . ASN B 1 121 ? 17.109 -1.402 -12.359 1 81.62 121 ASN B N 1
ATOM 3122 C CA . ASN B 1 121 ? 18.359 -0.664 -12.367 1 81.62 121 ASN B CA 1
ATOM 3123 C C . ASN B 1 121 ? 18.281 0.554 -13.281 1 81.62 121 ASN B C 1
ATOM 3125 O O . ASN B 1 121 ? 17.672 0.498 -14.352 1 81.62 121 ASN B O 1
ATOM 3129 N N . ASN B 1 122 ? 18.906 1.598 -12.898 1 82.94 122 ASN B N 1
ATOM 3130 C CA . ASN B 1 122 ? 19.094 2.779 -13.727 1 82.94 122 ASN B CA 1
ATOM 3131 C C . ASN B 1 122 ? 17.766 3.355 -14.203 1 82.94 122 ASN B C 1
ATOM 3133 O O . ASN B 1 122 ? 17.594 3.623 -15.391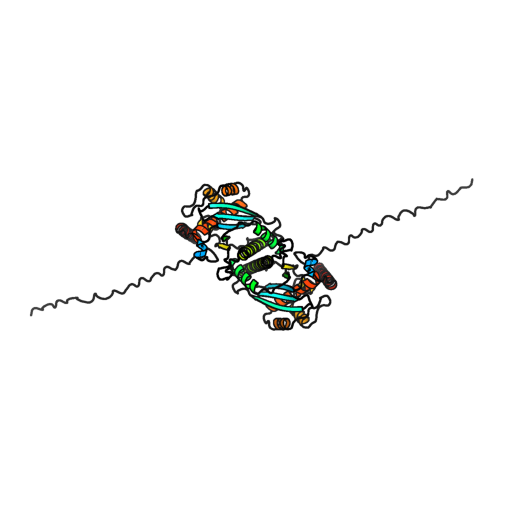 1 82.94 122 ASN B O 1
ATOM 3137 N N . VAL B 1 123 ? 16.938 3.537 -13.367 1 83.44 123 VAL B N 1
ATOM 3138 C CA . VAL B 1 123 ? 15.625 4.055 -13.727 1 83.44 123 VAL B CA 1
ATOM 3139 C C . VAL B 1 123 ? 15.602 5.574 -13.547 1 83.44 123 VAL B C 1
ATOM 3141 O O . VAL B 1 123 ? 16.219 6.105 -12.617 1 83.44 123 VAL B O 1
ATOM 3144 N N . ASN B 1 124 ? 15.008 6.246 -14.477 1 88.25 124 ASN B N 1
ATOM 3145 C CA . ASN B 1 124 ? 14.773 7.676 -14.328 1 88.25 124 ASN B CA 1
ATOM 3146 C C . ASN B 1 124 ? 13.633 7.957 -13.359 1 88.25 124 ASN B C 1
ATOM 3148 O O . ASN B 1 124 ? 13.102 7.039 -12.727 1 88.25 124 ASN B O 1
ATOM 3152 N N . VAL B 1 125 ? 13.258 9.172 -13.227 1 85.38 125 VAL B N 1
ATOM 3153 C CA . VAL B 1 125 ? 12.273 9.609 -12.242 1 85.38 125 VAL B CA 1
ATOM 3154 C C . VAL B 1 125 ? 10.914 8.992 -12.562 1 85.38 125 VAL B C 1
ATOM 3156 O O . VAL B 1 125 ? 10.227 8.484 -11.672 1 85.38 125 VAL B O 1
ATOM 3159 N N . ALA B 1 126 ? 10.531 9.016 -13.781 1 87.06 126 ALA B N 1
ATOM 3160 C CA . ALA B 1 126 ? 9.25 8.453 -14.203 1 87.06 126 ALA B CA 1
ATOM 3161 C C . ALA B 1 126 ? 9.188 6.957 -13.922 1 87.06 126 ALA B C 1
ATOM 3163 O O . ALA B 1 126 ? 8.164 6.445 -13.461 1 87.06 126 ALA B O 1
ATOM 3164 N N . GLY B 1 127 ? 10.266 6.328 -14.234 1 89.12 127 GLY B N 1
ATOM 3165 C CA . GLY B 1 127 ? 10.359 4.902 -13.961 1 89.12 127 GLY B CA 1
ATOM 3166 C C . GLY B 1 127 ? 10.305 4.574 -12.477 1 89.12 127 GLY B C 1
ATOM 3167 O O . GLY B 1 127 ? 9.656 3.605 -12.078 1 89.12 127 GLY B O 1
ATOM 3168 N N . ALA B 1 128 ? 10.969 5.34 -11.719 1 89.88 128 ALA B N 1
ATOM 3169 C CA . ALA B 1 128 ? 10.938 5.16 -10.273 1 89.88 128 ALA B CA 1
ATOM 3170 C C . ALA B 1 128 ? 9.523 5.348 -9.734 1 89.88 128 ALA B C 1
ATOM 3172 O O . ALA B 1 128 ? 9.055 4.555 -8.906 1 89.88 128 ALA B O 1
ATOM 3173 N N . ASN B 1 129 ? 8.844 6.336 -10.211 1 91.44 129 ASN B N 1
ATOM 3174 C CA . ASN B 1 129 ? 7.477 6.602 -9.766 1 91.44 129 ASN B CA 1
ATOM 3175 C C . ASN B 1 129 ? 6.539 5.453 -10.125 1 91.44 129 ASN B C 1
ATOM 3177 O O . ASN B 1 129 ? 5.652 5.102 -9.344 1 91.44 129 ASN B O 1
ATOM 3181 N N . LEU B 1 130 ? 6.758 4.957 -11.266 1 93.06 130 LEU B N 1
ATOM 3182 C CA . LEU B 1 130 ? 5.949 3.816 -11.68 1 93.06 130 LEU B CA 1
ATOM 3183 C C . LEU B 1 130 ? 6.148 2.639 -10.727 1 93.06 130 LEU B C 1
ATOM 3185 O O . LEU B 1 130 ? 5.191 1.934 -10.398 1 93.06 130 LEU B O 1
ATOM 3189 N N . PHE B 1 131 ? 7.383 2.477 -10.367 1 94 131 PHE B N 1
ATOM 3190 C CA . PHE B 1 131 ? 7.695 1.426 -9.406 1 94 131 PHE B CA 1
ATOM 3191 C C . PHE B 1 131 ? 7 1.688 -8.078 1 94 131 PHE B C 1
ATOM 3193 O O . PHE B 1 131 ? 6.441 0.771 -7.473 1 94 131 PHE B O 1
ATOM 3200 N N . TYR B 1 132 ? 7.023 2.867 -7.625 1 95.12 132 TYR B N 1
ATOM 3201 C CA . TYR B 1 132 ? 6.355 3.227 -6.379 1 95.12 132 TYR B CA 1
ATOM 3202 C C . TYR B 1 132 ? 4.855 2.984 -6.473 1 95.12 132 TYR B C 1
ATOM 3204 O O . TYR B 1 132 ? 4.246 2.439 -5.551 1 95.12 132 TYR B O 1
ATOM 3212 N N . VAL B 1 133 ? 4.328 3.355 -7.559 1 96.19 133 VAL B N 1
ATOM 3213 C CA . VAL B 1 133 ? 2.896 3.168 -7.773 1 96.19 133 VAL B CA 1
ATOM 3214 C C . VAL B 1 133 ? 2.559 1.68 -7.738 1 96.19 133 VAL B C 1
ATOM 3216 O O . VAL B 1 133 ? 1.535 1.282 -7.176 1 96.19 133 VAL B O 1
ATOM 3219 N N . LYS B 1 134 ? 3.361 0.937 -8.312 1 96 134 LYS B N 1
ATOM 3220 C CA . LYS B 1 134 ? 3.152 -0.508 -8.289 1 96 134 LYS B CA 1
ATOM 3221 C C . LYS B 1 134 ? 3.143 -1.042 -6.859 1 96 134 LYS B C 1
ATOM 3223 O O . LYS B 1 134 ? 2.268 -1.827 -6.492 1 96 134 LYS B O 1
ATOM 3228 N N . LEU B 1 135 ? 4.137 -0.616 -6.09 1 96.56 135 LEU B N 1
ATOM 3229 C CA . LEU B 1 135 ? 4.223 -1.039 -4.695 1 96.56 135 LEU B CA 1
ATOM 3230 C C . LEU B 1 135 ? 2.961 -0.646 -3.934 1 96.56 135 LEU B C 1
ATOM 3232 O O . LEU B 1 135 ? 2.408 -1.451 -3.182 1 96.56 135 LEU B O 1
ATOM 3236 N N . GLN B 1 136 ? 2.59 0.51 -4.141 1 97.75 136 GLN B N 1
ATOM 3237 C CA . GLN B 1 136 ? 1.402 1.028 -3.469 1 97.75 136 GLN B CA 1
ATOM 3238 C C . GLN B 1 136 ? 0.148 0.285 -3.92 1 97.75 136 GLN B C 1
ATOM 3240 O O . GLN B 1 136 ? -0.718 -0.034 -3.102 1 97.75 136 GLN B O 1
ATOM 3245 N N . THR B 1 137 ? 0.051 0.058 -5.168 1 98.06 137 THR B N 1
ATOM 3246 C CA . THR B 1 137 ? -1.093 -0.656 -5.727 1 98.06 137 THR B CA 1
ATOM 3247 C C . THR B 1 137 ? -1.224 -2.041 -5.098 1 98.06 137 THR B C 1
ATOM 3249 O O . THR B 1 137 ? -2.299 -2.416 -4.625 1 98.06 137 THR B O 1
ATOM 3252 N N . LEU B 1 138 ? -0.146 -2.742 -5.07 1 97.94 138 LEU B N 1
ATOM 3253 C CA . LEU B 1 138 ? -0.163 -4.09 -4.512 1 97.94 138 LEU B CA 1
ATOM 3254 C C . LEU B 1 138 ? -0.489 -4.055 -3.023 1 97.94 138 LEU B C 1
ATOM 3256 O O . LEU B 1 138 ? -1.242 -4.898 -2.529 1 97.94 138 LEU B O 1
ATOM 3260 N N . ALA B 1 139 ? 0.078 -3.115 -2.355 1 98.25 139 ALA B N 1
ATOM 3261 C CA . ALA B 1 139 ? -0.186 -2.965 -0.927 1 98.25 139 ALA B CA 1
ATOM 3262 C C . ALA B 1 139 ? -1.67 -2.721 -0.667 1 98.25 139 ALA B C 1
ATOM 3264 O O . ALA B 1 139 ? -2.273 -3.375 0.187 1 98.25 139 ALA B O 1
ATOM 3265 N N . MET B 1 140 ? -2.238 -1.819 -1.418 1 98.12 140 MET B N 1
ATOM 3266 C CA . MET B 1 140 ? -3.652 -1.508 -1.23 1 98.12 140 MET B CA 1
ATOM 3267 C C . MET B 1 140 ? -4.527 -2.697 -1.615 1 98.12 140 MET B C 1
ATOM 3269 O O . MET B 1 140 ? -5.535 -2.969 -0.96 1 98.12 140 MET B O 1
ATOM 3273 N N . LEU B 1 141 ? -4.168 -3.355 -2.656 1 97.62 141 LEU B N 1
ATOM 3274 C CA . LEU B 1 141 ? -4.906 -4.535 -3.096 1 97.62 141 LEU B CA 1
ATOM 3275 C C . LEU B 1 141 ? -4.949 -5.59 -1.995 1 97.62 141 LEU B C 1
ATOM 3277 O O . LEU B 1 141 ? -6.02 -6.105 -1.666 1 97.62 141 LEU B O 1
ATOM 3281 N N . ILE B 1 142 ? -3.816 -5.844 -1.419 1 97.44 142 ILE B N 1
ATOM 3282 C CA . ILE B 1 142 ? -3.717 -6.832 -0.352 1 97.44 142 ILE B CA 1
ATOM 3283 C C . ILE B 1 142 ? -4.574 -6.398 0.835 1 97.44 142 ILE B C 1
ATOM 3285 O O . ILE B 1 142 ? -5.32 -7.203 1.398 1 97.44 142 ILE B O 1
ATOM 3289 N N . ALA B 1 143 ? -4.465 -5.188 1.175 1 96.69 143 ALA B N 1
ATOM 3290 C CA . ALA B 1 143 ? -5.223 -4.66 2.305 1 96.69 143 ALA B CA 1
ATOM 3291 C C . ALA B 1 143 ? -6.723 -4.805 2.072 1 96.69 143 ALA B C 1
ATOM 3293 O O . ALA B 1 143 ? -7.457 -5.238 2.965 1 96.69 143 ALA B O 1
ATOM 3294 N N . LEU B 1 144 ? -7.16 -4.508 0.931 1 95.69 144 LEU B N 1
ATOM 3295 C CA . LEU B 1 144 ? -8.586 -4.527 0.627 1 95.69 144 LEU B CA 1
ATOM 3296 C C . LEU B 1 144 ? -9.094 -5.961 0.502 1 95.69 144 LEU B C 1
ATOM 3298 O O . LEU B 1 144 ? -10.195 -6.273 0.95 1 95.69 144 LEU B O 1
ATOM 3302 N N . ILE B 1 145 ? -8.297 -6.793 -0.08 1 95.62 145 ILE B N 1
ATOM 3303 C CA . ILE B 1 145 ? -8.672 -8.195 -0.195 1 95.62 145 ILE B CA 1
ATOM 3304 C C . ILE B 1 145 ? -8.82 -8.805 1.197 1 95.62 145 ILE B C 1
ATOM 3306 O O . ILE B 1 145 ? -9.805 -9.484 1.48 1 95.62 145 ILE B O 1
ATOM 3310 N N . ASN B 1 146 ? -7.891 -8.523 2.037 1 93.25 146 ASN B N 1
ATOM 3311 C CA . ASN B 1 146 ? -7.859 -9.141 3.357 1 93.25 146 ASN B CA 1
ATOM 3312 C C . ASN B 1 146 ? -8.906 -8.531 4.289 1 93.25 146 ASN B C 1
ATOM 3314 O O . ASN B 1 146 ? -9.297 -9.148 5.281 1 93.25 146 ASN B O 1
ATOM 3318 N N . SER B 1 147 ? -9.266 -7.293 4.07 1 86.12 147 SER B N 1
ATOM 3319 C CA . SER B 1 147 ? -10.227 -6.621 4.945 1 86.12 147 SER B CA 1
ATOM 3320 C C . SER B 1 147 ? -11.656 -7.023 4.602 1 86.12 147 SER B C 1
ATOM 3322 O O . SER B 1 147 ? -12.562 -6.879 5.426 1 86.12 147 SER B O 1
ATOM 3324 N N . GLY B 1 148 ? -12.023 -7.211 3.414 1 71.56 148 GLY B N 1
ATOM 3325 C CA . GLY B 1 148 ? -13.375 -7.551 2.996 1 71.56 148 GLY B CA 1
ATOM 3326 C C . GLY B 1 148 ? -13.859 -8.867 3.568 1 71.56 148 GLY B C 1
ATOM 3327 O O . GLY B 1 148 ? -15.055 -9.164 3.541 1 71.56 148 GLY B O 1
ATOM 3328 N N . GLN B 1 149 ? -13.039 -9.703 4.082 1 56.69 149 GLN B N 1
ATOM 3329 C CA . GLN B 1 149 ? -13.508 -11.047 4.379 1 56.69 149 GLN B CA 1
ATOM 3330 C C . GLN B 1 149 ? -13.461 -11.328 5.879 1 56.69 149 GLN B C 1
ATOM 3332 O O . GLN B 1 149 ? -12.562 -12.031 6.355 1 56.69 149 GLN B O 1
ATOM 3337 N N . ALA B 1 150 ? -13.844 -10.312 6.668 1 48.5 150 ALA B N 1
ATOM 3338 C CA . ALA B 1 150 ? -13.922 -10.758 8.062 1 48.5 150 ALA B CA 1
ATOM 3339 C C . ALA B 1 150 ? -14.75 -12.031 8.188 1 48.5 150 ALA B C 1
ATOM 3341 O O . ALA B 1 150 ? -15.852 -12.117 7.641 1 48.5 150 ALA B O 1
ATOM 3342 N N . VAL B 1 151 ? -14.055 -13.172 8.18 1 45.16 151 VAL B N 1
ATOM 3343 C CA . VAL B 1 151 ? -14.773 -14.422 8.414 1 45.16 151 VAL B CA 1
ATOM 3344 C C . VAL B 1 151 ? -15.07 -14.578 9.906 1 45.16 151 VAL B C 1
ATOM 3346 O O . VAL B 1 151 ? -14.172 -14.445 10.742 1 45.16 151 VAL B O 1
ATOM 3349 N N . TYR B 1 152 ? -16.25 -14.312 10.203 1 43 152 TYR B N 1
ATOM 3350 C CA . TYR B 1 152 ? -16.734 -14.57 11.555 1 43 152 TYR B CA 1
ATOM 3351 C C . TYR B 1 152 ? -16.562 -16.047 11.93 1 43 152 TYR B C 1
ATOM 3353 O O . TYR B 1 152 ? -16.906 -16.922 11.141 1 43 152 TYR B O 1
ATOM 3361 N N . THR B 1 153 ? -15.547 -16.281 12.664 1 47.34 153 THR B N 1
ATOM 3362 C CA . THR B 1 153 ? -15.484 -17.625 13.234 1 47.34 153 THR B CA 1
ATOM 3363 C C . THR B 1 153 ? -16.641 -17.844 14.195 1 47.34 153 THR B C 1
ATOM 3365 O O . THR B 1 153 ? -17.281 -16.891 14.656 1 47.34 153 THR B O 1
ATOM 3368 N N . PRO B 1 154 ? -17.078 -19.062 14.312 1 47.75 154 PRO B N 1
ATOM 3369 C CA . PRO B 1 154 ? -18.172 -19.375 15.234 1 47.75 154 PRO B CA 1
ATOM 3370 C C . PRO B 1 154 ? -18.031 -18.672 16.578 1 47.75 154 PRO B C 1
ATOM 3372 O O . PRO B 1 154 ? -19.031 -18.375 17.234 1 47.75 154 PRO B O 1
ATOM 3375 N N . ASP B 1 155 ? -16.859 -18.609 17.141 1 48.62 155 ASP B N 1
ATOM 3376 C CA . ASP B 1 155 ? -16.719 -18.016 18.469 1 48.62 155 ASP B CA 1
ATOM 3377 C C . ASP B 1 155 ? -16.719 -16.484 18.391 1 48.62 155 ASP B C 1
ATOM 3379 O O . ASP B 1 155 ? -16.344 -15.805 19.344 1 48.62 155 ASP B O 1
ATOM 3383 N N . ASN B 1 156 ? -17.203 -15.961 17.406 1 47.91 156 ASN B N 1
ATOM 3384 C CA . ASN B 1 156 ? -17.406 -14.539 17.188 1 47.91 156 ASN B CA 1
ATOM 3385 C C . ASN B 1 156 ? -16.078 -13.781 17.109 1 47.91 156 ASN B C 1
ATOM 3387 O O . ASN B 1 156 ? -16 -12.617 17.516 1 47.91 156 ASN B O 1
ATOM 3391 N N . THR B 1 157 ? -15.078 -14.633 17.156 1 47.69 157 THR B N 1
ATOM 3392 C CA . THR B 1 157 ? -13.797 -13.961 16.969 1 47.69 157 THR B CA 1
ATOM 3393 C C . THR B 1 157 ? -13.523 -13.703 15.492 1 47.69 157 THR B C 1
ATOM 3395 O O . THR B 1 157 ? -13.789 -14.57 14.656 1 47.69 157 THR B O 1
ATOM 3398 N N . GLN B 1 158 ? -13.586 -12.602 15.039 1 47.31 158 GLN B N 1
ATOM 3399 C CA . GLN B 1 158 ? -13.211 -12.188 13.695 1 47.31 158 GLN B CA 1
ATOM 3400 C C . GLN B 1 158 ? -11.828 -12.719 13.32 1 47.31 158 GLN B C 1
ATOM 3402 O O . GLN B 1 158 ? -10.828 -12.32 13.922 1 47.31 158 GLN B O 1
ATOM 3407 N N . GLU B 1 159 ? -11.648 -13.953 13.078 1 50.06 159 GLU B N 1
ATOM 3408 C CA . GLU B 1 159 ? -10.344 -14.398 12.609 1 50.06 159 GLU B CA 1
ATOM 3409 C C . GLU B 1 159 ? -10.133 -14.055 11.133 1 50.06 159 GLU B C 1
ATOM 3411 O O . GLU B 1 159 ? -10.945 -14.43 10.281 1 50.06 159 GLU B O 1
ATOM 3416 N N . SER B 1 160 ? -9.75 -12.93 10.867 1 55.03 160 SER B N 1
ATOM 3417 C CA . SER B 1 160 ? -9.469 -12.469 9.516 1 55.03 160 SER B CA 1
ATOM 3418 C C . SER B 1 160 ? -8.43 -13.352 8.836 1 55.03 160 SER B C 1
ATOM 3420 O O . SER B 1 160 ? -7.336 -13.555 9.375 1 55.03 160 SER B O 1
ATOM 3422 N N . MET B 1 161 ? -8.891 -14.445 8.109 1 67.38 161 MET B N 1
ATOM 3423 C CA . MET B 1 161 ? -7.934 -15.242 7.348 1 67.38 161 MET B CA 1
ATOM 3424 C C . MET B 1 161 ? -7.395 -14.453 6.16 1 67.38 161 MET B C 1
ATOM 3426 O O . MET B 1 161 ? -8.164 -13.906 5.371 1 67.38 161 MET B O 1
ATOM 3430 N N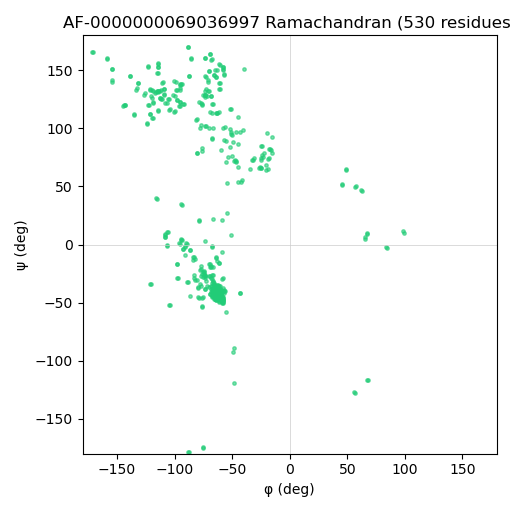 . ASN B 1 162 ? -6.129 -14.188 6.238 1 85 162 ASN B N 1
ATOM 3431 C CA . ASN B 1 162 ? -5.461 -13.578 5.098 1 85 162 ASN B CA 1
ATOM 3432 C C . ASN B 1 162 ? -5.727 -14.352 3.811 1 85 162 ASN B C 1
ATOM 3434 O O . ASN B 1 162 ? -5.43 -15.539 3.725 1 85 162 ASN B O 1
ATOM 3438 N N . LYS B 1 163 ? -6.352 -13.719 2.949 1 94.62 163 LYS B N 1
ATOM 3439 C CA . LYS B 1 163 ? -6.684 -14.375 1.687 1 94.62 163 LYS B CA 1
ATOM 3440 C C . LYS B 1 163 ? -5.543 -14.242 0.681 1 94.62 163 LYS B C 1
ATOM 3442 O O . LYS B 1 163 ? -5.59 -14.836 -0.398 1 94.62 163 LYS B O 1
ATOM 3447 N N . VAL B 1 164 ? -4.531 -13.508 1.062 1 97.62 164 VAL B N 1
ATOM 3448 C CA . VAL B 1 164 ? -3.434 -13.305 0.122 1 97.62 164 VAL B CA 1
ATOM 3449 C C . VAL B 1 164 ? -2.199 -14.07 0.593 1 97.62 164 VAL B C 1
ATOM 3451 O O . VAL B 1 164 ? -1.806 -13.969 1.757 1 97.62 164 VAL B O 1
ATOM 3454 N N . VAL B 1 165 ? -1.646 -14.82 -0.288 1 97.62 165 VAL B N 1
ATOM 3455 C CA . VAL B 1 165 ? -0.401 -15.547 -0.051 1 97.62 165 VAL B CA 1
ATOM 3456 C C . VAL B 1 165 ? 0.693 -15.008 -0.969 1 97.62 165 VAL B C 1
ATOM 3458 O O . VAL B 1 165 ? 0.464 -14.805 -2.164 1 97.62 165 VAL B O 1
ATOM 3461 N N . LEU B 1 166 ? 1.762 -14.766 -0.333 1 98 166 LEU B N 1
ATOM 3462 C CA . LEU B 1 166 ? 2.941 -14.367 -1.092 1 98 166 LEU B CA 1
ATOM 3463 C C . LEU B 1 166 ? 3.834 -15.57 -1.383 1 98 166 LEU B C 1
ATOM 3465 O O . LEU B 1 166 ? 4.359 -16.203 -0.459 1 98 166 LEU B O 1
ATOM 3469 N N . MET B 1 167 ? 4.016 -15.82 -2.645 1 98.19 167 MET B N 1
ATOM 3470 C CA . MET B 1 167 ? 4.902 -16.906 -3.057 1 98.19 167 MET B CA 1
ATOM 3471 C C . MET B 1 167 ? 6.34 -16.422 -3.178 1 98.19 167 MET B C 1
ATOM 3473 O O . MET B 1 167 ? 6.586 -15.297 -3.641 1 98.19 167 MET B O 1
ATOM 3477 N N . LYS B 1 168 ? 7.188 -17.312 -2.83 1 96.94 168 LYS B N 1
ATOM 3478 C CA . LYS B 1 168 ? 8.602 -16.969 -2.912 1 96.94 168 LYS B CA 1
ATOM 3479 C C . LYS B 1 168 ? 8.984 -16.547 -4.332 1 96.94 168 LYS B C 1
ATOM 3481 O O . LYS B 1 168 ? 8.508 -17.125 -5.305 1 96.94 168 LYS B O 1
ATOM 3486 N N . ALA B 1 169 ? 9.906 -15.641 -4.371 1 94.62 169 ALA B N 1
ATOM 3487 C CA . ALA B 1 169 ? 10.336 -15.094 -5.652 1 94.62 169 ALA B CA 1
ATOM 3488 C C . ALA B 1 169 ? 10.93 -16.172 -6.543 1 94.62 169 ALA B C 1
ATOM 3490 O O . ALA B 1 169 ? 11.688 -17.031 -6.07 1 94.62 169 ALA B O 1
ATOM 3491 N N . ARG B 1 170 ? 10.547 -16.203 -7.777 1 94 170 ARG B N 1
ATOM 3492 C CA . ARG B 1 170 ? 11.102 -17.031 -8.852 1 94 170 ARG B CA 1
ATOM 3493 C C . ARG B 1 170 ? 10.82 -18.516 -8.617 1 94 170 ARG B C 1
ATOM 3495 O O . ARG B 1 170 ? 11.422 -19.375 -9.258 1 94 170 ARG B O 1
ATOM 3502 N N . LEU B 1 171 ? 10.023 -18.766 -7.668 1 96.06 171 LEU B N 1
ATOM 3503 C CA . LEU B 1 171 ? 9.727 -20.156 -7.359 1 96.06 171 LEU B CA 1
ATOM 3504 C C . LEU B 1 171 ? 9.141 -20.875 -8.57 1 96.06 171 LEU B C 1
ATOM 3506 O O . LEU B 1 171 ? 9.57 -21.984 -8.914 1 96.06 171 LEU B O 1
ATOM 3510 N N . HIS B 1 172 ? 8.156 -20.25 -9.211 1 97.5 172 HIS B N 1
ATOM 3511 C CA . HIS B 1 172 ? 7.539 -20.859 -10.383 1 97.5 172 HIS B CA 1
ATOM 3512 C C . HIS B 1 172 ? 8.531 -20.969 -11.539 1 97.5 172 HIS B C 1
ATOM 3514 O O . HIS B 1 172 ? 8.516 -21.938 -12.289 1 97.5 172 HIS B O 1
ATOM 3520 N N . ALA B 1 173 ? 9.375 -19.969 -11.672 1 96.62 173 ALA B N 1
ATOM 3521 C CA . ALA B 1 173 ? 10.383 -20 -12.727 1 96.62 173 ALA B CA 1
ATOM 3522 C C . ALA B 1 173 ? 11.336 -21.172 -12.531 1 96.62 173 ALA B C 1
ATOM 3524 O O . ALA B 1 173 ? 11.742 -21.828 -13.492 1 96.62 173 ALA B O 1
ATOM 3525 N N . ARG B 1 174 ? 11.781 -21.422 -11.32 1 95.5 174 ARG B N 1
ATOM 3526 C CA . ARG B 1 174 ? 12.664 -22.547 -10.992 1 95.5 174 ARG B CA 1
ATOM 3527 C C . ARG B 1 174 ? 11.969 -23.875 -11.242 1 95.5 174 ARG B C 1
ATOM 3529 O O . ARG B 1 174 ? 12.555 -24.781 -11.828 1 95.5 174 ARG B O 1
ATOM 3536 N N . LEU B 1 175 ? 10.805 -23.953 -10.766 1 97.06 175 LEU B N 1
ATOM 3537 C CA . LEU B 1 175 ? 10.07 -25.203 -10.898 1 97.06 175 LEU B CA 1
ATOM 3538 C C . LEU B 1 175 ? 9.875 -25.562 -12.367 1 97.06 175 LEU B C 1
ATOM 3540 O O . LEU B 1 175 ? 10 -26.734 -12.75 1 97.06 175 LEU B O 1
ATOM 3544 N N . PHE B 1 176 ? 9.586 -24.594 -13.203 1 97.19 176 PHE B N 1
ATOM 3545 C CA . PHE B 1 176 ? 9.305 -24.828 -14.617 1 97.19 176 PHE B CA 1
ATOM 3546 C C . PHE B 1 176 ? 10.578 -24.734 -15.445 1 97.19 176 PHE B C 1
ATOM 3548 O O . PHE B 1 176 ? 10.539 -24.828 -16.672 1 97.19 176 PHE B O 1
ATOM 3555 N N . ARG B 1 177 ? 11.68 -24.438 -14.812 1 94.25 177 ARG B N 1
ATOM 3556 C CA . ARG B 1 177 ? 13.023 -24.469 -15.391 1 94.25 177 ARG B CA 1
ATOM 3557 C C . ARG B 1 177 ? 13.148 -23.484 -16.531 1 94.25 177 ARG B C 1
ATOM 3559 O O . ARG B 1 177 ? 13.656 -23.828 -17.609 1 94.25 177 ARG B O 1
ATOM 3566 N N . ILE B 1 178 ? 12.664 -22.344 -16.219 1 94.56 178 ILE B N 1
ATOM 3567 C CA . ILE B 1 178 ? 12.789 -21.328 -17.25 1 94.56 178 ILE B CA 1
ATOM 3568 C C . ILE B 1 178 ? 13.883 -20.328 -16.859 1 94.56 178 ILE B C 1
ATOM 3570 O O . ILE B 1 178 ? 13.938 -19.219 -17.391 1 94.56 178 ILE B O 1
ATOM 3574 N N . ILE B 1 179 ? 14.617 -20.625 -15.891 1 92.88 179 ILE B N 1
ATOM 3575 C CA . ILE B 1 179 ? 15.797 -19.828 -15.547 1 92.88 179 ILE B CA 1
ATOM 3576 C C . ILE B 1 179 ? 17.016 -20.422 -16.234 1 92.88 179 ILE B C 1
ATOM 3578 O O . ILE B 1 179 ? 17.344 -21.594 -16.062 1 92.88 179 ILE B O 1
ATOM 3582 N N . VAL B 1 180 ? 17.688 -19.641 -17.062 1 89.38 180 VAL B N 1
ATOM 3583 C CA . VAL B 1 180 ? 18.938 -20.016 -17.719 1 89.38 180 VAL B CA 1
ATOM 3584 C C . VAL B 1 180 ? 20.047 -19.062 -17.297 1 89.38 180 VAL B C 1
ATOM 3586 O O . VAL B 1 180 ? 20.062 -17.891 -17.672 1 89.38 180 VAL B O 1
ATOM 3589 N N . GLY B 1 181 ? 20.953 -19.609 -16.5 1 85.75 181 GLY B N 1
ATOM 3590 C CA . GLY B 1 181 ? 21.938 -18.719 -15.898 1 85.75 181 GLY B CA 1
ATOM 3591 C C . GLY B 1 181 ? 21.328 -17.766 -14.891 1 85.75 181 GLY B C 1
ATOM 3592 O O . GLY B 1 181 ? 20.719 -18.188 -13.906 1 85.75 181 GLY B O 1
ATOM 3593 N N . THR B 1 182 ? 21.469 -16.422 -15.328 1 83.44 182 THR B N 1
ATOM 3594 C CA . THR B 1 182 ? 20.922 -15.398 -14.445 1 83.44 182 THR B CA 1
ATOM 3595 C C . THR B 1 182 ? 19.656 -14.789 -15.039 1 83.44 182 THR B C 1
ATOM 3597 O O . THR B 1 182 ? 19.047 -13.898 -14.438 1 83.44 182 THR B O 1
ATOM 3600 N N . GLU B 1 183 ? 19.297 -15.438 -16.125 1 89.06 183 GLU B N 1
ATOM 3601 C CA . GLU B 1 183 ? 18.188 -14.82 -16.844 1 89.06 183 GLU B CA 1
ATOM 3602 C C . GLU B 1 183 ? 16.969 -15.719 -16.844 1 89.06 183 GLU B C 1
ATOM 3604 O O . GLU B 1 183 ? 17.078 -16.953 -16.859 1 89.06 183 GLU B O 1
ATOM 3609 N N . ILE B 1 184 ? 15.859 -15.156 -16.828 1 92.06 184 ILE B N 1
ATOM 3610 C CA . ILE B 1 184 ? 14.578 -15.844 -16.969 1 92.06 184 ILE B CA 1
ATOM 3611 C C . ILE B 1 184 ? 14.102 -15.734 -18.422 1 92.06 184 ILE B C 1
ATOM 3613 O O . ILE B 1 184 ? 13.992 -14.633 -18.969 1 92.06 184 ILE B O 1
ATOM 3617 N N . ILE B 1 185 ? 13.859 -16.844 -18.984 1 93.5 185 ILE B N 1
ATOM 3618 C CA . ILE B 1 185 ? 13.398 -16.828 -20.375 1 93.5 185 ILE B CA 1
ATOM 3619 C C . ILE B 1 185 ? 11.875 -16.719 -20.406 1 93.5 185 ILE B C 1
ATOM 3621 O O . ILE B 1 185 ? 11.211 -16.859 -19.375 1 93.5 185 ILE B O 1
ATOM 3625 N N . SER B 1 186 ? 11.336 -16.484 -21.594 1 95.31 186 SER B N 1
ATOM 3626 C CA . SER B 1 186 ? 9.898 -16.297 -21.766 1 95.31 186 SER B CA 1
ATOM 3627 C C . SER B 1 186 ? 9.133 -17.562 -21.406 1 95.31 186 SER B C 1
ATOM 3629 O O . SER B 1 186 ? 9.562 -18.672 -21.719 1 95.31 186 SER B O 1
ATOM 3631 N N . SER B 1 187 ? 7.988 -17.391 -20.828 1 96.81 187 SER B N 1
ATOM 3632 C CA . SER B 1 187 ? 7.137 -18.484 -20.391 1 96.81 187 SER B CA 1
ATOM 3633 C C . SER B 1 187 ? 6.078 -18.828 -21.438 1 96.81 187 SER B C 1
ATOM 3635 O O . SER B 1 187 ? 5.289 -19.75 -21.25 1 96.81 187 SER B O 1
ATOM 3637 N N . GLN B 1 188 ? 6.062 -18.172 -22.5 1 97.25 188 GLN B N 1
ATOM 3638 C CA . GLN B 1 188 ? 4.973 -18.297 -23.469 1 97.25 188 GLN B CA 1
ATOM 3639 C C . GLN B 1 188 ? 5.016 -19.656 -24.172 1 97.25 188 GLN B C 1
ATOM 3641 O O . GLN B 1 188 ? 3.977 -20.266 -24.406 1 97.25 188 GLN B O 1
ATOM 3646 N N . ASP B 1 189 ? 6.195 -20.125 -24.422 1 95.94 189 ASP B N 1
ATOM 3647 C CA . ASP B 1 189 ? 6.32 -21.406 -25.125 1 95.94 189 ASP B CA 1
ATOM 3648 C C . ASP B 1 189 ? 5.777 -22.547 -24.281 1 95.94 189 ASP B C 1
ATOM 3650 O O . ASP B 1 189 ? 5.035 -23.406 -24.766 1 95.94 189 ASP B O 1
ATOM 3654 N N . ILE B 1 190 ? 6.168 -22.547 -23.094 1 96.81 190 ILE B N 1
ATOM 3655 C CA . ILE B 1 190 ? 5.723 -23.609 -22.203 1 96.81 190 ILE B CA 1
ATOM 3656 C C . ILE B 1 190 ? 4.215 -23.516 -22 1 96.81 190 ILE B C 1
ATOM 3658 O O . ILE B 1 190 ? 3.533 -24.547 -21.891 1 96.81 190 ILE B O 1
ATOM 3662 N N . THR B 1 191 ? 3.693 -22.312 -21.922 1 97.94 191 THR B N 1
ATOM 3663 C CA . THR B 1 191 ? 2.254 -22.125 -21.781 1 97.94 191 THR B CA 1
ATOM 3664 C C . THR B 1 191 ? 1.51 -22.672 -23 1 97.94 191 THR B C 1
ATOM 3666 O O . THR B 1 191 ? 0.478 -23.328 -22.859 1 97.94 191 THR B O 1
ATOM 3669 N N . GLU B 1 192 ? 2.049 -22.422 -24.141 1 96.75 192 GLU B N 1
ATOM 3670 C CA . GLU B 1 192 ? 1.447 -22.953 -25.359 1 96.75 192 GLU B CA 1
ATOM 3671 C C . GLU B 1 192 ? 1.402 -24.469 -25.344 1 96.75 192 GLU B C 1
ATOM 3673 O O . GLU B 1 192 ? 0.402 -25.078 -25.75 1 96.75 192 GLU B O 1
ATOM 3678 N N . MET B 1 193 ? 2.438 -25.062 -24.906 1 97 193 MET B N 1
ATOM 3679 C CA . MET B 1 193 ? 2.479 -26.516 -24.797 1 97 193 MET B CA 1
ATOM 3680 C C . MET B 1 193 ? 1.441 -27.016 -23.797 1 97 193 MET B C 1
ATOM 3682 O O . MET B 1 193 ? 0.735 -27.984 -24.062 1 97 193 MET B O 1
ATOM 3686 N N . MET B 1 194 ? 1.309 -26.297 -22.719 1 97.75 194 MET B N 1
ATOM 3687 C CA . MET B 1 194 ? 0.36 -26.688 -21.672 1 97.75 194 MET B CA 1
ATOM 3688 C C . MET B 1 194 ? -1.075 -26.562 -22.172 1 97.75 194 MET B C 1
ATOM 3690 O O . MET B 1 194 ? -1.919 -27.406 -21.875 1 97.75 194 MET B O 1
ATOM 3694 N N . LEU B 1 195 ? -1.324 -25.547 -22.938 1 97.44 195 LEU B N 1
ATOM 3695 C CA . LEU B 1 195 ? -2.664 -25.359 -23.469 1 97.44 195 LEU B CA 1
ATOM 3696 C C . LEU B 1 195 ? -3.014 -26.453 -24.484 1 97.44 195 LEU B C 1
ATOM 3698 O O . LEU B 1 195 ? -4.191 -26.703 -24.734 1 97.44 195 LEU B O 1
ATOM 3702 N N . LYS B 1 196 ? -1.985 -27.125 -24.984 1 95.69 196 LYS B N 1
ATOM 3703 C CA . LYS B 1 196 ? -2.174 -28.25 -25.891 1 95.69 196 LYS B CA 1
ATOM 3704 C C . LYS B 1 196 ? -2.213 -29.578 -25.125 1 95.69 196 LYS B C 1
ATOM 3706 O O . LYS B 1 196 ? -2.324 -30.641 -25.734 1 95.69 196 LYS B O 1
ATOM 3711 N N . GLY B 1 197 ? -2 -29.5 -23.844 1 95.19 197 GLY B N 1
ATOM 3712 C CA . GLY B 1 197 ? -2.104 -30.688 -23.016 1 95.19 197 GLY B CA 1
ATOM 3713 C C . GLY B 1 197 ? -0.76 -31.328 -22.719 1 95.19 197 GLY B C 1
ATOM 3714 O O . GLY B 1 197 ? -0.699 -32.438 -22.172 1 95.19 197 GLY B O 1
ATOM 3715 N N . ILE B 1 198 ? 0.291 -30.656 -23.016 1 97.25 198 ILE B N 1
ATOM 3716 C CA . ILE B 1 198 ? 1.63 -31.188 -22.797 1 97.25 198 ILE B CA 1
ATOM 3717 C C . ILE B 1 198 ? 2.258 -30.516 -21.578 1 97.25 198 ILE B C 1
ATOM 3719 O O . ILE B 1 198 ? 2.533 -29.312 -21.594 1 97.25 198 ILE B O 1
ATOM 3723 N N . PHE B 1 199 ? 2.512 -31.25 -20.578 1 97.44 199 PHE B N 1
ATOM 3724 C CA . PHE B 1 199 ? 3.074 -30.734 -19.344 1 97.44 199 PHE B CA 1
ATOM 3725 C C . PHE B 1 199 ? 4.387 -31.453 -19 1 97.44 199 PHE B C 1
ATOM 3727 O O . PHE B 1 199 ? 4.602 -32.594 -19.406 1 97.44 199 PHE B O 1
ATOM 3734 N N . PRO B 1 200 ? 5.219 -30.703 -18.266 1 96.25 200 PRO B N 1
ATOM 3735 C CA . PRO B 1 200 ? 6.34 -31.453 -17.688 1 96.25 200 PRO B CA 1
ATOM 3736 C C . PRO B 1 200 ? 5.883 -32.625 -16.797 1 96.25 200 PRO B C 1
ATOM 3738 O O . PRO B 1 200 ? 4.863 -32.5 -16.109 1 96.25 200 PRO B O 1
ATOM 3741 N N . GLU B 1 201 ? 6.668 -33.625 -16.672 1 95.94 201 GLU B N 1
ATOM 3742 C CA . GLU B 1 201 ? 6.301 -34.844 -15.984 1 95.94 201 GLU B CA 1
ATOM 3743 C C . GLU B 1 201 ? 6.102 -34.625 -14.492 1 95.94 201 GLU B C 1
ATOM 3745 O O . GLU B 1 201 ? 5.32 -35.312 -13.844 1 95.94 201 GLU B O 1
ATOM 3750 N N . TYR B 1 202 ? 6.762 -33.656 -14.031 1 97 202 TYR B N 1
ATOM 3751 C CA . TYR B 1 202 ? 6.762 -33.438 -12.594 1 97 202 TYR B CA 1
ATOM 3752 C C . TYR B 1 202 ? 5.684 -32.438 -12.195 1 97 202 TYR B C 1
ATOM 3754 O O . TYR B 1 202 ? 5.578 -32.062 -11.023 1 97 202 TYR B O 1
ATOM 3762 N N . ILE B 1 203 ? 4.871 -31.984 -13.133 1 97.88 203 ILE B N 1
ATOM 3763 C CA . ILE B 1 203 ? 3.832 -31 -12.883 1 97.88 203 ILE B CA 1
ATOM 3764 C C . ILE B 1 203 ? 2.457 -31.656 -12.969 1 97.88 203 ILE B C 1
ATOM 3766 O O . ILE B 1 203 ? 2.201 -32.469 -13.875 1 97.88 203 ILE B O 1
ATOM 3770 N N . THR B 1 204 ? 1.604 -31.375 -12.008 1 97.88 204 THR B N 1
ATOM 3771 C CA . THR B 1 204 ? 0.208 -31.781 -12.117 1 97.88 204 THR B CA 1
ATOM 3772 C C . THR B 1 204 ? -0.496 -31.031 -13.242 1 97.88 204 THR B C 1
ATOM 3774 O O . THR B 1 204 ? -0.593 -29.812 -13.211 1 97.88 204 THR B O 1
ATOM 3777 N N . PRO B 1 205 ? -0.993 -31.734 -14.148 1 98 205 PRO B N 1
ATOM 3778 C CA . PRO B 1 205 ? -1.621 -31.062 -15.289 1 98 205 PRO B CA 1
ATOM 3779 C C . PRO B 1 205 ? -2.936 -30.375 -14.922 1 98 205 PRO B C 1
ATOM 3781 O O . PRO B 1 205 ? -3.652 -30.844 -14.031 1 98 205 PRO B O 1
ATOM 3784 N N . VAL B 1 206 ? -3.193 -29.312 -15.625 1 97.94 206 VAL B N 1
ATOM 3785 C CA . VAL B 1 206 ? -4.496 -28.656 -15.547 1 97.94 206 VAL B CA 1
ATOM 3786 C C . VAL B 1 206 ? -5.211 -28.766 -16.891 1 97.94 206 VAL B C 1
ATOM 3788 O O . VAL B 1 206 ? -4.566 -28.891 -17.938 1 97.94 206 VAL B O 1
ATOM 3791 N N . VAL B 1 207 ? -6.539 -28.75 -16.812 1 98.12 207 VAL B N 1
ATOM 3792 C CA . VAL B 1 207 ? -7.352 -28.781 -18.031 1 98.12 207 VAL B CA 1
ATOM 3793 C C . VAL B 1 207 ? -7.82 -27.375 -18.375 1 98.12 207 VAL B C 1
ATOM 3795 O O . VAL B 1 207 ? -8.641 -26.797 -17.672 1 98.12 207 VAL B O 1
ATOM 3798 N N . PRO B 1 208 ? -7.348 -26.891 -19.5 1 97.81 208 PRO B N 1
ATOM 3799 C CA . PRO B 1 208 ? -7.801 -25.562 -19.875 1 97.81 208 PRO B CA 1
ATOM 3800 C C . PRO B 1 208 ? -9.25 -25.547 -20.359 1 97.81 208 PRO B C 1
ATOM 3802 O O . PRO B 1 208 ? -9.617 -26.328 -21.25 1 97.81 208 PRO B O 1
ATOM 3805 N N . ALA B 1 209 ? -10.031 -24.688 -19.812 1 97.44 209 ALA B N 1
ATOM 3806 C CA . ALA B 1 209 ? -11.359 -24.438 -20.359 1 97.44 209 ALA B CA 1
ATOM 3807 C C . ALA B 1 209 ? -11.273 -23.75 -21.719 1 97.44 209 ALA B C 1
ATOM 3809 O O . ALA B 1 209 ? -10.25 -23.141 -22.047 1 97.44 209 ALA B O 1
ATOM 3810 N N . ILE B 1 210 ? -12.258 -23.828 -22.5 1 95.62 210 ILE B N 1
ATOM 3811 C CA . ILE B 1 210 ? -12.289 -23.25 -23.844 1 95.62 210 ILE B CA 1
ATOM 3812 C C . ILE B 1 210 ? -12.078 -21.734 -23.75 1 95.62 210 ILE B C 1
ATOM 3814 O O . ILE B 1 210 ? -11.336 -21.156 -24.547 1 95.62 210 ILE B O 1
ATOM 3818 N N . ASP B 1 211 ? -12.695 -21.156 -22.797 1 93.94 211 ASP B N 1
ATOM 3819 C CA . ASP B 1 211 ? -12.562 -19.719 -22.609 1 93.94 211 ASP B CA 1
ATOM 3820 C C . ASP B 1 211 ? -11.109 -19.328 -22.344 1 93.94 211 ASP B C 1
ATOM 3822 O O . ASP B 1 211 ? -10.633 -18.297 -22.812 1 93.94 211 ASP B O 1
ATOM 3826 N N . ALA B 1 212 ? -10.453 -20.109 -21.578 1 95.81 212 ALA B N 1
ATOM 3827 C CA . ALA B 1 212 ? -9.055 -19.828 -21.25 1 95.81 212 ALA B CA 1
ATOM 3828 C C . ALA B 1 212 ? -8.18 -19.875 -22.5 1 95.81 212 ALA B C 1
ATOM 3830 O O . ALA B 1 212 ? -7.344 -19 -22.719 1 95.81 212 ALA B O 1
ATOM 3831 N N . ILE B 1 213 ? -8.414 -20.859 -23.266 1 96.44 213 ILE B N 1
ATOM 3832 C CA . ILE B 1 213 ? -7.652 -21.031 -24.5 1 96.44 213 ILE B CA 1
ATOM 3833 C C . ILE B 1 213 ? -7.898 -19.859 -25.438 1 96.44 213 ILE B C 1
ATOM 3835 O O . ILE B 1 213 ? -6.953 -19.266 -25.953 1 96.44 213 ILE B O 1
ATOM 3839 N N . LEU B 1 214 ? -9.086 -19.516 -25.609 1 95.75 214 LEU B N 1
ATOM 3840 C CA . LEU B 1 214 ? -9.469 -18.438 -26.516 1 95.75 214 LEU B CA 1
ATOM 3841 C C . LEU B 1 214 ? -8.914 -17.109 -26.031 1 95.75 214 LEU B C 1
ATOM 3843 O O . LEU B 1 214 ? -8.414 -16.312 -26.844 1 95.75 214 LEU B O 1
ATOM 3847 N N . THR B 1 215 ? -9 -16.906 -24.766 1 96.31 215 THR B N 1
ATOM 3848 C CA . THR B 1 215 ? -8.5 -15.664 -24.203 1 96.31 215 THR B CA 1
ATOM 3849 C C . THR B 1 215 ? -7 -15.516 -24.453 1 96.31 215 THR B C 1
ATOM 3851 O O . THR B 1 215 ? -6.547 -14.469 -24.938 1 96.31 215 THR B O 1
ATOM 3854 N N . TYR B 1 216 ? -6.297 -16.5 -24.172 1 97.44 216 TYR B N 1
ATOM 3855 C CA . TYR B 1 216 ? -4.848 -16.438 -24.344 1 97.44 216 TYR B CA 1
ATOM 3856 C C . TYR B 1 216 ? -4.48 -16.188 -25.812 1 97.44 216 TYR B C 1
ATOM 3858 O O . TYR B 1 216 ? -3.639 -15.344 -26.109 1 97.44 216 TYR B O 1
ATOM 3866 N N . ARG B 1 217 ? -5.117 -16.828 -26.656 1 95.5 217 ARG B N 1
ATOM 3867 C CA . ARG B 1 217 ? -4.762 -16.781 -28.078 1 95.5 217 ARG B CA 1
ATOM 3868 C C . ARG B 1 217 ? -5.227 -15.469 -28.703 1 95.5 217 ARG B C 1
ATOM 3870 O O . ARG B 1 217 ? -4.703 -15.055 -29.75 1 95.5 217 ARG B O 1
ATOM 3877 N N . SER B 1 218 ? -6.207 -14.906 -28.125 1 95.94 218 SER B N 1
ATOM 3878 C CA . SER B 1 218 ? -6.734 -13.656 -28.656 1 95.94 218 SER B CA 1
ATOM 3879 C C . SER B 1 218 ? -5.844 -12.477 -28.297 1 95.94 218 SER B C 1
ATOM 3881 O O . SER B 1 218 ? -5.926 -11.414 -28.938 1 95.94 218 SER B O 1
ATOM 3883 N N . VAL B 1 219 ? -5.055 -12.633 -27.297 1 96.25 219 VAL B N 1
ATOM 3884 C CA . VAL B 1 219 ? -4.203 -11.539 -26.844 1 96.25 219 VAL B CA 1
ATOM 3885 C C . VAL B 1 219 ? -3.033 -11.359 -27.812 1 96.25 219 VAL B C 1
ATOM 3887 O O . VAL B 1 219 ? -2.266 -12.297 -28.047 1 96.25 219 VAL B O 1
ATOM 3890 N N . LYS B 1 220 ? -2.85 -10.109 -28.266 1 93.88 220 LYS B N 1
ATOM 3891 C CA . LYS B 1 220 ? -1.812 -9.812 -29.25 1 93.88 220 LYS B CA 1
ATOM 3892 C C . LYS B 1 220 ? -0.554 -9.273 -28.578 1 93.88 220 LYS B C 1
ATOM 3894 O O . LYS B 1 220 ? 0.557 -9.484 -29.062 1 93.88 220 LYS B O 1
ATOM 3899 N N . GLU B 1 221 ? -0.696 -8.625 -27.469 1 94.56 221 GLU B N 1
ATOM 3900 C CA . GLU B 1 221 ? 0.431 -8.008 -26.781 1 94.56 221 GLU B CA 1
ATOM 3901 C C . GLU B 1 221 ? 1.273 -9.047 -26.047 1 94.56 221 GLU B C 1
ATOM 3903 O O . GLU B 1 221 ? 0.788 -9.719 -25.141 1 94.56 221 GLU B O 1
ATOM 3908 N N . PRO B 1 222 ? 2.521 -9.133 -26.406 1 95.5 222 PRO B N 1
ATOM 3909 C CA . PRO B 1 222 ? 3.369 -10.156 -25.797 1 95.5 222 PRO B CA 1
ATOM 3910 C C . PRO B 1 222 ? 3.494 -10 -24.281 1 95.5 222 PRO B C 1
ATOM 3912 O O . PRO B 1 222 ? 3.568 -11 -23.562 1 95.5 222 PRO B O 1
ATOM 3915 N N . ILE B 1 223 ? 3.529 -8.805 -23.828 1 95.5 223 ILE B N 1
ATOM 3916 C CA . ILE B 1 223 ? 3.695 -8.555 -22.406 1 95.5 223 ILE B CA 1
ATOM 3917 C C . ILE B 1 223 ? 2.508 -9.141 -21.641 1 95.5 223 ILE B C 1
ATOM 3919 O O . ILE B 1 223 ? 2.674 -9.672 -20.531 1 95.5 223 ILE B O 1
ATOM 3923 N N . ILE B 1 224 ? 1.39 -9.039 -22.172 1 97.25 224 ILE B N 1
ATOM 3924 C CA . ILE B 1 224 ? 0.182 -9.539 -21.531 1 97.25 224 ILE B CA 1
ATOM 3925 C C . ILE B 1 224 ? 0.208 -11.07 -21.516 1 97.25 224 ILE B C 1
ATOM 3927 O O . ILE B 1 224 ? -0.077 -11.688 -20.484 1 97.25 224 ILE B O 1
ATOM 3931 N N . ARG B 1 225 ? 0.603 -11.656 -22.594 1 97.5 225 ARG B N 1
ATOM 3932 C CA . ARG B 1 225 ? 0.716 -13.109 -22.641 1 97.5 225 ARG B CA 1
ATOM 3933 C C . ARG B 1 225 ? 1.729 -13.617 -21.625 1 97.5 225 ARG B C 1
ATOM 3935 O O . ARG B 1 225 ? 1.525 -14.664 -21.016 1 97.5 225 ARG B O 1
ATOM 3942 N N . GLU B 1 226 ? 2.766 -12.844 -21.5 1 98 226 GLU B N 1
ATOM 3943 C CA . GLU B 1 226 ? 3.781 -13.211 -20.531 1 98 226 GLU B CA 1
ATOM 3944 C C . GLU B 1 226 ? 3.211 -13.188 -19.109 1 98 226 GLU B C 1
ATOM 3946 O O . GLU B 1 226 ? 3.484 -14.094 -18.312 1 98 226 GLU B O 1
ATOM 3951 N N . LEU B 1 227 ? 2.445 -12.211 -18.828 1 98.06 227 LEU B N 1
ATOM 3952 C CA . LEU B 1 227 ? 1.812 -12.094 -17.516 1 98.06 227 LEU B CA 1
ATOM 3953 C C . LEU B 1 227 ? 0.867 -13.266 -17.266 1 98.06 227 LEU B C 1
ATOM 3955 O O . LEU B 1 227 ? 0.883 -13.859 -16.188 1 98.06 227 LEU B O 1
ATOM 3959 N N . MET B 1 228 ? 0.095 -13.547 -18.25 1 98.5 228 MET B N 1
ATOM 3960 C CA . MET B 1 228 ? -0.827 -14.672 -18.156 1 98.5 228 MET B CA 1
ATOM 3961 C C . MET B 1 228 ? -0.072 -15.969 -17.906 1 98.5 228 MET B C 1
ATOM 3963 O O . MET B 1 228 ? -0.439 -16.75 -17.016 1 98.5 228 MET B O 1
ATOM 3967 N N . SER B 1 229 ? 0.963 -16.109 -18.625 1 98.62 229 SER B N 1
ATOM 3968 C CA . SER B 1 229 ? 1.783 -17.312 -18.516 1 98.62 229 SER B CA 1
ATOM 3969 C C . SER B 1 229 ? 2.395 -17.453 -17.125 1 98.62 229 SER B C 1
ATOM 3971 O O . SER B 1 229 ? 2.332 -18.516 -16.5 1 98.62 229 SER B O 1
ATOM 3973 N N . ASN B 1 230 ? 2.926 -16.391 -16.672 1 98.12 230 ASN B N 1
ATOM 3974 C CA . ASN B 1 230 ? 3.512 -16.375 -15.336 1 98.12 230 ASN B CA 1
ATOM 3975 C C . ASN B 1 230 ? 2.467 -16.656 -14.266 1 98.12 230 ASN B C 1
ATOM 3977 O O . ASN B 1 230 ? 2.738 -17.375 -13.297 1 98.12 230 ASN B O 1
ATOM 3981 N N . GLY B 1 231 ? 1.308 -16.094 -14.461 1 98.69 231 GLY B N 1
ATOM 3982 C CA . GLY B 1 231 ? 0.218 -16.344 -13.531 1 98.69 231 GLY B CA 1
ATOM 3983 C C . GLY B 1 231 ? -0.191 -17.812 -13.477 1 98.69 231 GLY B C 1
ATOM 3984 O O . GLY B 1 231 ? -0.45 -18.344 -12.391 1 98.69 231 GLY B O 1
ATOM 3985 N N . LEU B 1 232 ? -0.233 -18.375 -14.602 1 98.81 232 LEU B N 1
ATOM 3986 C CA . LEU B 1 232 ? -0.565 -19.797 -14.672 1 98.81 232 LEU B CA 1
ATOM 3987 C C . LEU B 1 232 ? 0.48 -20.641 -13.938 1 98.81 232 LEU B C 1
ATOM 3989 O O . LEU B 1 232 ? 0.137 -21.469 -13.102 1 98.81 232 LEU B O 1
ATOM 3993 N N . MET B 1 233 ? 1.712 -20.359 -14.188 1 98.69 233 MET B N 1
ATOM 3994 C CA . MET B 1 233 ? 2.793 -21.125 -13.562 1 98.69 233 MET B CA 1
ATOM 3995 C C . MET B 1 233 ? 2.805 -20.906 -12.055 1 98.69 233 MET B C 1
ATOM 3997 O O . MET B 1 233 ? 3.061 -21.844 -11.289 1 98.69 233 MET B O 1
ATOM 4001 N N . LEU B 1 234 ? 2.553 -19.703 -11.656 1 98.75 234 LEU B N 1
ATOM 4002 C CA . LEU B 1 234 ? 2.494 -19.391 -10.227 1 98.75 234 LEU B CA 1
ATOM 4003 C C . LEU B 1 234 ? 1.393 -20.188 -9.547 1 98.75 234 LEU B C 1
ATOM 4005 O O . LEU B 1 234 ? 1.62 -20.797 -8.492 1 98.75 234 LEU B O 1
ATOM 4009 N N . ALA B 1 235 ? 0.261 -20.219 -10.133 1 98.81 235 ALA B N 1
ATOM 4010 C CA . ALA B 1 235 ? -0.875 -20.938 -9.57 1 98.81 235 ALA B CA 1
ATOM 4011 C C . ALA B 1 235 ? -0.599 -22.438 -9.516 1 98.81 235 ALA B C 1
ATOM 4013 O O . ALA B 1 235 ? -0.859 -23.094 -8.5 1 98.81 235 ALA B O 1
ATOM 4014 N N . MET B 1 236 ? -0.037 -22.938 -10.539 1 98.81 236 MET B N 1
ATOM 4015 C CA . MET B 1 236 ? 0.27 -24.375 -10.586 1 98.81 236 MET B CA 1
ATOM 4016 C C . MET B 1 236 ? 1.348 -24.719 -9.562 1 98.81 236 MET B C 1
ATOM 4018 O O . MET B 1 236 ? 1.305 -25.797 -8.961 1 98.81 236 MET B O 1
ATOM 4022 N N . THR B 1 237 ? 2.287 -23.859 -9.453 1 98.62 237 THR B N 1
ATOM 4023 C CA . THR B 1 237 ? 3.328 -24.047 -8.445 1 98.62 237 THR B CA 1
ATOM 4024 C C . THR B 1 237 ? 2.727 -24.125 -7.047 1 98.62 237 THR B C 1
ATOM 4026 O O . THR B 1 237 ? 3.098 -24.984 -6.25 1 98.62 237 THR B O 1
ATOM 4029 N N . PHE B 1 238 ? 1.853 -23.266 -6.785 1 98.56 238 PHE B N 1
ATOM 4030 C CA . PHE B 1 238 ? 1.157 -23.281 -5.504 1 98.56 238 PHE B CA 1
ATOM 4031 C C . PHE B 1 238 ? 0.402 -24.578 -5.301 1 98.56 238 PHE B C 1
ATOM 4033 O O . PHE B 1 238 ? 0.484 -25.188 -4.234 1 98.56 238 PHE B O 1
ATOM 4040 N N . VAL B 1 239 ? -0.313 -25.031 -6.281 1 98.5 239 VAL B N 1
ATOM 4041 C CA . VAL B 1 239 ? -1.091 -26.266 -6.195 1 98.5 239 VAL B CA 1
ATOM 4042 C C . VAL B 1 239 ? -0.162 -27.438 -5.906 1 98.5 239 VAL B C 1
ATOM 4044 O O . VAL B 1 239 ? -0.409 -28.219 -4.988 1 98.5 239 VAL B O 1
ATOM 4047 N N . ASP B 1 240 ? 0.925 -27.516 -6.559 1 98.06 240 ASP B N 1
ATOM 4048 C CA . ASP B 1 240 ? 1.817 -28.672 -6.473 1 98.06 240 ASP B CA 1
ATOM 4049 C C . ASP B 1 240 ? 2.607 -28.656 -5.164 1 98.06 240 ASP B C 1
ATOM 4051 O O . ASP B 1 240 ? 2.693 -29.672 -4.473 1 98.06 240 ASP B O 1
ATOM 4055 N N . LEU B 1 241 ? 3.127 -27.547 -4.832 1 97.19 241 LEU B N 1
ATOM 4056 C CA . LEU B 1 241 ? 4.074 -27.5 -3.723 1 97.19 241 LEU B CA 1
ATOM 4057 C C . LEU B 1 241 ? 3.35 -27.297 -2.395 1 97.19 241 LEU B C 1
ATOM 4059 O O . LEU B 1 241 ? 3.797 -27.797 -1.36 1 97.19 241 LEU B O 1
ATOM 4063 N N . VAL B 1 242 ? 2.26 -26.578 -2.445 1 96.75 242 VAL B N 1
ATOM 4064 C CA . VAL B 1 242 ? 1.64 -26.141 -1.195 1 96.75 242 VAL B CA 1
ATOM 4065 C C . VAL B 1 242 ? 0.396 -26.984 -0.921 1 96.75 242 VAL B C 1
ATOM 4067 O O . VAL B 1 242 ? 0.255 -27.562 0.161 1 96.75 242 VAL B O 1
ATOM 4070 N N . LEU B 1 243 ? -0.466 -27.078 -1.868 1 97.19 243 LEU B N 1
ATOM 4071 C CA . LEU B 1 243 ? -1.731 -27.75 -1.623 1 97.19 243 LEU B CA 1
ATOM 4072 C C . LEU B 1 243 ? -1.553 -29.266 -1.681 1 97.19 243 LEU B C 1
ATOM 4074 O O . LEU B 1 243 ? -2.021 -29.984 -0.796 1 97.19 243 LEU B O 1
ATOM 4078 N N . ASN B 1 244 ? -0.809 -29.734 -2.727 1 96.31 244 ASN B N 1
ATOM 4079 C CA . ASN B 1 244 ? -0.709 -31.172 -2.961 1 96.31 244 ASN B CA 1
ATOM 4080 C C . ASN B 1 244 ? 0.575 -31.734 -2.373 1 96.31 244 ASN B C 1
ATOM 4082 O O . ASN B 1 244 ? 0.699 -32.969 -2.215 1 96.31 244 ASN B O 1
ATOM 4086 N N . SER B 1 245 ? 1.516 -30.922 -2.068 1 94.06 245 SER B N 1
ATOM 4087 C CA . SER B 1 245 ? 2.842 -31.406 -1.698 1 94.06 245 SER B CA 1
ATOM 4088 C C . SER B 1 245 ? 3.322 -32.5 -2.656 1 94.06 245 SER B C 1
ATOM 4090 O O . SER B 1 245 ? 3.74 -33.562 -2.223 1 94.06 245 SER B O 1
ATOM 4092 N N . ASN B 1 246 ? 3.268 -32.188 -3.934 1 95.5 246 ASN B N 1
ATOM 4093 C CA . ASN B 1 246 ? 3.641 -33.125 -4.988 1 95.5 246 ASN B CA 1
ATOM 4094 C C . ASN B 1 246 ? 5.117 -33.5 -4.906 1 95.5 246 ASN B C 1
ATOM 4096 O O . ASN B 1 246 ? 5.988 -32.656 -5.137 1 95.5 246 ASN B O 1
ATOM 4100 N N . PRO B 1 247 ? 5.371 -34.75 -4.602 1 95.06 247 PRO B N 1
ATOM 4101 C CA . PRO B 1 247 ? 6.766 -35.156 -4.406 1 95.06 247 PRO B CA 1
ATOM 4102 C C . PRO B 1 247 ? 7.609 -35 -5.668 1 95.06 247 PRO B C 1
ATOM 4104 O O . PRO B 1 247 ? 8.797 -34.688 -5.586 1 95.06 247 PRO B O 1
ATOM 4107 N N . LYS B 1 248 ? 7.086 -35.219 -6.805 1 96.31 248 LYS B N 1
ATOM 4108 C CA . LYS B 1 248 ? 7.824 -35.062 -8.055 1 96.31 248 LYS B CA 1
ATOM 4109 C C . LYS B 1 248 ? 8.234 -33.594 -8.266 1 96.31 248 LYS B C 1
ATOM 4111 O O . LYS B 1 248 ? 9.367 -33.312 -8.672 1 96.31 248 LYS B O 1
ATOM 4116 N N . SER B 1 249 ? 7.273 -32.719 -8.047 1 96.69 249 SER B N 1
ATOM 4117 C CA . SER B 1 249 ? 7.559 -31.297 -8.18 1 96.69 249 SER B CA 1
ATOM 4118 C C . SER B 1 249 ? 8.609 -30.844 -7.168 1 96.69 249 SER B C 1
ATOM 4120 O O . SER B 1 249 ? 9.508 -30.062 -7.504 1 96.69 249 SER B O 1
ATOM 4122 N N . MET B 1 250 ? 8.531 -31.297 -5.945 1 94.75 250 MET B N 1
ATOM 4123 C CA . MET B 1 250 ? 9.492 -30.953 -4.898 1 94.75 250 MET B CA 1
ATOM 4124 C C . MET B 1 250 ? 10.891 -31.453 -5.25 1 94.75 250 MET B C 1
ATOM 4126 O O . MET B 1 250 ? 11.875 -30.75 -5.043 1 94.75 250 MET B O 1
ATOM 4130 N N . GLN B 1 251 ? 10.938 -32.594 -5.785 1 93.44 251 GLN B N 1
ATOM 4131 C CA . GLN B 1 251 ? 12.211 -33.156 -6.223 1 93.44 251 GLN B CA 1
ATOM 4132 C C . GLN B 1 251 ? 12.797 -32.375 -7.375 1 93.44 251 GLN B C 1
ATOM 4134 O O . GLN B 1 251 ? 14.008 -32.094 -7.41 1 93.44 251 GLN B O 1
ATOM 4139 N N . ALA B 1 252 ? 11.938 -32.062 -8.289 1 93.19 252 ALA B N 1
ATOM 4140 C CA . ALA B 1 252 ? 12.367 -31.281 -9.445 1 93.19 252 ALA B CA 1
ATOM 4141 C C . ALA B 1 252 ? 12.953 -29.938 -9.008 1 93.19 252 ALA B C 1
ATOM 4143 O O . ALA B 1 252 ? 13.922 -29.453 -9.602 1 93.19 252 ALA B O 1
ATOM 4144 N N . LEU B 1 253 ? 12.352 -29.312 -8.055 1 91.56 253 LEU B N 1
ATOM 4145 C CA . LEU B 1 253 ? 12.812 -28.031 -7.543 1 91.56 253 LEU B CA 1
ATOM 4146 C C . LEU B 1 253 ? 14.195 -28.156 -6.918 1 91.56 253 LEU B C 1
ATOM 4148 O O . LEU B 1 253 ? 15.039 -27.266 -7.066 1 91.56 253 LEU B O 1
ATOM 4152 N N . ASN B 1 254 ? 14.414 -29.203 -6.215 1 85.88 254 ASN B N 1
ATOM 4153 C CA . ASN B 1 254 ? 15.695 -29.453 -5.562 1 85.88 254 ASN B CA 1
ATOM 4154 C C . ASN B 1 254 ? 16.797 -29.719 -6.578 1 85.88 254 ASN B C 1
ATOM 4156 O O . ASN B 1 254 ? 17.953 -29.375 -6.355 1 85.88 254 ASN B O 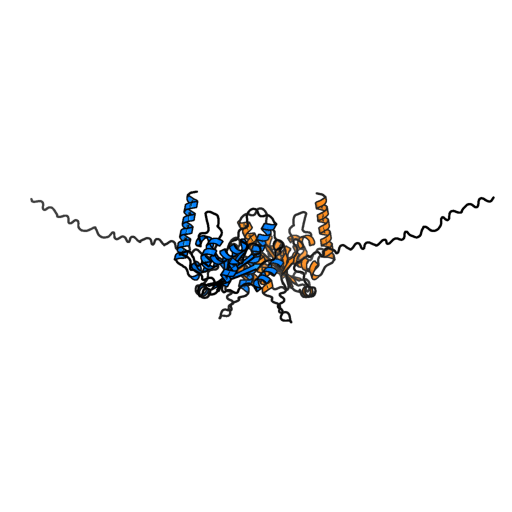1
ATOM 4160 N N . GLU B 1 255 ? 16.484 -30.359 -7.629 1 79.88 255 GLU B N 1
ATOM 4161 C CA . GLU B 1 255 ? 17.453 -30.625 -8.695 1 79.88 255 GLU B CA 1
ATOM 4162 C C . GLU B 1 255 ? 17.844 -29.344 -9.414 1 79.88 255 GLU B C 1
ATOM 4164 O O . GLU B 1 255 ? 19 -29.188 -9.82 1 79.88 255 GLU B O 1
ATOM 4169 N N . SER B 1 256 ? 16.859 -28.547 -9.617 1 71.31 256 SER B N 1
ATOM 4170 C CA . SER B 1 256 ? 17.125 -27.266 -10.273 1 71.31 256 SER B CA 1
ATOM 4171 C C . SER B 1 256 ? 18.062 -26.406 -9.438 1 71.31 256 SER B C 1
ATOM 4173 O O . SER B 1 256 ? 18.891 -25.656 -9.984 1 71.31 256 SER B O 1
ATOM 4175 N N . SER B 1 257 ? 17.938 -26.469 -8.18 1 63.78 257 SER B N 1
ATOM 4176 C CA . SER B 1 257 ? 18.797 -25.703 -7.277 1 63.78 257 SER B CA 1
ATOM 4177 C C . SER B 1 257 ? 20.219 -26.219 -7.316 1 63.78 257 SER B C 1
ATOM 4179 O O . SER B 1 257 ? 21.172 -25.453 -7.16 1 63.78 257 SER B O 1
ATOM 4181 N N . LYS B 1 258 ? 20.375 -27.531 -7.613 1 59.31 258 LYS B N 1
ATOM 4182 C CA . LYS B 1 258 ? 21.688 -28.156 -7.688 1 59.31 258 LYS B CA 1
ATOM 4183 C C . LYS B 1 258 ? 22.391 -27.812 -9 1 59.31 258 LYS B C 1
ATOM 4185 O O . LYS B 1 258 ? 23.609 -27.641 -9.031 1 59.31 258 LYS B O 1
ATOM 4190 N N . ARG B 1 259 ? 21.703 -27.688 -9.984 1 56.28 259 ARG B N 1
ATOM 4191 C CA . ARG B 1 259 ? 22.281 -27.328 -11.266 1 56.28 259 ARG B CA 1
ATOM 4192 C C . ARG B 1 259 ? 22.812 -25.891 -11.242 1 56.28 259 ARG B C 1
ATOM 4194 O O . ARG B 1 259 ? 23.828 -25.594 -11.859 1 56.28 259 ARG B O 1
ATOM 4201 N N . LYS B 1 260 ? 22.172 -25 -10.562 1 55.41 260 LYS B N 1
ATOM 4202 C CA . LYS B 1 260 ? 22.609 -23.625 -10.414 1 55.41 260 LYS B CA 1
ATOM 4203 C C . LYS B 1 260 ? 23.906 -23.531 -9.633 1 55.41 260 LYS B C 1
ATOM 4205 O O . LYS B 1 260 ? 24.797 -22.75 -9.977 1 55.41 260 LYS B O 1
ATOM 4210 N N . LEU B 1 261 ? 24 -24.359 -8.617 1 49.06 261 LEU B N 1
ATOM 4211 C CA . LEU B 1 261 ? 25.203 -24.375 -7.797 1 49.06 261 LEU B CA 1
ATOM 4212 C C . LEU B 1 261 ? 26.391 -24.891 -8.594 1 49.06 261 LEU B C 1
ATOM 4214 O O . LEU B 1 261 ? 27.516 -24.391 -8.438 1 49.06 261 LEU B O 1
ATOM 4218 N N . LYS B 1 262 ? 26.25 -25.797 -9.508 1 50.69 262 LYS B N 1
ATOM 4219 C CA . LYS B 1 262 ? 27.344 -26.359 -10.289 1 50.69 262 LYS B CA 1
ATOM 4220 C C . LYS B 1 262 ? 27.859 -25.344 -11.312 1 50.69 262 LYS B C 1
ATOM 4222 O O . LYS B 1 262 ? 29.062 -25.281 -11.578 1 50.69 262 LYS B O 1
ATOM 4227 N N . THR B 1 263 ? 27.016 -24.5 -11.805 1 53.22 263 THR B N 1
ATOM 4228 C CA . THR B 1 263 ? 27.438 -23.516 -12.789 1 53.22 263 THR B CA 1
ATOM 4229 C C . THR B 1 263 ? 28.109 -22.328 -12.117 1 53.22 263 THR B C 1
ATOM 4231 O O . THR B 1 263 ? 28.984 -21.688 -12.695 1 53.22 263 THR B O 1
ATOM 4234 N N . THR B 1 264 ? 27.734 -22 -10.914 1 49.19 264 THR B N 1
ATOM 4235 C CA . THR B 1 264 ? 28.375 -20.906 -10.195 1 49.19 264 THR B CA 1
ATOM 4236 C C . THR B 1 264 ? 29.75 -21.312 -9.703 1 49.19 264 THR B C 1
ATOM 4238 O O . THR B 1 264 ? 30.609 -20.469 -9.438 1 49.19 264 THR B O 1
ATOM 4241 N N . LYS B 1 265 ? 29.953 -22.562 -9.57 1 48.91 265 LYS B N 1
ATOM 4242 C CA . LYS B 1 265 ? 31.266 -23.047 -9.125 1 48.91 265 LYS B CA 1
ATOM 4243 C C . LYS B 1 265 ? 32.25 -23.141 -10.297 1 48.91 265 LYS B C 1
ATOM 4245 O O . LYS B 1 265 ? 33.438 -23.266 -10.086 1 48.91 265 LYS B O 1
ATOM 4250 N N . LYS B 1 266 ? 31.844 -23.344 -11.414 1 45.22 266 LYS B N 1
ATOM 4251 C CA . LYS B 1 266 ? 32.781 -23.438 -12.539 1 45.22 266 LYS B CA 1
ATOM 4252 C C . LYS B 1 266 ? 33.156 -22.047 -13.047 1 45.22 266 LYS B C 1
ATOM 4254 O O . LYS B 1 266 ? 33.938 -21.922 -13.984 1 45.22 266 LYS B O 1
ATOM 4259 N N . LEU B 1 267 ? 32.406 -21.031 -12.602 1 36.31 267 LEU B N 1
ATOM 4260 C CA . LEU B 1 267 ? 32.906 -19.719 -12.977 1 36.31 267 LEU B CA 1
ATOM 4261 C C . LEU B 1 267 ? 33.844 -19.188 -11.898 1 36.31 267 LEU B C 1
ATOM 4263 O O . LEU B 1 267 ? 33.562 -19.266 -10.711 1 36.31 267 LEU B O 1
#

pLDDT: mean 82.63, std 24.42, range [20.39, 98.88]

Secondary structure (DSSP, 8-state):
-----------STT----------------------EESPPPHHHHHH--EEEEEEEETTEEEEEEEETTTTEEEEEEEEE--TTGGG--HHHHHHHHHHHHHHSPP-SEEEEEE---PPTT--HHHHHHHHHHHHHHHHHHHHHHHS-EEE-TTS-EEE---EEEEETTHHHHHTT-EETTEEPPSHHHHHHHHTT---TTS---EE-HHHHHHHHH---HHHHHHHHHHHHHHHHHIIIIIS--HHHHHHHHHHHHHHHHHHH--/------------GGGGG-------------------EESPPPHHHHHH--EEEEEEEETTEEEEEEEETTTTEEEEEEEEE--TTGGG--HHHHHHHHHHHHHHSPP-SEEEEEE---PPTT--HHHHHHHHHHHHHHHHHHHHHHHS-EEE-TTS-EEE---EEEEETTHHHHHTT-EETTEEPPSHHHHHHHHTT---TTS---EE-HHHHHHHHH---HHHHHHHHHHHHHHHHHIIIIIS--HHHHHHHHHHHHHHHHHHH--

Nearest PDB structures (foldseek):
  5ola-assembly2_C  TM=8.119E-01  e=4.169E-11  Homo sapiens
  8u8v-assembly1_A  TM=8.350E-01  e=5.640E-11  Homo sapiens
  9bdd-assembly1_B  TM=7.936E-01  e=7.630E-11  Homo sapiens
  8u8u-assembly1_B  TM=8.146E-01  e=2.265E-10  Homo sapiens
  4ld0-assembly1_B  TM=6.558E-01  e=8.822E-05  Thermus thermophilus HB8

Radius of gyration: 34.66 Å; Cα contacts (8 Å, |Δi|>4): 730; chains: 2; bounding box: 96×174×88 Å

Sequence (534 aa):
MILKSFGCRPLCLMRCFSEAIEVSKIKRKHSRNVNYYVPLLSEVRRESIKKIVSLQMSGRYLSCTTILRDGYILKDWKMLYMPEEMNKFNLDDVYNSVAALMKDLPESDIYLIENYVKMPNNVNVAGANLFYVKLQTLAMLIALINSGQAVYTPDNTQESMNKVVLMKARLHARLFRIIVGTEIISSQDITEMMLKGIFPEYITPVVPAIDAILTYR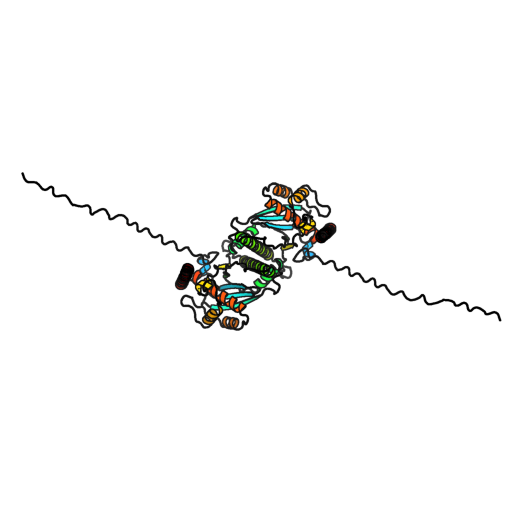SVKEPIIRELMSNGLMLAMTFVDLVLNSNPKSMQALNESSKRKLKTTKKLMILKSFGCRPLCLMRCFSEAIEVSKIKRKHSRNVNYYVPLLSEVRRESIKKIVSLQMSGRYLSCTTILRDGYILKDWKMLYMPEEMNKFNLDDVYNSVAALMKDLPESDIYLIENYVKMPNNVNVAGANLFYVKLQTLAMLIALINSGQAVYTPDNTQESMNKVVLMKARLHARLFRIIVGTEIISSQDITEMMLKGIFPEYITPVVPAIDAILTYRSVKEPIIRELMSNGLMLAMTFVDLVLNSNPKSMQALNESSKRKLKTTKKL

InterPro domains:
  IPR039150 Transcription elongation factor, mitochondrial [PTHR21053] (27-250)

Organism: Acyrthosiphon pisum (NCBI:txid7029)